Protein 4FRF (pdb70)

Secondary structure (DSSP, 8-state):
--HHHHHHHHHH-TTS-HHHHTTS--B------B--GGGG-SSEEEEEEEE-SSS--TTS-HHHHHHHHHHHTTSHHHHSSEEEEEEEEEETTTTEEE---HHHHHT--HHHHHHHHHHTT-S--------HHHHTSSTTSHHHHHHHHHHHHHH--SEE--SEEEEEEEE-------EEEEE--TT-EE--S---HHHHHHHHHHHHHHHHH-/-THHHHHHHHHH-TTS-HHHHTTS--EEE---EE--GGGG-SSEEEEEEEE-SSS--TTS-HHHHHHHHHHHTTSHHHHSSEEEEEEEEEETTTTEEE---HHHHTT--HHHHHHHHHHTT-S-------HHHHTSSSSSHHHHHHHHHHHHTT--SEEE-SEEEEEEEE-------EEEEE--TTEEE--SS--HHHHHHHHHHHHHHHHH-

InterPro domains:
  IPR005522 Inositol polyphosphate kinase [PF03770] (81-273)
  IPR005522 Inositol polyphosphate kinase [PTHR12400] (2-279)
  IPR038286 Inositol polyphosphate kinase superfamily [G3DSA:3.30.470.160] (41-286)

Structure (mmCIF, N/CA/C/O backbone):
data_4FRF
#
_entry.id   4FRF
#
_cell.length_a   130.790
_cell.length_b   130.790
_cell.length_c   129.930
_cell.angle_alpha   90.00
_cell.angle_beta   90.00
_cell.angle_gamma   120.00
#
_symmetry.space_group_name_H-M   'P 32 2 1'
#
loop_
_entity.id
_entity.type
_entity.pdbx_description
1 polymer 'Inositol polyphosphate multikinase alpha'
2 non-polymer 'SULFATE ION'
#
loop_
_atom_site.group_PDB
_atom_site.id
_atom_site.type_symbol
_atom_site.label_atom_id
_atom_site.label_alt_id
_atom_site.label_comp_id
_atom_site.label_asym_id
_atom_site.label_entity_id
_atom_site.label_seq_id
_atom_site.pdbx_PDB_ins_code
_atom_site.Cartn_x
_atom_site.Cartn_y
_atom_site.Cartn_z
_atom_site.occupancy
_atom_site.B_iso_or_equiv
_atom_site.auth_seq_id
_atom_site.auth_comp_id
_atom_site.auth_asym_id
_atom_site.auth_atom_id
_atom_site.pdbx_PDB_model_num
ATOM 1 N N . GLU A 1 30 ? -56.868 41.955 75.817 1.00 147.12 41 GLU A N 1
ATOM 2 C CA . GLU A 1 30 ? -58.220 41.364 75.565 1.00 150.02 41 GLU A CA 1
ATOM 3 C C . GLU A 1 30 ? -59.064 42.241 74.627 1.00 148.58 41 GLU A C 1
ATOM 4 O O . GLU A 1 30 ? -60.227 41.942 74.359 1.00 150.62 41 GLU A O 1
ATOM 10 N N . ILE A 1 31 ? -58.475 43.321 74.130 1.00 145.14 42 ILE A N 1
ATOM 11 C CA . ILE A 1 31 ? -59.220 44.252 73.282 1.00 143.81 42 ILE A CA 1
ATOM 12 C C . ILE A 1 31 ? -58.764 44.258 71.811 1.00 138.61 42 ILE A C 1
ATOM 13 O O . ILE A 1 31 ? -58.379 45.310 71.243 1.00 134.68 42 ILE A O 1
ATOM 18 N N . GLU A 1 32 ? -58.831 43.065 71.204 1.00 136.99 43 GLU A N 1
ATOM 19 C CA . GLU A 1 32 ? -58.830 42.949 69.751 1.00 132.64 43 GLU A CA 1
ATOM 20 C C . GLU A 1 32 ? -60.127 43.537 69.233 1.00 133.43 43 GLU A C 1
ATOM 21 O O . GLU A 1 32 ? -60.175 44.109 68.138 1.00 130.47 43 GLU A O 1
ATOM 27 N N . VAL A 1 33 ? -61.158 43.465 70.080 1.00 136.55 44 VAL A N 1
ATOM 28 C CA . VAL A 1 33 ? -62.474 43.998 69.765 1.00 138.25 44 VAL A CA 1
ATOM 29 C C . VAL A 1 33 ? -62.405 45.430 69.256 1.00 136.01 44 VAL A C 1
ATOM 30 O O . VAL A 1 33 ? -62.612 45.681 68.063 1.00 134.37 44 VAL A O 1
ATOM 34 N N . LYS A 1 34 ? -62.081 46.364 70.150 1.00 135.69 45 LYS A N 1
ATOM 35 C CA . LYS A 1 34 ? -61.995 47.781 69.781 1.00 133.49 45 LYS A CA 1
ATOM 36 C C . LYS A 1 34 ? -61.230 48.018 68.479 1.00 127.66 45 LYS A C 1
ATOM 37 O O . LYS A 1 34 ? -61.590 48.901 67.700 1.00 126.69 45 LYS A O 1
ATOM 43 N N . PHE A 1 35 ? -60.182 47.236 68.235 1.00 123.21 46 PHE A N 1
ATOM 44 C CA . PHE A 1 35 ? -59.442 47.388 66.991 1.00 118.26 46 PHE A CA 1
ATOM 45 C C . PHE A 1 35 ? -60.286 46.993 65.783 1.00 118.11 46 PHE A C 1
ATOM 46 O O . PHE A 1 35 ? -60.421 47.759 64.824 1.00 115.17 46 PHE A O 1
ATOM 54 N N . TYR A 1 36 ? -60.826 45.774 65.823 1.00 120.50 47 TYR A N 1
ATOM 55 C CA . TYR A 1 36 ? -61.660 45.278 64.727 1.00 121.04 47 TYR A CA 1
ATOM 56 C C . TYR A 1 36 ? -62.798 46.256 64.448 1.00 123.75 47 TYR A C 1
ATOM 57 O O . TYR A 1 36 ? -62.891 46.803 63.336 1.00 121.97 47 TYR A O 1
ATOM 66 N N . GLU A 1 37 ? -63.597 46.540 65.486 1.00 127.28 48 GLU A N 1
ATOM 67 C CA . GLU A 1 37 ? -64.595 47.617 65.450 1.00 130.49 48 GLU A CA 1
ATOM 68 C C . GLU A 1 37 ? -64.101 48.864 64.706 1.00 128.14 48 GLU A C 1
ATOM 69 O O . GLU A 1 37 ? -64.796 49.382 63.824 1.00 129.16 48 GLU A O 1
ATOM 75 N N . SER A 1 38 ? -62.914 49.355 65.086 1.00 125.03 49 SER A N 1
ATOM 76 C CA . SER A 1 38 ? -62.347 50.555 64.486 1.00 121.90 49 SER A CA 1
ATOM 77 C C . SER A 1 38 ? -61.806 50.301 63.083 1.00 118.62 49 SER A C 1
ATOM 78 O O . SER A 1 38 ? -62.060 51.079 62.166 1.00 118.04 49 SER A O 1
ATOM 81 N N . PHE A 1 39 ? -61.036 49.231 62.918 1.00 116.43 50 PHE A N 1
ATOM 82 C CA . PHE A 1 39 ? -60.312 49.027 61.660 1.00 113.28 50 PHE A CA 1
ATOM 83 C C . PHE A 1 39 ? -61.247 48.691 60.517 1.00 115.31 50 PHE A C 1
ATOM 84 O O . PHE A 1 39 ? -61.096 49.191 59.395 1.00 112.22 50 PHE A O 1
ATOM 92 N N . SER A 1 40 ? -62.202 47.813 60.812 1.00 120.30 51 SER A N 1
ATOM 93 C CA . SER A 1 40 ? -63.099 47.253 59.811 1.00 122.78 51 SER A CA 1
ATOM 94 C C . SER A 1 40 ? -64.013 48.314 59.209 1.00 125.10 51 SER A C 1
ATOM 95 O O . SER A 1 40 ? -64.351 48.253 58.030 1.00 125.07 51 SER A O 1
ATOM 98 N N . SER A 1 41 ? -64.397 49.294 60.021 1.00 127.94 52 SER A N 1
ATOM 99 C CA . SER A 1 41 ? -65.165 50.429 59.526 1.00 130.76 52 SER A CA 1
ATOM 100 C C . SER A 1 41 ? -64.261 51.502 58.901 1.00 128.18 52 SER A C 1
ATOM 101 O O . SER A 1 41 ? -64.496 51.930 57.767 1.00 128.36 52 SER A O 1
ATOM 104 N N . ASN A 1 42 ? -63.207 51.898 59.625 1.00 126.31 53 ASN A N 1
ATOM 105 C CA . ASN A 1 42 ? -62.332 53.007 59.197 1.00 123.34 53 ASN A CA 1
ATOM 106 C C . ASN A 1 42 ? -62.147 53.103 57.681 1.00 121.90 53 ASN A C 1
ATOM 107 O O . ASN A 1 42 ? -61.589 52.199 57.033 1.00 119.50 53 ASN A O 1
ATOM 112 N N . THR A 1 43 ? -62.560 54.242 57.138 1.00 123.56 54 THR A N 1
ATOM 113 C CA . THR A 1 43 ? -62.636 54.433 55.697 1.00 123.01 54 THR A CA 1
ATOM 114 C C . THR A 1 43 ? -61.375 55.047 55.093 1.00 118.33 54 THR A C 1
ATOM 115 O O . THR A 1 43 ? -61.322 55.317 53.896 1.00 117.48 54 THR A O 1
ATOM 119 N N . GLU A 1 44 ? -60.357 55.260 55.914 1.00 115.68 55 GLU A N 1
ATOM 120 C CA . GLU A 1 44 ? -59.125 55.868 55.423 1.00 111.89 55 GLU A CA 1
ATOM 121 C C . GLU A 1 44 ? -58.099 54.816 54.982 1.00 107.93 55 GLU A C 1
ATOM 122 O O . GLU A 1 44 ? -57.026 55.152 54.481 1.00 104.48 55 GLU A O 1
ATOM 128 N N . VAL A 1 45 ? -58.444 53.544 55.181 1.00 107.80 56 VAL A N 1
ATOM 129 C CA . VAL A 1 45 ? -57.601 52.422 54.772 1.00 103.74 56 VAL A CA 1
ATOM 130 C C . VAL A 1 45 ? -57.963 52.013 53.348 1.00 103.07 56 VAL A C 1
ATOM 131 O O . VAL A 1 45 ? -59.064 51.559 53.105 1.00 106.39 56 VAL A O 1
ATOM 135 N N . PRO A 1 46 ? -57.042 52.179 52.395 1.00 100.13 57 PRO A N 1
ATOM 136 C CA . PRO A 1 46 ? -57.466 51.754 51.056 1.00 100.27 57 PRO A CA 1
ATOM 137 C C . PRO A 1 46 ? -57.921 50.307 51.063 1.00 101.48 57 PRO A C 1
ATOM 138 O O . PRO A 1 46 ? -57.533 49.545 51.952 1.00 100.31 57 PRO A O 1
ATOM 142 N N . GLU A 1 47 ? -58.775 49.948 50.106 1.00 104.22 58 GLU A N 1
ATOM 143 C CA . GLU A 1 47 ? -59.513 48.683 50.167 1.00 107.40 58 GLU A CA 1
ATOM 144 C C . GLU A 1 47 ? -58.648 47.474 49.810 1.00 104.35 58 GLU A C 1
ATOM 145 O O . GLU A 1 47 ? -58.936 46.342 50.243 1.00 105.37 58 GLU A O 1
ATOM 151 N N . HIS A 1 48 ? -57.572 47.709 49.063 1.00 99.01 59 HIS A N 1
ATOM 152 C CA . HIS A 1 48 ? -56.704 46.615 48.691 1.00 96.66 59 HIS A CA 1
ATOM 153 C C . HIS A 1 48 ? -55.802 46.215 49.858 1.00 93.60 59 HIS A C 1
ATOM 154 O O . HIS A 1 48 ? -55.042 45.255 49.755 1.00 92.79 59 HIS A O 1
ATOM 161 N N . ILE A 1 49 ? -55.924 46.927 50.975 1.00 91.99 60 ILE A N 1
ATOM 162 C CA . ILE A 1 49 ? -55.151 46.616 52.174 1.00 90.10 60 ILE A CA 1
ATOM 163 C C . ILE A 1 49 ? -55.974 45.771 53.134 1.00 93.22 60 ILE A C 1
ATOM 164 O O . ILE A 1 49 ? -55.439 44.925 53.850 1.00 92.97 60 ILE A O 1
ATOM 169 N N . HIS A 1 50 ? -57.284 45.999 53.137 1.00 96.64 61 HIS A N 1
ATOM 170 C CA . HIS A 1 50 ? -58.203 45.275 54.016 1.00 98.96 61 HIS A CA 1
ATOM 171 C C . HIS A 1 50 ? -58.010 43.755 53.874 1.00 99.39 61 HIS A C 1
ATOM 172 O O . HIS A 1 50 ? -58.103 43.005 54.853 1.00 100.43 61 HIS A O 1
ATOM 179 N N . ARG A 1 51 ? -57.670 43.321 52.665 1.00 98.12 62 ARG A N 1
ATOM 180 C CA . ARG A 1 51 ? -57.500 41.905 52.380 1.00 99.37 62 ARG A CA 1
ATOM 181 C C . ARG A 1 51 ? -56.302 41.271 53.102 1.00 97.23 62 ARG A C 1
ATOM 182 O O . ARG A 1 51 ? -55.967 40.127 52.849 1.00 98.21 62 ARG A O 1
ATOM 190 N N . TYR A 1 52 ? -55.610 42.038 53.932 1.00 95.54 63 TYR A N 1
ATOM 191 C CA . TYR A 1 52 ? -54.487 41.493 54.695 1.00 92.84 63 TYR A CA 1
ATOM 192 C C . TYR A 1 52 ? -54.847 41.369 56.158 1.00 94.28 63 TYR A C 1
ATOM 193 O O . TYR A 1 52 ? -53.971 41.332 57.020 1.00 93.36 63 TYR A O 1
ATOM 202 N N . PHE A 1 53 ? -56.145 41.320 56.433 1.00 96.27 64 PHE A N 1
ATOM 203 C CA . PHE A 1 53 ? -56.630 41.337 57.795 1.00 98.03 64 PHE A CA 1
ATOM 204 C C . PHE A 1 53 ? -57.822 40.403 57.915 1.00 101.79 64 PHE A C 1
ATOM 205 O O . PHE A 1 53 ? -58.746 40.457 57.102 1.00 104.09 64 PHE A O 1
ATOM 213 N N . PRO A 1 54 ? -57.822 39.547 58.940 1.00 103.16 65 PRO A N 1
ATOM 214 C CA . PRO A 1 54 ? -59.003 38.735 59.159 1.00 106.87 65 PRO A CA 1
ATOM 215 C C . PRO A 1 54 ? -60.268 39.574 58.976 1.00 108.91 65 PRO A C 1
ATOM 216 O O . PRO A 1 54 ? -60.359 40.668 59.523 1.00 109.01 65 PRO A O 1
ATOM 220 N N . VAL A 1 55 ? -61.213 39.079 58.177 1.00 111.44 66 VAL A N 1
ATOM 221 C CA . VAL A 1 55 ? -62.535 39.719 58.045 1.00 113.77 66 VAL A CA 1
ATOM 222 C C . VAL A 1 55 ? -63.307 39.693 59.365 1.00 116.87 66 VAL A C 1
ATOM 223 O O . VAL A 1 55 ? -63.336 38.651 60.063 1.00 118.17 66 VAL A O 1
ATOM 227 N N . TYR A 1 56 ? -63.951 40.825 59.682 1.00 118.29 67 TYR A N 1
ATOM 228 C CA . TYR A 1 56 ? -64.724 40.978 60.920 1.00 122.24 67 TYR A CA 1
ATOM 229 C C . TYR A 1 56 ? -66.214 40.938 60.602 1.00 127.86 67 TYR A C 1
ATOM 230 O O . TYR A 1 56 ? -66.622 41.271 59.483 1.00 127.98 67 TYR A O 1
ATOM 239 N N . HIS A 1 57 ? -67.035 40.552 61.598 1.00 133.29 68 HIS A N 1
ATOM 240 C CA . HIS A 1 57 ? -68.469 40.397 61.367 1.00 139.22 68 HIS A CA 1
ATOM 241 C C . HIS A 1 57 ? -69.298 40.740 62.647 1.00 144.24 68 HIS A C 1
ATOM 242 O O . HIS A 1 57 ? -70.541 40.574 62.689 1.00 149.66 68 HIS A O 1
ATOM 249 N N . GLY A 1 58 ? -68.602 41.209 63.685 1.00 143.43 69 GLY A N 1
ATOM 250 C CA . GLY A 1 58 ? -69.281 41.740 64.880 1.00 147.99 69 GLY A CA 1
ATOM 251 C C . GLY A 1 58 ? -69.162 40.874 66.121 1.00 150.95 69 GLY A C 1
ATOM 252 O O . GLY A 1 58 ? -68.259 40.012 66.216 1.00 148.73 69 GLY A O 1
ATOM 253 N N . THR A 1 59 ? -70.109 41.084 67.062 1.00 156.81 70 THR A N 1
ATOM 254 C CA . THR A 1 59 ? -70.030 40.481 68.389 1.00 159.92 70 THR A CA 1
ATOM 255 C C . THR A 1 59 ? -71.324 40.707 69.183 1.00 166.12 70 THR A C 1
ATOM 256 O O . THR A 1 59 ? -71.972 39.711 69.627 1.00 170.94 70 THR A O 1
ATOM 260 N N . MET A 1 70 ? -66.624 36.094 72.876 1.00 168.20 81 MET A N 1
ATOM 261 C CA . MET A 1 70 ? -67.895 36.205 72.090 1.00 170.26 81 MET A CA 1
ATOM 262 C C . MET A 1 70 ? -67.660 36.856 70.727 1.00 165.81 81 MET A C 1
ATOM 263 O O . MET A 1 70 ? -68.578 37.437 70.141 1.00 167.37 81 MET A O 1
ATOM 268 N N . MET A 1 71 ? -66.446 36.719 70.202 1.00 160.35 82 MET A N 1
ATOM 269 C CA . MET A 1 71 ? -66.079 37.414 68.975 1.00 155.99 82 MET A CA 1
ATOM 270 C C . MET A 1 71 ? -66.211 36.505 67.757 1.00 154.77 82 MET A C 1
ATOM 271 O O . MET A 1 71 ? -65.962 35.297 67.852 1.00 155.50 82 MET A O 1
ATOM 276 N N . VAL A 1 72 ? -66.562 37.103 66.608 1.00 152.97 83 VAL A N 1
ATOM 277 C CA . VAL A 1 72 ? -66.871 36.341 65.386 1.00 153.36 83 VAL A CA 1
ATOM 278 C C . VAL A 1 72 ? -65.996 36.732 64.201 1.00 148.86 83 VAL A C 1
ATOM 279 O O . VAL A 1 72 ? -66.308 37.709 63.516 1.00 148.02 83 VAL A O 1
ATOM 283 N N . LEU A 1 73 ? -64.999 35.880 63.868 1.00 147.09 84 LEU A N 1
ATOM 284 C CA . LEU A 1 73 ? -64.021 36.204 62.799 1.00 143.05 84 LEU A CA 1
ATOM 285 C C . LEU A 1 73 ? -63.807 35.074 61.779 1.00 143.39 84 LEU A C 1
ATOM 286 O O . LEU A 1 73 ? -63.405 33.949 62.149 1.00 144.33 84 LEU A O 1
ATOM 291 N N . GLU A 1 74 ? -63.990 35.422 60.483 1.00 143.43 85 GLU A N 1
ATOM 292 C CA . GLU A 1 74 ? -63.562 34.528 59.395 1.00 143.30 85 GLU A CA 1
ATOM 293 C C . GLU A 1 74 ? -62.230 33.857 59.741 1.00 140.61 85 GLU A C 1
ATOM 294 O O . GLU A 1 74 ? -61.203 34.533 59.909 1.00 136.72 85 GLU A O 1
ATOM 300 N N . ASN A 1 75 ? -62.240 32.525 59.816 1.00 142.68 86 ASN A N 1
ATOM 301 C CA . ASN A 1 75 ? -60.994 31.775 59.910 1.00 140.60 86 ASN A CA 1
ATOM 302 C C . ASN A 1 75 ? -60.334 31.656 58.556 1.00 137.37 86 ASN A C 1
ATOM 303 O O . ASN A 1 75 ? -60.941 31.165 57.599 1.00 138.93 86 ASN A O 1
ATOM 308 N N . LEU A 1 76 ? -59.058 32.016 58.507 1.00 132.81 87 LEU A N 1
ATOM 309 C CA . LEU A 1 76 ? -58.324 32.069 57.253 1.00 129.79 87 LEU A CA 1
ATOM 310 C C . LEU A 1 76 ? -58.134 30.665 56.660 1.00 130.15 87 LEU A C 1
ATOM 311 O O . LEU A 1 76 ? -58.403 30.442 55.478 1.00 130.15 87 LEU A O 1
ATOM 316 N N . LEU A 1 77 ? -57.748 29.712 57.508 1.00 130.34 88 LEU A N 1
ATOM 317 C CA . LEU A 1 77 ? -57.323 28.381 57.051 1.00 130.34 88 LEU A CA 1
ATOM 318 C C . LEU A 1 77 ? -58.462 27.523 56.485 1.00 133.80 88 LEU A C 1
ATOM 319 O O . LEU A 1 77 ? -58.227 26.460 55.896 1.00 134.75 88 LEU A O 1
ATOM 324 N N . ALA A 1 78 ? -59.686 28.016 56.630 1.00 135.31 89 ALA A N 1
ATOM 325 C CA . ALA A 1 78 ? -60.862 27.337 56.114 1.00 138.33 89 ALA A CA 1
ATOM 326 C C . ALA A 1 78 ? -60.706 26.968 54.641 1.00 137.40 89 ALA A C 1
ATOM 327 O O . ALA A 1 78 ? -61.141 25.910 54.214 1.00 141.01 89 ALA A O 1
ATOM 329 N N . GLU A 1 79 ? -60.061 27.836 53.874 1.00 132.27 90 GLU A N 1
ATOM 330 C CA . GLU A 1 79 ? -59.972 27.659 52.425 1.00 131.60 90 GLU A CA 1
ATOM 331 C C . GLU A 1 79 ? -58.827 26.735 51.998 1.00 129.39 90 GLU A C 1
ATOM 332 O O . GLU A 1 79 ? -58.498 26.655 50.793 1.00 129.04 90 GLU A O 1
ATOM 338 N N . TYR A 1 80 ? -58.164 26.102 52.970 1.00 127.55 91 TYR A N 1
ATOM 339 C CA . TYR A 1 80 ? -56.974 25.323 52.641 1.00 124.26 91 TYR A CA 1
ATOM 340 C C . TYR A 1 80 ? -57.129 23.871 53.009 1.00 126.89 91 TYR A C 1
ATOM 341 O O . TYR A 1 80 ? -57.587 23.545 54.105 1.00 129.38 91 TYR A O 1
ATOM 350 N N . THR A 1 81 ? -56.769 22.996 52.073 1.00 126.08 92 THR A N 1
ATOM 351 C CA . THR A 1 81 ? -56.910 21.557 52.267 1.00 128.15 92 THR A CA 1
ATOM 352 C C . THR A 1 81 ? -55.727 21.024 53.052 1.00 125.73 92 THR A C 1
ATOM 353 O O . THR A 1 81 ? -55.901 20.436 54.154 1.00 127.36 92 THR A O 1
ATOM 357 N N . LYS A 1 82 ? -54.522 21.222 52.465 1.00 120.94 93 LYS A N 1
ATOM 358 C CA . LYS A 1 82 ? -53.295 20.847 53.134 1.00 118.15 93 LYS A CA 1
ATOM 359 C C . LYS A 1 82 ? -52.369 22.048 53.127 1.00 113.16 93 LYS A C 1
ATOM 360 O O . LYS A 1 82 ? -51.628 22.269 52.164 1.00 111.31 93 LYS A O 1
ATOM 366 N N . PRO A 1 83 ? -52.445 22.865 54.181 1.00 111.24 94 PRO A N 1
ATOM 367 C CA . PRO A 1 83 ? -51.662 24.082 54.219 1.00 106.35 94 PRO A CA 1
ATOM 368 C C . PRO A 1 83 ? -50.433 23.950 55.089 1.00 104.75 94 PRO A C 1
ATOM 369 O O . PRO A 1 83 ? -50.519 23.424 56.194 1.00 106.88 94 PRO A O 1
ATOM 373 N N . SER A 1 84 ? -49.291 24.403 54.577 1.00 101.90 95 SER A N 1
ATOM 374 C CA . SER A 1 84 ? -48.150 24.754 55.421 1.00 99.58 95 SER A CA 1
ATOM 375 C C . SER A 1 84 ? -48.351 26.185 55.873 1.00 97.13 95 SER A C 1
ATOM 376 O O . SER A 1 84 ? -48.775 27.027 55.086 1.00 95.52 95 SER A O 1
ATOM 379 N N . VAL A 1 85 ? -48.043 26.462 57.134 1.00 97.41 96 VAL A N 1
ATOM 380 C CA . VAL A 1 85 ? -48.264 27.795 57.709 1.00 96.44 96 VAL A CA 1
ATOM 381 C C . VAL A 1 85 ? -47.062 28.275 58.566 1.00 94.56 96 VAL A C 1
ATOM 382 O O . VAL A 1 85 ? -46.360 27.464 59.160 1.00 95.62 96 VAL A O 1
ATOM 386 N N . MET A 1 86 ? -46.808 29.585 58.582 1.00 92.41 97 MET A N 1
ATOM 387 C CA . MET A 1 86 ? -45.730 30.155 59.429 1.00 92.11 97 MET A CA 1
ATOM 388 C C . MET A 1 86 ? -46.084 31.505 60.035 1.00 90.69 97 MET A C 1
ATOM 389 O O . MET A 1 86 ? -46.594 32.383 59.351 1.00 88.58 97 MET A O 1
ATOM 394 N N . ASP A 1 87 ? -45.752 31.689 61.305 1.00 92.21 98 ASP A N 1
ATOM 395 C CA . ASP A 1 87 ? -46.073 32.933 61.971 1.00 93.62 98 ASP A CA 1
ATOM 396 C C . ASP A 1 87 ? -44.844 33.666 62.521 1.00 93.45 98 ASP A C 1
ATOM 397 O O . ASP A 1 87 ? -44.138 33.159 63.407 1.00 94.76 98 ASP A O 1
ATOM 402 N N . VAL A 1 88 ? -44.618 34.873 61.987 1.00 91.60 99 VAL A N 1
ATOM 403 C CA . VAL A 1 88 ? -43.455 35.680 62.298 1.00 90.12 99 VAL A CA 1
ATOM 404 C C . VAL A 1 88 ? -43.813 36.915 63.112 1.00 91.03 99 VAL A C 1
ATOM 405 O O . VAL A 1 88 ? -44.731 37.656 62.763 1.00 90.72 99 VAL A O 1
ATOM 409 N N . LYS A 1 89 ? -43.068 37.132 64.192 1.00 93.02 100 LYS A N 1
ATOM 410 C CA . LYS A 1 89 ? -43.236 38.296 65.050 1.00 94.53 100 LYS A CA 1
ATOM 411 C C . LYS A 1 89 ? -42.512 39.486 64.450 1.00 93.48 100 LYS A C 1
ATOM 412 O O . LYS A 1 89 ? -41.277 39.533 64.429 1.00 93.72 100 LYS A O 1
ATOM 418 N N . MET A 1 90 ? -43.278 40.431 63.922 1.00 93.52 101 MET A N 1
ATOM 419 C CA . MET A 1 90 ? -42.712 41.615 63.299 1.00 91.50 101 MET A CA 1
ATOM 420 C C . MET A 1 90 ? -42.356 42.657 64.324 1.00 92.94 101 MET A C 1
ATOM 421 O O . MET A 1 90 ? -43.164 42.993 65.194 1.00 94.20 101 MET A O 1
ATOM 426 N N . GLY A 1 91 ? -41.133 43.162 64.237 1.00 93.15 102 GLY A N 1
ATOM 427 C CA . GLY A 1 91 ? -40.727 44.281 65.065 1.00 95.27 102 GLY A CA 1
ATOM 428 C C . GLY A 1 91 ? -39.287 44.241 65.514 1.00 96.87 102 GLY A C 1
ATOM 429 O O . GLY A 1 91 ? -38.851 43.270 66.146 1.00 98.51 102 GLY A O 1
ATOM 430 N N . SER A 1 92 ? -38.555 45.313 65.176 1.00 96.80 103 SER A N 1
ATOM 431 C CA . SER A 1 92 ? -37.194 45.571 65.664 1.00 97.92 103 SER A CA 1
ATOM 432 C C . SER A 1 92 ? -37.104 45.480 67.203 1.00 100.45 103 SER A C 1
ATOM 433 O O . SER A 1 92 ? -36.066 45.128 67.754 1.00 101.18 103 SER A O 1
ATOM 436 N N . ARG A 1 93 ? -38.197 45.826 67.876 1.00 102.11 104 ARG A N 1
ATOM 437 C CA . ARG A 1 93 ? -38.395 45.489 69.284 1.00 106.20 104 ARG A CA 1
ATOM 438 C C . ARG A 1 93 ? -39.812 44.956 69.449 1.00 107.46 104 ARG A C 1
ATOM 439 O O . ARG A 1 93 ? -40.652 45.136 68.576 1.00 105.59 104 ARG A O 1
ATOM 447 N N . THR A 1 94 ? -40.095 44.372 70.598 1.00 111.36 105 THR A N 1
ATOM 448 C CA . THR A 1 94 ? -41.405 43.795 70.839 1.00 114.27 105 THR A CA 1
ATOM 449 C C . THR A 1 94 ? -42.287 44.719 71.676 1.00 117.81 105 THR A C 1
ATOM 450 O O . THR A 1 94 ? -43.494 44.820 71.441 1.00 119.04 105 THR A O 1
ATOM 454 N N . TRP A 1 95 ? -41.678 45.389 72.651 1.00 120.44 106 TRP A N 1
ATOM 455 C CA . TRP A 1 95 ? -42.409 46.247 73.576 1.00 123.38 106 TRP A CA 1
ATOM 456 C C . TRP A 1 95 ? -42.785 47.571 72.921 1.00 121.81 106 TRP A C 1
ATOM 457 O O . TRP A 1 95 ? -42.672 47.728 71.703 1.00 118.00 106 TRP A O 1
ATOM 468 N N . TYR A 1 96 ? -43.274 48.500 73.740 1.00 124.70 107 TYR A N 1
ATOM 469 C CA . TYR A 1 96 ? -43.634 49.844 73.288 1.00 124.53 107 TYR A CA 1
ATOM 470 C C . TYR A 1 96 ? -43.688 50.803 74.481 1.00 127.89 107 TYR A C 1
ATOM 471 O O . TYR A 1 96 ? -43.938 50.375 75.609 1.00 131.26 107 TYR A O 1
ATOM 480 N N . PRO A 1 97 ? -43.434 52.102 74.235 1.00 127.42 108 PRO A N 1
ATOM 481 C CA . PRO A 1 97 ? -43.268 53.089 75.312 1.00 130.93 108 PRO A CA 1
ATOM 482 C C . PRO A 1 97 ? -44.485 53.226 76.240 1.00 134.48 108 PRO A C 1
ATOM 483 O O . PRO A 1 97 ? -44.323 53.414 77.447 1.00 137.95 108 PRO A O 1
ATOM 487 N N . ASP A 1 98 ? -45.685 53.104 75.681 1.00 134.14 109 ASP A N 1
ATOM 488 C CA . ASP A 1 98 ? -46.921 53.298 76.446 1.00 137.79 109 ASP A CA 1
ATOM 489 C C . ASP A 1 98 ? -47.289 52.095 77.314 1.00 140.47 109 ASP A C 1
ATOM 490 O O . ASP A 1 98 ? -48.144 52.199 78.190 1.00 144.09 109 ASP A O 1
ATOM 495 N N . ALA A 1 99 ? -46.639 50.960 77.067 1.00 139.18 110 ALA A N 1
ATOM 496 C CA . ALA A 1 99 ? -46.835 49.759 77.879 1.00 142.06 110 ALA A CA 1
ATOM 497 C C . ALA A 1 99 ? -46.453 49.995 79.338 1.00 146.80 110 ALA A C 1
ATOM 498 O O . ALA A 1 99 ? -45.752 50.954 79.656 1.00 147.61 110 ALA A O 1
ATOM 500 N N . SER A 1 100 ? -46.903 49.108 80.218 1.00 150.58 111 SER A N 1
ATOM 501 C CA . SER A 1 100 ? -46.531 49.182 81.627 1.00 156.03 111 SER A CA 1
ATOM 502 C C . SER A 1 100 ? -45.059 48.822 81.814 1.00 155.90 111 SER A C 1
ATOM 503 O O . SER A 1 100 ? -44.400 48.375 80.876 1.00 152.13 111 SER A O 1
ATOM 506 N N . GLU A 1 101 ? -44.547 49.028 83.028 1.00 160.63 112 GLU A N 1
ATOM 507 C CA . GLU A 1 101 ? -43.146 48.725 83.340 1.00 161.53 112 GLU A CA 1
ATOM 508 C C . GLU A 1 101 ? -42.903 47.215 83.386 1.00 161.41 112 GLU A C 1
ATOM 509 O O . GLU A 1 101 ? -41.943 46.714 82.790 1.00 158.95 112 GLU A O 1
ATOM 515 N N . GLU A 1 102 ? -43.790 46.496 84.076 1.00 164.14 113 GLU A N 1
ATOM 516 C CA . GLU A 1 102 ? -43.730 45.037 84.128 1.00 164.29 113 GLU A CA 1
ATOM 517 C C . GLU A 1 102 ? -43.662 44.436 82.726 1.00 159.61 113 GLU A C 1
ATOM 518 O O . GLU A 1 102 ? -42.906 43.494 82.480 1.00 158.71 113 GLU A O 1
ATOM 524 N N . TYR A 1 103 ? -44.439 45.007 81.808 1.00 156.93 114 TYR A N 1
ATOM 525 C CA . TYR A 1 103 ? -44.580 44.464 80.462 1.00 152.84 114 TYR A CA 1
ATOM 526 C C . TYR A 1 103 ? -43.411 44.832 79.537 1.00 149.51 114 TYR A C 1
ATOM 527 O O . TYR A 1 103 ? -43.129 44.122 78.571 1.00 146.61 114 TYR A O 1
ATOM 536 N N . ILE A 1 104 ? -42.737 45.941 79.829 1.00 150.34 115 ILE A N 1
ATOM 537 C CA . ILE A 1 104 ? -41.572 46.353 79.036 1.00 147.59 115 ILE A CA 1
ATOM 538 C C . ILE A 1 104 ? -40.335 45.516 79.374 1.00 148.64 115 ILE A C 1
ATOM 539 O O . ILE A 1 104 ? -39.665 45.007 78.474 1.00 145.78 115 ILE A O 1
ATOM 544 N N . GLN A 1 105 ? -40.053 45.355 80.669 1.00 153.00 116 GLN A N 1
ATOM 545 C CA . GLN A 1 105 ? -38.921 44.534 81.107 1.00 154.92 116 GLN A CA 1
ATOM 546 C C . GLN A 1 105 ? -39.092 43.088 80.671 1.00 153.88 116 GLN A C 1
ATOM 547 O O . GLN A 1 105 ? -38.125 42.424 80.294 1.00 152.99 116 GLN A O 1
ATOM 553 N N . LYS A 1 106 ? -40.336 42.616 80.706 1.00 154.40 117 LYS A N 1
ATOM 554 C CA . LYS A 1 106 ? -40.688 41.282 80.225 1.00 153.48 117 LYS A CA 1
ATOM 555 C C . LYS A 1 106 ? -40.201 41.074 78.787 1.00 148.99 117 LYS A C 1
ATOM 556 O O . LYS A 1 106 ? -39.349 40.225 78.531 1.00 148.56 117 LYS A O 1
ATOM 562 N N . CYS A 1 107 ? -40.716 41.882 77.864 1.00 145.87 118 CYS A N 1
ATOM 563 C CA . CYS A 1 107 ? -40.369 41.758 76.446 1.00 142.08 118 CYS A CA 1
ATOM 564 C C . CYS A 1 107 ? -38.887 42.049 76.162 1.00 141.01 118 CYS A C 1
ATOM 565 O O . CYS A 1 107 ? -38.294 41.455 75.257 1.00 139.13 118 CYS A O 1
ATOM 568 N N . LEU A 1 108 ? -38.311 43.003 76.895 1.00 142.19 119 LEU A N 1
ATOM 569 C CA . LEU A 1 108 ? -36.922 43.400 76.677 1.00 140.85 119 LEU A CA 1
ATOM 570 C C . LEU A 1 108 ? -35.994 42.207 76.830 1.00 141.40 119 LEU A C 1
ATOM 571 O O . LEU A 1 108 ? -35.104 41.998 76.011 1.00 139.34 119 LEU A O 1
ATOM 576 N N . LYS A 1 109 ? -36.222 41.408 77.867 1.00 144.21 120 LYS A N 1
ATOM 577 C CA . LYS A 1 109 ? -35.464 40.178 78.051 1.00 145.37 120 LYS A CA 1
ATOM 578 C C . LYS A 1 109 ? -35.780 39.184 76.932 1.00 142.30 120 LYS A C 1
ATOM 579 O O . LYS A 1 109 ? -34.871 38.699 76.253 1.00 141.11 120 LYS A O 1
ATOM 585 N N . LYS A 1 110 ? -37.076 38.938 76.710 1.00 140.93 121 LYS A N 1
ATOM 586 C CA . LYS A 1 110 ? -37.550 38.048 75.634 1.00 137.86 121 LYS A CA 1
ATOM 587 C C . LYS A 1 110 ? -36.912 38.335 74.267 1.00 133.58 121 LYS A C 1
ATOM 588 O O . LYS A 1 110 ? -36.711 37.419 73.465 1.00 132.91 121 LYS A O 1
ATOM 594 N N . ASP A 1 111 ? -36.639 39.607 73.989 1.00 130.63 122 ASP A N 1
ATOM 595 C CA . ASP A 1 111 ? -36.084 40.001 72.703 1.00 126.03 122 ASP A CA 1
ATOM 596 C C . ASP A 1 111 ? -34.603 39.659 72.608 1.00 125.78 122 ASP A C 1
ATOM 597 O O . ASP A 1 111 ? -34.106 39.303 71.535 1.00 123.50 122 ASP A O 1
ATOM 602 N N . THR A 1 112 ? -33.902 39.775 73.736 1.00 127.79 123 THR A N 1
ATOM 603 C CA . THR A 1 112 ? -32.451 39.610 73.770 1.00 127.62 123 THR A CA 1
ATOM 604 C C . THR A 1 112 ? -32.045 38.193 73.377 1.00 126.83 123 THR A C 1
ATOM 605 O O . THR A 1 112 ? -32.492 37.221 73.973 1.00 128.30 123 THR A O 1
ATOM 609 N N . GLY A 1 113 ? -31.221 38.093 72.342 1.00 123.96 124 GLY A N 1
ATOM 610 C CA . GLY A 1 113 ? -30.664 36.818 71.921 1.00 123.09 124 GLY A CA 1
ATOM 611 C C . GLY A 1 113 ? -31.438 36.176 70.790 1.00 119.45 124 GLY A C 1
ATOM 612 O O . GLY A 1 113 ? -31.335 34.970 70.570 1.00 120.97 124 GLY A O 1
ATOM 613 N N . THR A 1 114 ? -32.242 36.971 70.092 1.00 114.52 125 THR A N 1
ATOM 614 C CA . THR A 1 114 ? -33.055 36.454 69.000 1.00 110.39 125 THR A CA 1
ATOM 615 C C . THR A 1 114 ? -32.981 37.407 67.828 1.00 105.71 125 THR A C 1
ATOM 616 O O . THR A 1 114 ? -32.638 38.569 67.994 1.00 105.10 125 THR A O 1
ATOM 620 N N . THR A 1 115 ? -33.342 36.922 66.647 1.00 102.14 126 THR A N 1
ATOM 621 C CA . THR A 1 115 ? -33.219 37.710 65.427 1.00 97.68 126 THR A CA 1
ATOM 622 C C . THR A 1 115 ? -34.096 38.949 65.468 1.00 95.56 126 THR A C 1
ATOM 623 O O . THR A 1 115 ? -34.095 39.748 64.526 1.00 92.38 126 THR A O 1
ATOM 627 N N . THR A 1 116 ? -34.912 39.056 66.515 1.00 93.77 127 THR A N 1
ATOM 628 C CA . THR A 1 116 ? -35.721 40.249 66.735 1.00 91.66 127 THR A CA 1
ATOM 629 C C . THR A 1 116 ? -34.853 41.496 66.734 1.00 89.66 127 THR A C 1
ATOM 630 O O . THR A 1 116 ? -35.137 42.451 66.019 1.00 87.93 127 THR A O 1
ATOM 634 N N . VAL A 1 117 ? -33.785 41.471 67.524 1.00 90.19 128 VAL A N 1
ATOM 635 C CA . VAL A 1 117 ? -32.860 42.592 67.596 1.00 89.00 128 VAL A CA 1
ATOM 636 C C . VAL A 1 117 ? -31.945 42.646 66.367 1.00 87.05 128 VAL A C 1
ATOM 637 O O . VAL A 1 117 ? -31.838 43.691 65.707 1.00 86.14 128 VAL A O 1
ATOM 641 N N . SER A 1 118 ? -31.315 41.515 66.048 1.00 86.60 129 SER A N 1
ATOM 642 C CA . SER A 1 118 ? -30.421 41.434 64.905 1.00 84.47 129 SER A CA 1
ATOM 643 C C . SER A 1 118 ? -31.128 41.804 63.613 1.00 81.32 129 SER A C 1
ATOM 644 O O . SER A 1 118 ? -30.694 42.689 62.891 1.00 79.66 129 SER A O 1
ATOM 647 N N . SER A 1 119 ? -32.230 41.137 63.325 1.00 81.55 130 SER A N 1
ATOM 648 C CA . SER A 1 119 ? -32.985 41.441 62.107 1.00 79.93 130 SER A CA 1
ATOM 649 C C . SER A 1 119 ? -34.306 42.092 62.456 1.00 78.75 130 SER A C 1
ATOM 650 O O . SER A 1 119 ? -34.595 42.349 63.637 1.00 80.09 130 SER A O 1
ATOM 653 N N . GLY A 1 120 ? -35.117 42.375 61.453 1.00 75.67 131 GLY A N 1
ATOM 654 C CA . GLY A 1 120 ? -36.404 43.022 61.744 1.00 77.25 131 GLY A CA 1
ATOM 655 C C . GLY A 1 120 ? -37.432 42.256 62.615 1.00 78.77 131 GLY A C 1
ATOM 656 O O . GLY A 1 120 ? -38.422 42.842 63.067 1.00 79.01 131 GLY A O 1
ATOM 657 N N . PHE A 1 121 ? -37.186 40.970 62.881 1.00 79.65 132 PHE A N 1
ATOM 658 C CA . PHE A 1 121 ? -38.290 40.037 63.089 1.00 80.13 132 PHE A CA 1
ATOM 659 C C . PHE A 1 121 ? -37.892 38.731 63.783 1.00 82.92 132 PHE A C 1
ATOM 660 O O . PHE A 1 121 ? -36.743 38.568 64.197 1.00 85.37 132 PHE A O 1
ATOM 668 N N . ARG A 1 122 ? -38.832 37.779 63.844 1.00 82.41 133 ARG A N 1
ATOM 669 C CA . ARG A 1 122 ? -38.649 36.554 64.634 1.00 84.14 133 ARG A CA 1
ATOM 670 C C . ARG A 1 122 ? -39.637 35.433 64.242 1.00 85.02 133 ARG A C 1
ATOM 671 O O . ARG A 1 122 ? -40.818 35.484 64.605 1.00 85.81 133 ARG A O 1
ATOM 679 N N . ILE A 1 123 ? -39.144 34.401 63.559 1.00 83.96 134 ILE A N 1
ATOM 680 C CA . ILE A 1 123 ? -39.972 33.238 63.254 1.00 83.88 134 ILE A CA 1
ATOM 681 C C . ILE A 1 123 ? -40.418 32.551 64.552 1.00 87.16 134 ILE A C 1
ATOM 682 O O . ILE A 1 123 ? -39.587 32.125 65.355 1.00 89.16 134 ILE A O 1
ATOM 687 N N . SER A 1 124 ? -41.732 32.519 64.779 1.00 87.71 135 SER A N 1
ATOM 688 C CA . SER A 1 124 ? -42.296 32.113 66.074 1.00 90.46 135 SER A CA 1
ATOM 689 C C . SER A 1 124 ? -42.747 30.675 66.010 1.00 92.91 135 SER A C 1
ATOM 690 O O . SER A 1 124 ? -42.945 30.013 67.040 1.00 96.06 135 SER A O 1
ATOM 693 N N . GLY A 1 125 ? -42.981 30.217 64.793 1.00 90.99 136 GLY A N 1
ATOM 694 C CA . GLY A 1 125 ? -43.435 28.893 64.572 1.00 92.13 136 GLY A CA 1
ATOM 695 C C . GLY A 1 125 ? -43.830 28.720 63.136 1.00 91.21 136 GLY A C 1
ATOM 696 O O . GLY A 1 125 ? -44.117 29.696 62.434 1.00 87.83 136 GLY A O 1
ATOM 697 N N . PHE A 1 126 ? -43.811 27.468 62.695 1.00 93.82 137 PHE A N 1
ATOM 698 C CA . PHE A 1 126 ? -44.320 27.089 61.408 1.00 93.98 137 PHE A CA 1
ATOM 699 C C . PHE A 1 126 ? -44.724 25.647 61.484 1.00 97.73 137 PHE A C 1
ATOM 700 O O . PHE A 1 126 ? -44.441 24.981 62.480 1.00 100.61 137 PHE A O 1
ATOM 708 N N . GLU A 1 127 ? -45.456 25.194 60.463 1.00 98.04 138 GLU A N 1
ATOM 709 C CA . GLU A 1 127 ? -45.816 23.789 60.281 1.00 100.89 138 GLU A CA 1
ATOM 710 C C . GLU A 1 127 ? -45.833 23.477 58.781 1.00 100.21 138 GLU A C 1
ATOM 711 O O . GLU A 1 127 ? -46.437 24.204 57.989 1.00 98.94 138 GLU A O 1
ATOM 717 N N . VAL A 1 128 ? -45.160 22.403 58.394 1.00 101.15 139 VAL A N 1
ATOM 718 C CA . VAL A 1 128 ? -44.840 22.175 56.989 1.00 99.67 139 VAL A CA 1
ATOM 719 C C . VAL A 1 128 ? -45.122 20.728 56.565 1.00 104.05 139 VAL A C 1
ATOM 720 O O . VAL A 1 128 ? -45.134 19.825 57.397 1.00 107.93 139 VAL A O 1
ATOM 724 N N . TYR A 1 129 ? -45.379 20.511 55.280 1.00 104.62 140 TYR A N 1
ATOM 725 C CA . TYR A 1 129 ? -45.865 19.203 54.818 1.00 109.08 140 TYR A CA 1
ATOM 726 C C . TYR A 1 129 ? -44.902 18.490 53.850 1.00 110.85 140 TYR A C 1
ATOM 727 O O . TYR A 1 129 ? -44.962 18.690 52.636 1.00 110.83 140 TYR A O 1
ATOM 736 N N . ASP A 1 130 ? -44.022 17.654 54.398 1.00 113.59 141 ASP A N 1
ATOM 737 C CA . ASP A 1 130 ? -43.057 16.896 53.588 1.00 116.39 141 ASP A CA 1
ATOM 738 C C . ASP A 1 130 ? -43.767 15.990 52.574 1.00 119.91 141 ASP A C 1
ATOM 739 O O . ASP A 1 130 ? -44.436 15.024 52.953 1.00 123.80 141 ASP A O 1
ATOM 744 N N . HIS A 1 131 ? -43.600 16.291 51.287 1.00 119.08 142 HIS A N 1
ATOM 745 C CA . HIS A 1 131 ? -44.316 15.567 50.228 1.00 122.17 142 HIS A CA 1
ATOM 746 C C . HIS A 1 131 ? -43.791 14.157 50.004 1.00 127.50 142 HIS A C 1
ATOM 747 O O . HIS A 1 131 ? -44.500 13.301 49.459 1.00 131.24 142 HIS A O 1
ATOM 754 N N . LYS A 1 132 ? -42.557 13.903 50.425 1.00 128.56 143 LYS A N 1
ATOM 755 C CA . LYS A 1 132 ? -41.989 12.564 50.273 1.00 133.80 143 LYS A CA 1
ATOM 756 C C . LYS A 1 132 ? -42.517 11.598 51.333 1.00 136.72 143 LYS A C 1
ATOM 757 O O . LYS A 1 132 ? -42.760 10.428 51.048 1.00 141.07 143 LYS A O 1
ATOM 763 N N . GLU A 1 133 ? -42.723 12.102 52.546 1.00 134.36 144 GLU A N 1
ATOM 764 C CA . GLU A 1 133 ? -43.201 11.269 53.648 1.00 137.45 144 GLU A CA 1
ATOM 765 C C . GLU A 1 133 ? -44.673 11.534 53.967 1.00 136.59 144 GLU A C 1
ATOM 766 O O . GLU A 1 133 ? -45.157 11.157 55.032 1.00 138.93 144 GLU A O 1
ATOM 772 N N . SER A 1 134 ? -45.366 12.211 53.054 1.00 133.42 145 SER A N 1
ATOM 773 C CA . SER A 1 134 ? -46.784 12.554 53.240 1.00 132.25 145 SER A CA 1
ATOM 774 C C . SER A 1 134 ? -47.141 12.824 54.697 1.00 131.20 145 SER A C 1
ATOM 775 O O . SER A 1 134 ? -47.978 12.125 55.276 1.00 134.90 145 SER A O 1
ATOM 778 N N . SER A 1 135 ? -46.559 13.878 55.267 1.00 125.88 146 SER A N 1
ATOM 779 C CA . SER A 1 135 ? -46.656 14.096 56.698 1.00 125.09 146 SER A CA 1
ATOM 780 C C . SER A 1 135 ? -46.344 15.537 57.098 1.00 119.84 146 SER A C 1
ATOM 781 O O . SER A 1 135 ? -45.330 16.088 56.687 1.00 117.24 146 SER A O 1
ATOM 784 N N . PHE A 1 136 ? -47.212 16.142 57.907 1.00 118.76 147 PHE A N 1
ATOM 785 C CA . PHE A 1 136 ? -46.906 17.449 58.507 1.00 113.85 147 PHE A CA 1
ATOM 786 C C . PHE A 1 136 ? -45.961 17.275 59.679 1.00 114.42 147 PHE A C 1
ATOM 787 O O . PHE A 1 136 ? -46.109 16.352 60.480 1.00 117.66 147 PHE A O 1
ATOM 795 N N . TRP A 1 137 ? -45.016 18.196 59.803 1.00 111.44 148 TRP A N 1
ATOM 796 C CA . TRP A 1 137 ? -44.264 18.344 61.039 1.00 111.76 148 TRP A CA 1
ATOM 797 C C . TRP A 1 137 ? -44.174 19.820 61.438 1.00 107.71 148 TRP A C 1
ATOM 798 O O . TRP A 1 137 ? -44.464 20.715 60.640 1.00 104.41 148 TRP A O 1
ATOM 809 N N . LYS A 1 138 ? -43.770 20.065 62.675 1.00 108.05 149 LYS A N 1
ATOM 810 C CA . LYS A 1 138 ? -43.901 21.368 63.268 1.00 105.06 149 LYS A CA 1
ATOM 811 C C . LYS A 1 138 ? -43.088 21.397 64.538 1.00 107.04 149 LYS A C 1
ATOM 812 O O . LYS A 1 138 ? -43.449 20.750 65.524 1.00 110.16 149 LYS A O 1
ATOM 818 N N . PRO A 1 139 ? -41.989 22.169 64.534 1.00 105.81 150 PRO A N 1
ATOM 819 C CA . PRO A 1 139 ? -41.062 22.131 65.639 1.00 107.82 150 PRO A CA 1
ATOM 820 C C . PRO A 1 139 ? -41.571 22.951 66.813 1.00 108.79 150 PRO A C 1
ATOM 821 O O . PRO A 1 139 ? -42.241 23.971 66.607 1.00 106.37 150 PRO A O 1
ATOM 825 N N . GLU A 1 140 ? -41.249 22.506 68.030 1.00 113.03 151 GLU A N 1
ATOM 826 C CA . GLU A 1 140 ? -41.582 23.235 69.248 1.00 115.61 151 GLU A CA 1
ATOM 827 C C . GLU A 1 140 ? -41.290 24.729 69.108 1.00 113.56 151 GLU A C 1
ATOM 828 O O . GLU A 1 140 ? -40.354 25.133 68.403 1.00 112.06 151 GLU A O 1
ATOM 834 N N . ARG A 1 141 ? -42.082 25.546 69.796 1.00 115.07 152 ARG A N 1
ATOM 835 C CA . ARG A 1 141 ? -41.988 27.003 69.680 1.00 112.41 152 ARG A CA 1
ATOM 836 C C . ARG A 1 141 ? -40.739 27.590 70.376 1.00 113.31 152 ARG A C 1
ATOM 837 O O . ARG A 1 141 ? -40.080 28.486 69.831 1.00 110.24 152 ARG A O 1
ATOM 845 N N . LYS A 1 142 ? -40.424 27.086 71.576 1.00 117.73 153 LYS A N 1
ATOM 846 C CA . LYS A 1 142 ? -39.206 27.497 72.302 1.00 119.02 153 LYS A CA 1
ATOM 847 C C . LYS A 1 142 ? -37.967 27.384 71.416 1.00 117.64 153 LYS A C 1
ATOM 848 O O . LYS A 1 142 ? -37.189 28.324 71.298 1.00 115.84 153 LYS A O 1
ATOM 854 N N . LEU A 1 143 ? -37.807 26.227 70.782 1.00 119.34 154 LEU A N 1
ATOM 855 C CA . LEU A 1 143 ? -36.634 25.935 69.968 1.00 118.80 154 LEU A CA 1
ATOM 856 C C . LEU A 1 143 ? -36.312 27.027 68.952 1.00 114.69 154 LEU A C 1
ATOM 857 O O . LEU A 1 143 ? -35.139 27.342 68.723 1.00 114.18 154 LEU A O 1
ATOM 862 N N . LEU A 1 144 ? -37.344 27.576 68.318 1.00 112.01 155 LEU A N 1
ATOM 863 C CA . LEU A 1 144 ? -37.145 28.630 67.315 1.00 108.59 155 LEU A CA 1
ATOM 864 C C . LEU A 1 144 ? -36.676 29.987 67.919 1.00 107.80 155 LEU A C 1
ATOM 865 O O . LEU A 1 144 ? -36.140 30.844 67.204 1.00 104.30 155 LEU A O 1
ATOM 870 N N . ARG A 1 145 ? -36.861 30.154 69.233 1.00 110.81 156 ARG A N 1
ATOM 871 C CA . ARG A 1 145 ? -36.365 31.338 69.943 1.00 111.54 156 ARG A CA 1
ATOM 872 C C . ARG A 1 145 ? -34.839 31.408 69.899 1.00 111.76 156 ARG A C 1
ATOM 873 O O . ARG A 1 145 ? -34.250 32.486 70.028 1.00 110.89 156 ARG A O 1
ATOM 881 N N . GLY A 1 146 ? -34.204 30.265 69.664 1.00 113.46 157 GLY A N 1
ATOM 882 C CA . GLY A 1 146 ? -32.744 30.202 69.619 1.00 113.50 157 GLY A CA 1
ATOM 883 C C . GLY A 1 146 ? -32.133 30.481 68.251 1.00 110.09 157 GLY A C 1
ATOM 884 O O . GLY A 1 146 ? -30.917 30.522 68.113 1.00 110.85 157 GLY A O 1
ATOM 885 N N . LEU A 1 147 ? -32.972 30.654 67.235 1.00 106.54 158 LEU A N 1
ATOM 886 C CA . LEU A 1 147 ? -32.481 30.842 65.875 1.00 103.69 158 LEU A CA 1
ATOM 887 C C . LEU A 1 147 ? -31.626 32.110 65.731 1.00 101.76 158 LEU A C 1
ATOM 888 O O . LEU A 1 147 ? -31.970 33.172 66.259 1.00 100.81 158 LEU A O 1
ATOM 893 N N . ASP A 1 148 ? -30.503 31.984 65.031 1.00 101.20 159 ASP A N 1
ATOM 894 C CA . ASP A 1 148 ? -29.693 33.133 64.664 1.00 98.55 159 ASP A CA 1
ATOM 895 C C . ASP A 1 148 ? -29.950 33.479 63.196 1.00 95.32 159 ASP A C 1
ATOM 896 O O . ASP A 1 148 ? -30.804 32.864 62.552 1.00 95.07 159 ASP A O 1
ATOM 901 N N . VAL A 1 149 ? -29.222 34.453 62.662 1.00 92.96 160 VAL A N 1
ATOM 902 C CA . VAL A 1 149 ? -29.550 34.966 61.336 1.00 89.51 160 VAL A CA 1
ATOM 903 C C . VAL A 1 149 ? -29.524 33.868 60.283 1.00 91.22 160 VAL A C 1
ATOM 904 O O . VAL A 1 149 ? -30.412 33.797 59.432 1.00 90.05 160 VAL A O 1
ATOM 908 N N . ASP A 1 150 ? -28.516 33.004 60.342 1.00 94.54 161 ASP A N 1
ATOM 909 C CA . ASP A 1 150 ? -28.416 31.914 59.371 1.00 96.13 161 ASP A CA 1
ATOM 910 C C . ASP A 1 150 ? -29.531 30.919 59.576 1.00 96.52 161 ASP A C 1
ATOM 911 O O . ASP A 1 150 ? -30.183 30.500 58.616 1.00 95.74 161 ASP A O 1
ATOM 916 N N . GLY A 1 151 ? -29.788 30.589 60.839 1.00 97.82 162 GLY A N 1
ATOM 917 C CA . GLY A 1 151 ? -30.944 29.785 61.199 1.00 98.31 162 GLY A CA 1
ATOM 918 C C . GLY A 1 151 ? -32.209 30.264 60.503 1.00 95.09 162 GLY A C 1
ATOM 919 O O . GLY A 1 151 ? -32.903 29.477 59.837 1.00 95.64 162 GLY A O 1
ATOM 920 N N . ALA A 1 152 ? -32.479 31.568 60.611 1.00 91.37 163 ALA A N 1
ATOM 921 C CA . ALA A 1 152 ? -33.719 32.149 60.085 1.00 88.03 163 ALA A CA 1
ATOM 922 C C . ALA A 1 152 ? -33.785 32.064 58.571 1.00 86.34 163 ALA A C 1
ATOM 923 O O . ALA A 1 152 ? -34.839 31.805 57.994 1.00 85.14 163 ALA A O 1
ATOM 925 N N . ARG A 1 153 ? -32.648 32.280 57.932 1.00 86.65 164 ARG A N 1
ATOM 926 C CA . ARG A 1 153 ? -32.586 32.265 56.494 1.00 86.25 164 ARG A CA 1
ATOM 927 C C . ARG A 1 153 ? -32.817 30.860 56.011 1.00 87.81 164 ARG A C 1
ATOM 928 O O . ARG A 1 153 ? -33.465 30.649 54.997 1.00 87.45 164 ARG A O 1
ATOM 936 N N . LEU A 1 154 ? -32.356 29.892 56.797 1.00 90.56 165 LEU A N 1
ATOM 937 C CA . LEU A 1 154 ? -32.550 28.481 56.478 1.00 92.78 165 LEU A CA 1
ATOM 938 C C . LEU A 1 154 ? -34.002 28.082 56.686 1.00 92.60 165 LEU A C 1
ATOM 939 O O . LEU A 1 154 ? -34.619 27.465 55.819 1.00 93.38 165 LEU A O 1
ATOM 944 N N . THR A 1 155 ? -34.538 28.423 57.849 1.00 91.41 166 THR A N 1
ATOM 945 C CA . THR A 1 155 ? -35.916 28.135 58.148 1.00 91.72 166 THR A CA 1
ATOM 946 C C . THR A 1 155 ? -36.838 28.679 57.073 1.00 89.88 166 THR A C 1
ATOM 947 O O . THR A 1 155 ? -37.732 27.975 56.595 1.00 91.16 166 THR A O 1
ATOM 951 N N . LEU A 1 156 ? -36.608 29.929 56.681 1.00 87.05 167 LEU A N 1
ATOM 952 C CA . LEU A 1 156 ? -37.440 30.581 55.678 1.00 84.98 167 LEU A CA 1
ATOM 953 C C . LEU A 1 156 ? -37.350 29.878 54.355 1.00 85.67 167 LEU A C 1
ATOM 954 O O . LEU A 1 156 ? -38.163 30.108 53.471 1.00 85.17 167 LEU A O 1
ATOM 959 N N . ARG A 1 157 ? -36.338 29.039 54.208 1.00 87.81 168 ARG A N 1
ATOM 960 C CA . ARG A 1 157 ? -36.159 28.291 52.981 1.00 90.02 168 ARG A CA 1
ATOM 961 C C . ARG A 1 157 ? -36.741 26.889 53.130 1.00 92.98 168 ARG A C 1
ATOM 962 O O . ARG A 1 157 ? -37.279 26.323 52.178 1.00 93.88 168 ARG A O 1
ATOM 970 N N . LYS A 1 158 ? -36.625 26.335 54.331 1.00 94.51 169 LYS A N 1
ATOM 971 C CA . LYS A 1 158 ? -37.313 25.112 54.656 1.00 97.84 169 LYS A CA 1
ATOM 972 C C . LYS A 1 158 ? -38.785 25.306 54.352 1.00 97.49 169 LYS A C 1
ATOM 973 O O . LYS A 1 158 ? -39.407 24.492 53.660 1.00 99.22 169 LYS A O 1
ATOM 979 N N . PHE A 1 159 ? -39.318 26.435 54.811 1.00 95.13 170 PHE A N 1
ATOM 980 C CA . PHE A 1 159 ? -40.743 26.717 54.711 1.0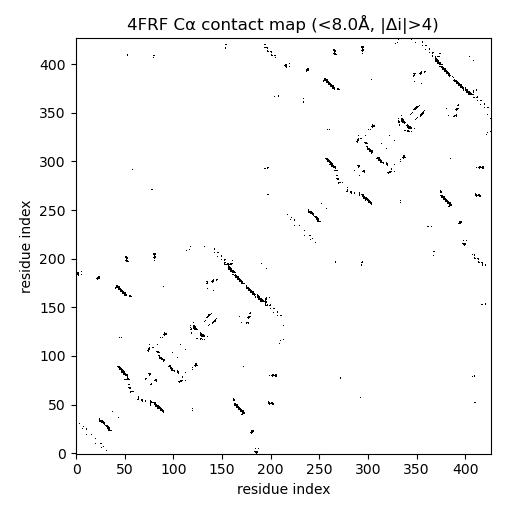0 94.81 170 PHE A CA 1
ATOM 981 C C . PHE A 1 159 ? -41.293 26.552 53.286 1.00 95.13 170 PHE A C 1
ATOM 982 O O . PHE A 1 159 ? -42.501 26.402 53.099 1.00 95.80 170 PHE A O 1
ATOM 990 N N . VAL A 1 160 ? -40.407 26.570 52.291 1.00 94.59 171 VAL A N 1
ATOM 991 C CA . VAL A 1 160 ? -40.824 26.424 50.898 1.00 95.42 171 VAL A CA 1
ATOM 992 C C . VAL A 1 160 ? -40.151 25.251 50.200 1.00 98.35 171 VAL A C 1
ATOM 993 O O . VAL A 1 160 ? -39.891 25.305 48.995 1.00 97.82 171 VAL A O 1
ATOM 997 N N . SER A 1 161 ? -39.894 24.184 50.949 1.00 101.58 172 SER A N 1
ATOM 998 C CA . SER A 1 161 ? -39.315 22.973 50.370 1.00 105.63 172 SER A CA 1
ATOM 999 C C . SER A 1 161 ? -40.280 21.780 50.464 1.00 109.54 172 SER A C 1
ATOM 1000 O O . SER A 1 161 ? -41.266 21.823 51.196 1.00 109.80 172 SER A O 1
ATOM 1003 N N . SER A 1 162 ? -39.993 20.721 49.715 1.00 113.32 173 SER A N 1
ATOM 1004 C CA . SER A 1 162 ? -40.738 19.468 49.855 1.00 118.10 173 SER A CA 1
ATOM 1005 C C . SER A 1 162 ? -40.029 18.518 50.821 1.00 121.74 173 SER A C 1
ATOM 1006 O O . SER A 1 162 ? -40.585 17.509 51.223 1.00 125.28 173 SER A O 1
ATOM 1009 N N . ASN A 1 163 ? -38.824 18.893 51.235 1.00 122.33 174 ASN A N 1
ATOM 1010 C CA . ASN A 1 163 ? -37.983 18.051 52.083 1.00 126.46 174 ASN A CA 1
ATOM 1011 C C . ASN A 1 163 ? -37.905 18.546 53.515 1.00 126.03 174 ASN A C 1
ATOM 1012 O O . ASN A 1 163 ? -37.637 19.733 53.769 1.00 123.53 174 ASN A O 1
ATOM 1017 N N . SER A 1 164 ? -38.078 17.631 54.456 1.00 129.46 175 SER A N 1
ATOM 1018 C CA . SER A 1 164 ? -37.698 17.907 55.830 1.00 129.88 175 SER A CA 1
ATOM 1019 C C . SER A 1 164 ? -37.393 16.621 56.566 1.00 135.20 175 SER A C 1
ATOM 1020 O O . SER A 1 164 ? -38.201 16.133 57.357 1.00 137.28 175 SER A O 1
ATOM 1023 N N . LEU A 1 165 ? -36.231 16.050 56.244 1.00 138.29 176 LEU A N 1
ATOM 1024 C CA . LEU A 1 165 ? -35.873 14.692 56.652 1.00 143.92 176 LEU A CA 1
ATOM 1025 C C . LEU A 1 165 ? -34.381 14.609 57.001 1.00 145.11 176 LEU A C 1
ATOM 1026 O O . LEU A 1 165 ? -33.586 15.468 56.601 1.00 142.41 176 LEU A O 1
ATOM 1031 N N . PRO A 1 172 ? -29.832 20.521 52.919 1.00 129.93 183 PRO A N 1
ATOM 1032 C CA . PRO A 1 172 ? -30.283 20.380 51.531 1.00 129.43 183 PRO A CA 1
ATOM 1033 C C . PRO A 1 172 ? -31.806 20.596 51.397 1.00 126.99 183 PRO A C 1
ATOM 1034 O O . PRO A 1 172 ? -32.591 19.734 51.793 1.00 129.23 183 PRO A O 1
ATOM 1038 N N . ASP A 1 173 ? -32.207 21.738 50.840 1.00 122.50 184 ASP A N 1
ATOM 1039 C CA . ASP A 1 173 ? -33.629 22.097 50.761 1.00 119.69 184 ASP A CA 1
ATOM 1040 C C . ASP A 1 173 ? -34.038 22.485 49.342 1.00 117.96 184 ASP A C 1
ATOM 1041 O O . ASP A 1 173 ? -33.313 23.211 48.662 1.00 117.61 184 ASP A O 1
ATOM 1046 N N . SER A 1 174 ? -35.235 22.076 48.929 1.00 117.40 185 SER A N 1
ATOM 1047 C CA . SER A 1 174 ? -35.716 22.376 47.572 1.00 115.80 185 SER A CA 1
ATOM 1048 C C . SER A 1 174 ? -36.438 23.742 47.464 1.00 111.82 185 SER A C 1
ATOM 1049 O O . SER A 1 174 ? -36.148 24.696 48.228 1.00 109.82 185 SER A O 1
ATOM 1052 N N . ALA A 1 175 ? -37.357 23.838 46.493 1.00 110.79 186 ALA A N 1
ATOM 1053 C CA . ALA A 1 175 ? -38.149 25.060 46.343 1.00 105.93 186 ALA A CA 1
ATOM 1054 C C . ALA A 1 175 ? -39.574 24.872 45.787 1.00 105.94 186 ALA A C 1
ATOM 1055 O O . ALA A 1 175 ? -39.798 24.163 44.792 1.00 106.57 186 ALA A O 1
ATOM 1057 N N . PHE A 1 176 ? -40.533 25.371 46.565 1.00 104.17 187 PHE A N 1
ATOM 1058 C CA . PHE A 1 176 ? -41.756 25.949 46.038 1.00 103.03 187 PHE A CA 1
ATOM 1059 C C . PHE A 1 176 ? -41.576 27.481 46.114 1.00 99.47 187 PHE A C 1
ATOM 1060 O O . PHE A 1 176 ? -42.550 28.247 46.082 1.00 97.57 187 PHE A O 1
ATOM 1068 N N . ALA A 1 177 ? -40.317 27.905 46.269 1.00 97.78 188 ALA A N 1
ATOM 1069 C CA . ALA A 1 177 ? -39.972 29.306 46.460 1.00 93.32 188 ALA A CA 1
ATOM 1070 C C . ALA A 1 177 ? -40.502 30.166 45.329 1.00 91.91 188 ALA A C 1
ATOM 1071 O O . ALA A 1 177 ? -41.090 31.224 45.556 1.00 90.17 188 ALA A O 1
ATOM 1073 N N . SER A 1 178 ? -40.334 29.691 44.110 1.00 92.93 189 SER A N 1
ATOM 1074 C CA . SER A 1 178 ? -40.805 30.428 42.957 1.00 92.94 189 SER A CA 1
ATOM 1075 C C . SER A 1 178 ? -42.348 30.605 42.887 1.00 93.20 189 SER A C 1
ATOM 1076 O O . SER A 1 178 ? -42.837 31.500 42.208 1.00 92.62 189 SER A O 1
ATOM 1079 N N . SER A 1 179 ? -43.109 29.769 43.584 1.00 94.83 190 SER A N 1
ATOM 1080 C CA . SER A 1 179 ? -44.581 29.872 43.493 1.00 95.68 190 SER A CA 1
ATOM 1081 C C . SER A 1 179 ? -45.265 30.309 44.789 1.00 94.31 190 SER A C 1
ATOM 1082 O O . SER A 1 179 ? -46.394 30.777 44.770 1.00 94.33 190 SER A O 1
ATOM 1085 N N . VAL A 1 180 ? -44.572 30.182 45.907 1.00 93.47 191 VAL A N 1
ATOM 1086 C CA . VAL A 1 180 ? -45.067 30.757 47.140 1.00 92.50 191 VAL A CA 1
ATOM 1087 C C . VAL A 1 180 ? -44.556 32.193 47.302 1.00 90.57 191 VAL A C 1
ATOM 1088 O O . VAL A 1 180 ? -45.344 33.128 47.470 1.00 90.72 191 VAL A O 1
ATOM 1092 N N . TYR A 1 181 ? -43.236 32.367 47.241 1.00 89.08 192 TYR A N 1
ATOM 1093 C CA . TYR A 1 181 ? -42.629 33.662 47.507 1.00 86.01 192 TYR A CA 1
ATOM 1094 C C . TYR A 1 181 ? -42.733 34.538 46.274 1.00 85.79 192 TYR A C 1
ATOM 1095 O O . TYR A 1 181 ? -43.252 35.657 46.326 1.00 84.84 192 TYR A O 1
ATOM 1104 N N . GLY A 1 182 ? -42.265 34.000 45.151 1.00 87.60 193 GLY A N 1
ATOM 1105 C CA . GLY A 1 182 ? -42.149 34.763 43.913 1.00 86.71 193 GLY A CA 1
ATOM 1106 C C . GLY A 1 182 ? -43.483 34.832 43.235 1.00 87.70 193 GLY A C 1
ATOM 1107 O O . GLY A 1 182 ? -44.499 34.502 43.839 1.00 88.44 193 GLY A O 1
ATOM 1108 N N . GLY A 1 183 ? -43.488 35.249 41.973 1.00 88.21 194 GLY A N 1
ATOM 1109 C CA . GLY A 1 183 ? -44.735 35.327 41.210 1.00 90.24 194 GLY A CA 1
ATOM 1110 C C . GLY A 1 183 ? -45.533 36.593 41.490 1.00 89.43 194 GLY A C 1
ATOM 1111 O O . GLY A 1 183 ? -45.408 37.220 42.572 1.00 86.56 194 GLY A O 1
ATOM 1112 N N . SER A 1 184 ? -46.397 36.948 40.543 1.00 90.83 195 SER A N 1
ATOM 1113 C CA . SER A 1 184 ? -47.000 38.276 40.545 1.00 90.88 195 SER A CA 1
ATOM 1114 C C . SER A 1 184 ? -48.085 38.458 41.614 1.00 91.33 195 SER A C 1
ATOM 1115 O O . SER A 1 184 ? -48.530 39.575 41.868 1.00 91.40 195 SER A O 1
ATOM 1118 N N . HIS A 1 185 ? -48.497 37.368 42.247 1.00 93.20 196 HIS A N 1
ATOM 1119 C CA . HIS A 1 185 ? -49.445 37.450 43.359 1.00 93.26 196 HIS A CA 1
ATOM 1120 C C . HIS A 1 185 ? -48.873 36.815 44.606 1.00 90.65 196 HIS A C 1
ATOM 1121 O O . HIS A 1 185 ? -49.562 36.675 45.605 1.00 90.79 196 HIS A O 1
ATOM 1128 N N . GLY A 1 186 ? -47.604 36.440 44.544 1.00 88.35 197 GLY A N 1
ATOM 1129 C CA . GLY A 1 186 ? -46.973 35.716 45.628 1.00 87.75 197 GLY A CA 1
ATOM 1130 C C . GLY A 1 186 ? -46.803 36.531 46.896 1.00 86.55 197 GLY A C 1
ATOM 1131 O O . GLY A 1 186 ? -47.283 37.668 47.008 1.00 86.42 197 GLY A O 1
ATOM 1132 N N . ILE A 1 187 ? -46.084 35.965 47.846 1.00 85.28 198 ILE A N 1
ATOM 1133 C CA . ILE A 1 187 ? -45.885 36.620 49.098 1.00 83.24 198 ILE A CA 1
ATOM 1134 C C . ILE A 1 187 ? -45.052 37.895 48.944 1.00 80.68 198 ILE A C 1
ATOM 1135 O O . ILE A 1 187 ? -45.286 38.890 49.645 1.00 79.18 198 ILE A O 1
ATOM 1140 N N . LEU A 1 188 ? -44.120 37.894 47.997 1.00 79.86 199 LEU A N 1
ATOM 1141 C CA . LEU A 1 188 ? -43.242 39.048 47.852 1.00 78.19 199 LEU A CA 1
ATOM 1142 C C . LEU A 1 188 ? -44.075 40.268 47.470 1.00 78.12 199 LEU A C 1
ATOM 1143 O O . LEU A 1 188 ? -44.085 41.277 48.183 1.00 76.18 199 LEU A O 1
ATOM 1148 N N . THR A 1 189 ? -44.840 40.130 46.390 1.00 79.44 200 THR A N 1
ATOM 1149 C CA . THR A 1 189 ? -45.752 41.172 45.962 1.00 80.04 200 THR A CA 1
ATOM 1150 C C . THR A 1 189 ? -46.618 41.622 47.127 1.00 80.24 200 THR A C 1
ATOM 1151 O O . THR A 1 189 ? -46.800 42.809 47.355 1.00 80.17 200 THR A O 1
ATOM 1155 N N . GLN A 1 190 ? -47.182 40.660 47.847 1.00 81.96 201 GLN A N 1
ATOM 1156 C CA . GLN A 1 190 ? -48.059 40.972 48.961 1.00 81.19 201 GLN A CA 1
ATOM 1157 C C . GLN A 1 190 ? -47.297 41.742 50.040 1.00 78.64 201 GLN A C 1
ATOM 1158 O O . GLN A 1 190 ? -47.731 42.811 50.464 1.00 78.57 201 GLN A O 1
ATOM 1164 N N . LEU A 1 191 ? -46.136 41.236 50.441 1.00 76.79 202 LEU A N 1
ATOM 1165 C CA . LEU A 1 191 ? -45.353 41.917 51.470 1.00 75.19 202 LEU A CA 1
ATOM 1166 C C . LEU A 1 191 ? -45.007 43.352 51.045 1.00 73.44 202 LEU A C 1
ATOM 1167 O O . LEU A 1 191 ? -45.016 44.284 51.869 1.00 72.62 202 LEU A O 1
ATOM 1172 N N . LEU A 1 192 ? -44.747 43.522 49.750 1.00 71.92 203 LEU A N 1
ATOM 1173 C CA . LEU A 1 192 ? -44.441 44.820 49.189 1.00 70.14 203 LEU A CA 1
ATOM 1174 C C . LEU A 1 192 ? -45.591 45.805 49.303 1.00 72.05 203 LEU A C 1
ATOM 1175 O O . LEU A 1 192 ? -45.394 46.955 49.752 1.00 73.04 203 LEU A O 1
ATOM 1180 N N . GLU A 1 193 ? -46.788 45.371 48.922 1.00 73.34 204 GLU A N 1
ATOM 1181 C CA . GLU A 1 193 ? -47.979 46.202 49.090 1.00 74.90 204 GLU A CA 1
ATOM 1182 C C . GLU A 1 193 ? -48.127 46.723 50.515 1.00 74.89 204 GLU A C 1
ATOM 1183 O O . GLU A 1 193 ? -48.435 47.901 50.726 1.00 75.62 204 GLU A O 1
ATOM 1189 N N . LEU A 1 194 ? -47.919 45.844 51.486 1.00 74.84 205 LEU A N 1
ATOM 1190 C CA . LEU A 1 194 ? -47.977 46.226 52.889 1.00 75.68 205 LEU A CA 1
ATOM 1191 C C . LEU A 1 194 ? -46.891 47.250 53.228 1.00 75.34 205 LEU A C 1
ATOM 1192 O O . LEU A 1 194 ? -47.109 48.164 54.037 1.00 75.57 205 LEU A O 1
ATOM 1197 N N . LYS A 1 195 ? -45.696 47.057 52.668 1.00 74.39 206 LYS A N 1
ATOM 1198 C CA . LYS A 1 195 ? -44.608 47.976 52.934 1.00 73.69 206 LYS A CA 1
ATOM 1199 C C . LYS A 1 195 ? -44.999 49.380 52.504 1.00 73.46 206 LYS A C 1
ATOM 1200 O O . LYS A 1 195 ? -44.996 50.310 53.320 1.00 73.07 206 LYS A O 1
ATOM 1206 N N . THR A 1 196 ? -45.353 49.529 51.225 1.00 72.34 207 THR A N 1
ATOM 1207 C CA . THR A 1 196 ? -45.827 50.801 50.742 1.00 71.61 207 THR A CA 1
ATOM 1208 C C . THR A 1 196 ? -46.755 51.375 51.777 1.00 73.63 207 THR A C 1
ATOM 1209 O O . THR A 1 196 ? -46.494 52.429 52.322 1.00 75.24 207 THR A O 1
ATOM 1213 N N . TRP A 1 197 ? -47.822 50.653 52.092 1.00 74.72 208 TRP A N 1
ATOM 1214 C CA . TRP A 1 197 ? -48.797 51.173 53.023 1.00 75.84 208 TRP A CA 1
ATOM 1215 C C . TRP A 1 197 ? -48.131 51.661 54.308 1.00 75.30 208 TRP A C 1
ATOM 1216 O O . TRP A 1 197 ? -48.403 52.769 54.769 1.00 76.27 208 TRP A O 1
ATOM 1227 N N . PHE A 1 198 ? -47.225 50.860 54.855 1.00 73.97 209 PHE A N 1
ATOM 1228 C CA . PHE A 1 198 ? -46.633 51.183 56.150 1.00 74.54 209 PHE A CA 1
ATOM 1229 C C . PHE A 1 198 ? -45.706 52.394 56.090 1.00 74.11 209 PHE A C 1
ATOM 1230 O O . PHE A 1 198 ? -45.377 52.993 57.117 1.00 74.66 209 PHE A O 1
ATOM 1238 N N . GLU A 1 199 ? -45.313 52.762 54.882 1.00 73.13 210 GLU A N 1
ATOM 1239 C CA . GLU A 1 199 ? -44.530 53.960 54.672 1.00 73.28 210 GLU A CA 1
ATOM 1240 C C . GLU A 1 199 ? -45.349 55.193 55.022 1.00 75.12 210 GLU A C 1
ATOM 1241 O O . GLU A 1 199 ? -44.880 56.065 55.757 1.00 77.14 210 GLU A O 1
ATOM 1247 N N . ASN A 1 200 ? -46.616 55.197 54.621 1.00 76.09 211 ASN A N 1
ATOM 1248 C CA . ASN A 1 200 ? -47.490 56.344 54.861 1.00 76.72 211 ASN A CA 1
ATOM 1249 C C . ASN A 1 200 ? -48.419 56.234 56.088 1.00 77.44 211 ASN A C 1
ATOM 1250 O O . ASN A 1 200 ? -48.464 57.148 56.902 1.00 78.95 211 ASN A O 1
ATOM 1255 N N . GLN A 1 201 ? -49.160 55.131 56.221 1.00 75.93 212 GLN A N 1
ATOM 1256 C CA . GLN A 1 201 ? -50.247 55.087 57.207 1.00 75.99 212 GLN A CA 1
ATOM 1257 C C . GLN A 1 201 ? -49.780 55.482 58.602 1.00 76.19 212 GLN A C 1
ATOM 1258 O O . GLN A 1 201 ? -48.778 54.970 59.096 1.00 73.70 212 GLN A O 1
ATOM 1264 N N . THR A 1 202 ? -50.502 56.414 59.223 1.00 78.55 213 THR A N 1
ATOM 1265 C CA . THR A 1 202 ? -50.239 56.779 60.617 1.00 80.48 213 THR A CA 1
ATOM 1266 C C . THR A 1 202 ? -51.448 56.536 61.514 1.00 83.89 213 THR A C 1
ATOM 1267 O O . THR A 1 202 ? -51.555 57.126 62.582 1.00 86.15 213 THR A O 1
ATOM 1271 N N . LEU A 1 203 ? -52.334 55.637 61.100 1.00 85.00 214 LEU A N 1
ATOM 1272 C CA . LEU A 1 203 ? -53.569 55.390 61.836 1.00 88.09 214 LEU A CA 1
ATOM 1273 C C . LEU A 1 203 ? -53.341 54.483 63.035 1.00 89.36 214 LEU A C 1
ATOM 1274 O O . LEU A 1 203 ? -53.801 54.767 64.152 1.00 92.11 214 LEU A O 1
ATOM 1279 N N . TYR A 1 204 ? -52.640 53.382 62.810 1.00 87.80 215 TYR A N 1
ATOM 1280 C CA . TYR A 1 204 ? -52.424 52.418 63.882 1.00 88.97 215 TYR A CA 1
ATOM 1281 C C . TYR A 1 204 ? -50.940 52.120 64.053 1.00 86.77 215 TYR A C 1
ATOM 1282 O O . TYR A 1 204 ? -50.162 52.191 63.084 1.00 82.45 215 TYR A O 1
ATOM 1291 N N . HIS A 1 205 ? -50.548 51.876 65.307 1.00 87.78 216 HIS A N 1
ATOM 1292 C CA . HIS A 1 205 ? -49.258 51.272 65.622 1.00 85.63 216 HIS A CA 1
ATOM 1293 C C . HIS A 1 205 ? -49.487 49.831 66.035 1.00 87.12 216 HIS A C 1
ATOM 1294 O O . HIS A 1 205 ? -50.123 49.554 67.075 1.00 89.28 216 HIS A O 1
ATOM 1301 N N . PHE A 1 206 ? -48.955 48.912 65.239 1.00 84.82 217 PHE A N 1
ATOM 1302 C CA . PHE A 1 206 ? -49.207 47.502 65.449 1.00 86.37 217 PHE A CA 1
ATOM 1303 C C . PHE A 1 206 ? -48.263 46.862 66.475 1.00 87.57 217 PHE A C 1
ATOM 1304 O O . PHE A 1 206 ? -47.505 45.960 66.146 1.00 86.97 217 PHE A O 1
ATOM 1312 N N . ASN A 1 207 ? -48.359 47.297 67.727 1.00 90.64 218 ASN A N 1
ATOM 1313 C CA . ASN A 1 207 ? -47.473 46.801 68.774 1.00 94.13 218 ASN A CA 1
ATOM 1314 C C . ASN A 1 207 ? -47.536 45.307 68.935 1.00 96.20 218 ASN A C 1
ATOM 1315 O O . ASN A 1 207 ? -48.589 44.767 69.235 1.00 100.05 218 ASN A O 1
ATOM 1320 N N . SER A 1 208 ? -46.381 44.653 68.880 1.00 96.12 219 SER A N 1
ATOM 1321 C CA . SER A 1 208 ? -46.260 43.269 69.372 1.00 97.36 219 SER A CA 1
ATOM 1322 C C . SER A 1 208 ? -47.189 42.312 68.632 1.00 96.63 219 SER A C 1
ATOM 1323 O O . SER A 1 208 ? -48.074 41.712 69.222 1.00 99.52 219 SER A O 1
ATOM 1326 N N . CYS A 1 209 ? -46.890 42.086 67.362 1.00 93.45 220 CYS A N 1
ATOM 1327 C CA . CYS A 1 209 ? -47.896 41.710 66.396 1.00 93.26 220 CYS A CA 1
ATOM 1328 C C . CYS A 1 209 ? -47.225 40.904 65.251 1.00 90.28 220 CYS A C 1
ATOM 1329 O O . CYS A 1 209 ? -46.076 41.147 64.918 1.00 87.60 220 CYS A O 1
ATOM 1332 N N . SER A 1 210 ? -47.896 39.862 64.756 1.00 90.81 221 SER A N 1
ATOM 1333 C CA . SER A 1 210 ? -47.233 38.874 63.882 1.00 88.61 221 SER A CA 1
ATOM 1334 C C . SER A 1 210 ? -47.739 38.899 62.451 1.00 86.92 221 SER A C 1
ATOM 1335 O O . SER A 1 210 ? -48.896 39.208 62.200 1.00 88.31 221 SER A O 1
ATOM 1338 N N . ILE A 1 211 ? -46.878 38.523 61.518 1.00 84.70 222 ILE A N 1
ATOM 1339 C CA . ILE A 1 211 ? -47.317 38.229 60.175 1.00 84.71 222 ILE A CA 1
ATOM 1340 C C . ILE A 1 211 ? -47.531 36.736 60.021 1.00 87.63 222 ILE A C 1
ATOM 1341 O O . ILE A 1 211 ? -46.751 35.940 60.535 1.00 88.86 222 ILE A O 1
ATOM 1346 N N . LEU A 1 212 ? -48.568 36.363 59.272 1.00 88.68 223 LEU A N 1
ATOM 1347 C CA . LEU A 1 212 ? -48.856 34.977 58.998 1.00 90.06 223 LEU A CA 1
ATOM 1348 C C . LEU A 1 212 ? -48.790 34.684 57.516 1.00 89.14 223 LEU A C 1
ATOM 1349 O O . LEU A 1 212 ? -49.509 35.292 56.729 1.00 89.61 223 LEU A O 1
ATOM 1354 N N . MET A 1 213 ? -47.948 33.721 57.143 1.00 88.48 224 MET A N 1
ATOM 1355 C CA . MET A 1 213 ? -47.919 33.199 55.774 1.00 86.97 224 MET A CA 1
ATOM 1356 C C . MET A 1 213 ? -48.587 31.828 55.726 1.00 89.17 224 MET A C 1
ATOM 1357 O O . MET A 1 213 ? -48.550 31.072 56.702 1.00 90.22 224 MET A O 1
ATOM 1362 N N . VAL A 1 214 ? -49.228 31.527 54.603 1.00 89.08 225 VAL A N 1
ATOM 1363 C CA . VAL A 1 214 ? -49.815 30.209 54.391 1.00 91.95 225 VAL A CA 1
ATOM 1364 C C . VAL A 1 214 ? -49.923 29.893 52.911 1.00 92.04 225 VAL A C 1
ATOM 1365 O O . VAL A 1 214 ? -49.918 30.801 52.075 1.00 90.08 225 VAL A O 1
ATOM 1369 N N . TYR A 1 215 ? -49.979 28.602 52.586 1.00 94.25 226 TYR A N 1
ATOM 1370 C CA . TYR A 1 215 ? -50.180 28.187 51.200 1.00 95.51 226 TYR A CA 1
ATOM 1371 C C . TYR A 1 215 ? -50.684 26.740 51.029 1.00 99.40 226 TYR A C 1
ATOM 1372 O O . TYR A 1 215 ? -50.791 25.986 51.998 1.00 101.96 226 TYR A O 1
ATOM 1381 N N . GLU A 1 216 ? -51.031 26.388 49.789 1.00 100.45 227 GLU A N 1
ATOM 1382 C CA . GLU A 1 216 ? -51.693 25.121 49.501 1.00 104.57 227 GLU A CA 1
ATOM 1383 C C . GLU A 1 216 ? -50.697 24.085 49.000 1.00 105.30 227 GLU A C 1
ATOM 1384 O O . GLU A 1 216 ? -50.096 24.254 47.949 1.00 103.67 227 GLU A O 1
ATOM 1390 N N . ASN A 1 217 ? -50.632 22.947 49.691 1.00 108.78 228 ASN A N 1
ATOM 1391 C CA . ASN A 1 217 ? -49.803 21.841 49.212 1.00 110.64 228 ASN A CA 1
ATOM 1392 C C . ASN A 1 217 ? -50.478 20.953 48.161 1.00 114.19 228 ASN A C 1
ATOM 1393 O O . ASN A 1 217 ? -49.805 20.423 47.278 1.00 114.34 228 ASN A O 1
ATOM 1398 N N . GLU A 1 218 ? -51.809 20.876 48.201 1.00 117.03 229 GLU A N 1
ATOM 1399 C CA . GLU A 1 218 ? -52.555 19.976 47.300 1.00 122.93 229 GLU A CA 1
ATOM 1400 C C . GLU A 1 218 ? -51.962 19.886 45.874 1.00 124.01 229 GLU A C 1
ATOM 1401 O O . GLU A 1 218 ? -52.022 20.850 45.085 1.00 121.52 229 GLU A O 1
ATOM 1407 N N . SER A 1 219 ? -51.433 18.701 45.547 1.00 128.07 230 SER A N 1
ATOM 1408 C CA . 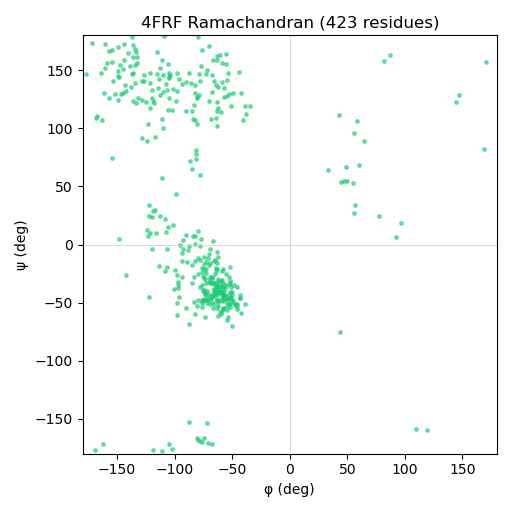SER A 1 219 ? -50.557 18.527 44.384 1.00 128.91 230 SER A CA 1
ATOM 1409 C C . SER A 1 219 ? -49.544 19.653 44.302 1.00 124.09 230 SER A C 1
ATOM 1410 O O . SER A 1 219 ? -49.518 20.387 43.321 1.00 123.15 230 SER A O 1
ATOM 1413 N N . ASP A 1 227 ? -52.875 26.093 41.765 1.00 124.35 238 ASP A N 1
ATOM 1414 C CA . ASP A 1 227 ? -51.540 26.569 42.244 1.00 121.17 238 ASP A CA 1
ATOM 1415 C C . ASP A 1 227 ? -51.466 26.621 43.786 1.00 119.01 238 ASP A C 1
ATOM 1416 O O . ASP A 1 227 ? -52.335 26.084 44.477 1.00 121.66 238 ASP A O 1
ATOM 1421 N N . ALA A 1 228 ? -50.433 27.280 44.313 1.00 114.56 239 ALA A N 1
ATOM 1422 C CA . ALA A 1 228 ? -50.153 27.263 45.753 1.00 111.95 239 ALA A CA 1
ATOM 1423 C C . ALA A 1 228 ? -50.985 28.268 46.541 1.00 110.21 239 ALA A C 1
ATOM 1424 O O . ALA A 1 228 ? -51.022 28.221 47.771 1.00 109.47 239 ALA A O 1
ATOM 1426 N N . ARG A 1 229 ? -51.612 29.202 45.830 1.00 109.07 240 ARG A N 1
ATOM 1427 C CA . ARG A 1 229 ? -52.529 30.166 46.444 1.00 107.80 240 ARG A CA 1
ATOM 1428 C C . ARG A 1 229 ? -51.977 30.765 47.761 1.00 103.34 240 ARG A C 1
ATOM 1429 O O . ARG A 1 229 ? -52.658 30.757 48.787 1.00 103.75 240 ARG A O 1
ATOM 1437 N N . PRO A 1 230 ? -50.752 31.326 47.709 1.00 98.79 241 PRO A N 1
ATOM 1438 C CA . PRO A 1 230 ? -50.065 31.868 48.890 1.00 95.43 241 PRO A CA 1
ATOM 1439 C C . PRO A 1 230 ? -50.754 33.104 49.435 1.00 93.81 241 PRO A C 1
ATOM 1440 O O . PRO A 1 230 ? -51.257 33.909 48.666 1.00 92.97 241 PRO A O 1
ATOM 1444 N N . GLN A 1 231 ? -50.736 33.282 50.751 1.00 93.36 242 GLN A N 1
ATOM 1445 C CA . GLN A 1 231 ? -51.377 34.447 51.335 1.00 93.05 242 GLN A CA 1
ATOM 1446 C C . GLN A 1 231 ? -50.748 34.998 52.599 1.00 90.80 242 GLN A C 1
ATOM 1447 O O . GLN A 1 231 ? -50.321 34.245 53.478 1.00 91.91 242 GLN A O 1
ATOM 1453 N N . VAL A 1 232 ? -50.780 36.328 52.706 1.00 87.75 243 VAL A N 1
ATOM 1454 C CA . VAL A 1 232 ? -50.229 37.053 53.841 1.00 85.31 243 VAL A CA 1
ATOM 1455 C C . VAL A 1 232 ? -51.343 37.670 54.679 1.00 86.61 243 VAL A C 1
ATOM 1456 O O . VAL A 1 232 ? -52.361 38.109 54.144 1.00 87.60 243 VAL A O 1
ATOM 1460 N N . LYS A 1 233 ? -51.135 37.723 55.990 1.00 86.89 244 LYS A N 1
ATOM 1461 C CA . LYS A 1 233 ? -52.085 38.357 56.895 1.00 88.87 244 LYS A CA 1
ATOM 1462 C C . LYS A 1 233 ? -51.415 38.743 58.210 1.00 88.83 244 LYS A C 1
ATOM 1463 O O . LYS A 1 233 ? -50.363 38.216 58.563 1.00 89.49 244 LYS A O 1
ATOM 1469 N N . LEU A 1 234 ? -51.988 39.726 58.886 1.00 88.60 245 LEU A N 1
ATOM 1470 C CA . LEU A 1 234 ? -51.493 40.161 60.163 1.00 87.20 245 LEU A CA 1
ATOM 1471 C C . LEU A 1 234 ? -52.423 39.642 61.218 1.00 89.38 245 LEU A C 1
ATOM 1472 O O . LEU A 1 234 ? -53.625 39.661 61.033 1.00 91.09 245 LEU A O 1
ATOM 1477 N N . VAL A 1 235 ? -51.874 39.272 62.366 1.00 89.27 246 VAL A N 1
ATOM 1478 C CA . VAL A 1 235 ? -52.679 38.744 63.451 1.00 92.32 246 VAL A CA 1
ATOM 1479 C C . VAL A 1 235 ? -52.270 39.328 64.797 1.00 93.41 246 VAL A C 1
ATOM 1480 O O . VAL A 1 235 ? -51.311 40.062 64.885 1.00 91.17 246 VAL A O 1
ATOM 1484 N N . ASP A 1 236 ? -52.973 38.934 65.851 1.00 97.90 247 ASP A N 1
ATOM 1485 C CA . ASP A 1 236 ? -52.739 39.458 67.206 1.00 100.32 247 ASP A CA 1
ATOM 1486 C C . ASP A 1 236 ? -52.835 40.951 67.271 1.00 99.00 247 ASP A C 1
ATOM 1487 O O . ASP A 1 236 ? -51.868 41.644 67.004 1.00 97.41 247 ASP A O 1
ATOM 1492 N N . PHE A 1 237 ? -54.002 41.451 67.654 1.00 101.61 248 PHE A N 1
ATOM 1493 C CA . PHE A 1 237 ? -54.187 42.886 67.769 1.00 100.99 248 PHE A CA 1
ATOM 1494 C C . PHE A 1 237 ? -54.502 43.314 69.197 1.00 104.92 248 PHE A C 1
ATOM 1495 O O . PHE A 1 237 ? -55.180 44.311 69.414 1.00 107.20 248 PHE A O 1
ATOM 1503 N N . ALA A 1 238 ? -53.994 42.566 70.172 1.00 106.62 249 ALA A N 1
ATOM 1504 C CA . ALA A 1 238 ? -54.222 42.896 71.578 1.00 109.76 249 ALA A CA 1
ATOM 1505 C C . ALA A 1 238 ? -53.644 44.255 71.961 1.00 109.22 249 ALA A C 1
ATOM 1506 O O . ALA A 1 238 ? -54.191 44.943 72.820 1.00 112.15 249 ALA A O 1
ATOM 1508 N N . HIS A 1 239 ? -52.545 44.646 71.309 1.00 106.30 250 HIS A N 1
ATOM 1509 C CA . HIS A 1 239 ? -51.778 45.811 71.748 1.00 105.08 250 HIS A CA 1
ATOM 1510 C C . HIS A 1 239 ? -51.755 46.933 70.740 1.00 102.54 250 HIS A C 1
ATOM 1511 O O . HIS A 1 239 ? -50.993 47.881 70.895 1.00 102.50 250 HIS A O 1
ATOM 1518 N N . VAL A 1 240 ? -52.562 46.841 69.696 1.00 101.52 251 VAL A N 1
ATOM 1519 C CA . VAL A 1 240 ? -52.626 47.940 68.746 1.00 99.91 251 VAL A CA 1
ATOM 1520 C C . VAL A 1 240 ? -52.922 49.265 69.458 1.00 102.12 251 VAL A C 1
ATOM 1521 O O . VAL A 1 240 ? -53.560 49.281 70.521 1.00 106.12 251 VAL A O 1
ATOM 1525 N N . LEU A 1 241 ? -52.375 50.356 68.921 1.00 100.06 252 LEU A N 1
ATOM 1526 C CA . LEU A 1 241 ? -52.705 51.700 69.391 1.00 101.66 252 LEU A CA 1
ATOM 1527 C C . LEU A 1 241 ? -52.817 52.701 68.248 1.00 101.00 252 LEU A C 1
ATOM 1528 O O . LEU A 1 241 ? -52.355 52.454 67.109 1.00 97.19 252 LEU A O 1
ATOM 1533 N N . ASP A 1 242 ? -53.420 53.842 68.554 1.00 104.68 253 ASP A N 1
ATOM 1534 C CA . ASP A 1 242 ? -53.533 54.916 67.581 1.00 105.24 253 ASP A CA 1
ATOM 1535 C C . ASP A 1 242 ? -52.172 55.500 67.303 1.00 102.21 253 ASP A C 1
ATOM 1536 O O . ASP A 1 242 ? -51.532 56.061 68.189 1.00 102.43 253 ASP A O 1
ATOM 1541 N N . GLY A 1 243 ? -51.663 55.210 66.116 1.00 100.18 254 GLY A N 1
ATOM 1542 C CA . GLY A 1 243 ? -50.467 55.870 65.633 1.00 98.25 254 GLY A CA 1
ATOM 1543 C C . GLY A 1 243 ? -50.815 57.324 65.502 1.00 99.69 254 GLY A C 1
ATOM 1544 O O . GLY A 1 243 ? -51.584 57.697 64.618 1.00 101.31 254 GLY A O 1
ATOM 1545 N N . ASN A 1 244 ? -50.382 58.129 66.460 1.00 99.86 255 ASN A N 1
ATOM 1546 C CA . ASN A 1 244 ? -50.863 59.486 66.524 1.00 100.75 255 ASN A CA 1
ATOM 1547 C C . ASN A 1 244 ? -50.196 60.377 65.512 1.00 97.34 255 ASN A C 1
ATOM 1548 O O . ASN A 1 244 ? -49.599 61.381 65.866 1.00 98.09 255 ASN A O 1
ATOM 1553 N N . GLY A 1 245 ? -50.348 60.026 64.239 1.00 93.40 256 GLY A N 1
ATOM 1554 C CA . GLY A 1 245 ? -49.727 60.773 63.167 1.00 91.01 256 GLY A CA 1
ATOM 1555 C C . GLY A 1 245 ? -48.243 60.458 63.043 1.00 87.51 256 GLY A C 1
ATOM 1556 O O . GLY A 1 245 ? -47.469 61.261 62.534 1.00 86.10 256 GLY A O 1
ATOM 1557 N N . VAL A 1 246 ? -47.859 59.276 63.516 1.00 85.62 257 VAL A N 1
ATOM 1558 C CA . VAL A 1 246 ? -46.491 58.790 63.417 1.00 81.32 257 VAL A CA 1
ATOM 1559 C C . VAL A 1 246 ? -46.540 57.397 62.801 1.00 79.30 257 VAL A C 1
ATOM 1560 O O . VAL A 1 246 ? -47.230 56.524 63.314 1.00 81.31 257 VAL A O 1
ATOM 1564 N N . ILE A 1 247 ? -45.828 57.182 61.697 1.00 75.94 258 ILE A N 1
ATOM 1565 C CA . ILE A 1 247 ? -45.855 55.874 61.047 1.00 73.17 258 ILE A CA 1
ATOM 1566 C C . ILE A 1 247 ? -45.456 54.769 62.026 1.00 75.14 258 ILE A C 1
ATOM 1567 O O . ILE A 1 247 ? -44.921 55.053 63.099 1.00 75.82 258 ILE A O 1
ATOM 1572 N N . ASP A 1 248 ? -45.754 53.511 61.677 1.00 75.93 259 ASP A N 1
ATOM 1573 C CA . ASP A 1 248 ? -45.302 52.380 62.496 1.00 76.94 259 ASP A CA 1
ATOM 1574 C C . ASP A 1 248 ? -43.896 51.963 62.082 1.00 75.06 259 ASP A C 1
ATOM 1575 O O . ASP A 1 248 ? -43.706 50.940 61.421 1.00 72.66 259 ASP A O 1
ATOM 1580 N N . HIS A 1 249 ? -42.914 52.809 62.426 1.00 75.84 260 HIS A N 1
ATOM 1581 C CA . HIS A 1 249 ? -41.525 52.643 61.950 1.00 72.48 260 HIS A CA 1
ATOM 1582 C C . HIS A 1 249 ? -40.927 51.319 62.448 1.00 73.53 260 HIS A C 1
ATOM 1583 O O . HIS A 1 249 ? -40.341 50.546 61.665 1.00 72.41 260 HIS A O 1
ATOM 1590 N N . ASN A 1 250 ? -41.217 50.995 63.702 1.00 74.94 261 ASN A N 1
ATOM 1591 C CA . ASN A 1 250 ? -40.818 49.723 64.253 1.00 76.11 261 ASN A CA 1
ATOM 1592 C C . ASN A 1 250 ? -41.250 48.529 63.387 1.00 74.87 261 ASN A C 1
ATOM 1593 O O . ASN A 1 250 ? -40.423 47.721 62.971 1.00 74.87 261 ASN A O 1
ATOM 1598 N N . PHE A 1 251 ? -42.533 48.454 63.079 1.00 74.58 262 PHE A N 1
ATOM 1599 C CA . PHE A 1 251 ? -43.024 47.468 62.127 1.00 73.30 262 PHE A CA 1
ATOM 1600 C C . PHE A 1 251 ? -42.347 47.611 60.758 1.00 71.65 262 PHE A C 1
ATOM 1601 O O . PHE A 1 251 ? -41.926 46.625 60.168 1.00 71.38 262 PHE A O 1
ATOM 1609 N N . LEU A 1 252 ? -42.258 48.838 60.248 1.00 71.24 263 LEU A N 1
ATOM 1610 C CA . LEU A 1 252 ? -41.808 49.043 58.863 1.00 69.06 263 LEU A CA 1
ATOM 1611 C C . LEU A 1 252 ? -40.386 48.541 58.705 1.00 68.50 263 LEU A C 1
ATOM 1612 O O . LEU A 1 252 ? -40.017 47.971 57.661 1.00 66.19 263 LEU A O 1
ATOM 1617 N N . GLY A 1 253 ? -39.588 48.758 59.754 1.00 69.35 264 GLY A N 1
ATOM 1618 C CA . GLY A 1 253 ? -38.218 48.287 59.779 1.00 68.99 264 GLY A CA 1
ATOM 1619 C C . GLY A 1 253 ? -38.191 46.785 59.630 1.00 69.42 264 GLY A C 1
ATOM 1620 O O . GLY A 1 253 ? -37.657 46.250 58.648 1.00 67.74 264 GLY A O 1
ATOM 1621 N N . GLY A 1 254 ? -38.838 46.109 60.576 1.00 70.83 265 GLY A N 1
ATOM 1622 C CA . GLY A 1 254 ? -38.992 44.652 60.526 1.00 71.94 265 GLY A CA 1
ATOM 1623 C C . GLY A 1 254 ? -39.415 44.153 59.163 1.00 71.03 265 GLY A C 1
ATOM 1624 O O . GLY A 1 254 ? -38.748 43.312 58.568 1.00 71.90 265 GLY A O 1
ATOM 1625 N N . LEU A 1 255 ? -40.496 44.716 58.641 1.00 70.09 266 LEU A N 1
ATOM 1626 C CA . LEU A 1 255 ? -41.055 44.256 57.394 1.00 69.12 266 LEU A CA 1
ATOM 1627 C C . LEU A 1 255 ? -40.008 44.358 56.303 1.00 68.51 266 LEU A C 1
ATOM 1628 O O . LEU A 1 255 ? -39.902 43.490 55.444 1.00 68.65 266 LEU A O 1
ATOM 1633 N N . CYS A 1 256 ? -39.185 45.391 56.374 1.00 69.01 267 CYS A N 1
ATOM 1634 C CA . CYS A 1 256 ? -38.220 45.634 55.308 1.00 69.03 267 CYS A CA 1
ATOM 1635 C C . CYS A 1 256 ? -37.080 44.614 55.336 1.00 68.57 267 CYS A C 1
ATOM 1636 O O . CYS A 1 256 ? -36.707 44.070 54.297 1.00 68.49 267 CYS A O 1
ATOM 1639 N N . SER A 1 257 ? -36.573 44.323 56.533 1.00 67.91 268 SER A N 1
ATOM 1640 C CA . SER A 1 257 ? -35.631 43.239 56.712 1.00 68.64 268 SER A CA 1
ATOM 1641 C C . SER A 1 257 ? -36.279 41.927 56.212 1.00 70.71 268 SER A C 1
ATOM 1642 O O . SER A 1 257 ? -35.767 41.247 55.301 1.00 70.92 268 SER A O 1
ATOM 1645 N N . PHE A 1 258 ? -37.449 41.609 56.742 1.00 71.01 269 PHE A N 1
ATOM 1646 C CA . PHE A 1 258 ? -38.122 40.439 56.275 1.00 71.98 269 PHE A CA 1
ATOM 1647 C C . PHE A 1 258 ? -38.176 40.424 54.748 1.00 71.09 269 PHE A C 1
ATOM 1648 O O . PHE A 1 258 ? -37.802 39.436 54.136 1.00 73.27 269 PHE A O 1
ATOM 1656 N N . ILE A 1 259 ? -38.590 41.526 54.125 1.00 69.08 270 ILE A N 1
ATOM 1657 C CA . ILE A 1 259 ? -38.746 41.517 52.663 1.00 68.42 270 ILE A CA 1
ATOM 1658 C C . ILE A 1 259 ? -37.432 41.170 51.985 1.00 68.32 270 ILE A C 1
ATOM 1659 O O . ILE A 1 259 ? -37.410 40.531 50.921 1.00 68.74 270 ILE A O 1
ATOM 1664 N N . ASN A 1 260 ? -36.330 41.542 52.625 1.00 67.50 271 ASN A N 1
ATOM 1665 C CA . ASN A 1 260 ? -35.021 41.331 52.019 1.00 67.35 271 ASN A CA 1
ATOM 1666 C C . ASN A 1 260 ? -34.585 39.877 52.061 1.00 68.02 271 ASN A C 1
ATOM 1667 O O . ASN A 1 260 ? -34.025 39.373 51.076 1.00 67.32 271 ASN A O 1
ATOM 1672 N N . PHE A 1 261 ? -34.846 39.206 53.197 1.00 67.90 272 PHE A N 1
ATOM 1673 C CA . PHE A 1 261 ? -34.528 37.774 53.350 1.00 69.52 272 PHE A CA 1
ATOM 1674 C C . PHE A 1 261 ? -35.198 36.964 52.258 1.00 70.73 272 PHE A C 1
ATOM 1675 O O . PHE A 1 261 ? -34.580 36.118 51.610 1.00 71.96 272 PHE A O 1
ATOM 1683 N N . ILE A 1 262 ? -36.469 37.254 52.045 1.00 70.96 273 ILE A N 1
ATOM 1684 C CA . ILE A 1 262 ? -37.247 36.569 51.057 1.00 72.95 273 ILE A CA 1
ATOM 1685 C C . ILE A 1 262 ? -36.799 36.924 49.650 1.00 74.15 273 ILE A C 1
ATOM 1686 O O . ILE A 1 262 ? -36.890 36.117 48.742 1.00 75.78 273 ILE A O 1
ATOM 1691 N N . ARG A 1 263 ? -36.260 38.113 49.476 1.00 75.65 274 ARG A N 1
ATOM 1692 C CA . ARG A 1 263 ? -35.794 38.502 48.154 1.00 78.19 274 ARG A CA 1
ATOM 1693 C C . ARG A 1 263 ? -34.466 37.809 47.808 1.00 79.40 274 ARG A C 1
ATOM 1694 O O . ARG A 1 263 ? -34.280 37.332 46.682 1.00 79.87 274 ARG A O 1
ATOM 1702 N N . GLU A 1 264 ? -33.584 37.700 48.804 1.00 79.95 275 GLU A N 1
ATOM 1703 C CA . GLU A 1 264 ? -32.385 36.877 48.707 1.00 82.84 275 GLU A CA 1
ATOM 1704 C C . GLU A 1 264 ? -32.742 35.534 48.132 1.00 84.04 275 GLU A C 1
ATOM 1705 O O . GLU A 1 264 ? -32.200 35.099 47.103 1.00 85.48 275 GLU A O 1
ATOM 1711 N N . ILE A 1 265 ? -33.691 34.885 48.796 1.00 83.24 276 ILE A N 1
ATOM 1712 C CA . ILE A 1 265 ? -34.056 33.524 48.488 1.00 83.39 276 ILE A CA 1
ATOM 1713 C C . ILE A 1 265 ? -34.514 33.310 47.034 1.00 83.55 276 ILE A C 1
ATOM 1714 O O . ILE A 1 265 ? -34.384 32.218 46.521 1.00 86.60 276 ILE A O 1
ATOM 1719 N N . LEU A 1 266 ? -34.951 34.358 46.340 1.00 81.47 277 LEU A N 1
ATOM 1720 C CA . LEU A 1 266 ? -35.353 34.185 44.927 1.00 82.67 277 LEU A CA 1
ATOM 1721 C C . LEU A 1 266 ? -34.223 34.434 43.920 1.00 83.87 277 LEU A C 1
ATOM 1722 O O . LEU A 1 266 ? -33.079 34.755 44.303 1.00 85.51 277 LEU A O 1
ATOM 1727 N N . GLU B 1 30 ? -13.020 56.154 68.199 1.00 125.64 41 GLU B N 1
ATOM 1728 C CA . GLU B 1 30 ? -11.967 56.887 67.432 1.00 125.75 41 GLU B CA 1
ATOM 1729 C C . GLU B 1 30 ? -11.666 56.200 66.103 1.00 123.15 41 GLU B C 1
ATOM 1730 O O . GLU B 1 30 ? -10.808 56.646 65.334 1.00 122.61 41 GLU B O 1
ATOM 1736 N N . ILE B 1 31 ? -12.367 55.104 65.843 1.00 121.41 42 ILE B N 1
ATOM 1737 C CA . ILE B 1 31 ? -12.151 54.340 64.619 1.00 118.93 42 ILE B CA 1
ATOM 1738 C C . ILE B 1 31 ? -13.184 54.654 63.526 1.00 113.72 42 ILE B C 1
ATOM 1739 O O . ILE B 1 31 ? -13.727 53.753 62.862 1.00 111.43 42 ILE B O 1
ATOM 1744 N N . GLU B 1 32 ? -13.464 55.948 63.366 1.00 110.55 43 GLU B N 1
ATOM 1745 C CA . GLU B 1 32 ? -14.050 56.447 62.147 1.00 105.07 43 GLU B CA 1
ATOM 1746 C C . GLU B 1 32 ? -13.128 56.103 60.999 1.00 103.57 43 GLU B C 1
ATOM 1747 O O . GLU B 1 32 ? -13.563 55.992 59.855 1.00 101.52 43 GLU B O 1
ATOM 1753 N N . VAL B 1 33 ? -11.856 55.892 61.315 1.00 104.90 44 VAL B N 1
ATOM 1754 C CA . VAL B 1 33 ? -10.851 55.685 60.293 1.00 104.14 44 VAL B CA 1
ATOM 1755 C C . VAL B 1 33 ? -11.127 54.431 59.491 1.00 102.40 44 VAL B C 1
ATOM 1756 O O . VAL B 1 33 ? -11.121 54.461 58.254 1.00 100.45 44 VAL B O 1
ATOM 1760 N N . LYS B 1 34 ? -11.403 53.332 60.190 1.00 102.86 45 LYS B N 1
ATOM 1761 C CA . LYS B 1 34 ? -11.611 52.058 59.524 1.00 101.14 45 LYS B CA 1
ATOM 1762 C C . LYS B 1 34 ? -12.812 52.133 58.630 1.00 96.44 45 LYS B C 1
ATOM 1763 O O . LYS B 1 34 ? -12.792 51.612 57.512 1.00 95.46 45 LYS B O 1
ATOM 1769 N N . PHE B 1 35 ? -13.821 52.883 59.068 1.00 93.51 46 PHE B N 1
ATOM 1770 C CA . PHE B 1 35 ? -14.982 53.137 58.233 1.00 88.90 46 PHE B CA 1
ATOM 1771 C C . PHE B 1 35 ? -14.627 53.852 56.938 1.00 86.42 46 PHE B C 1
ATOM 1772 O O . PHE B 1 35 ? -14.954 53.371 55.850 1.00 83.90 46 PHE B O 1
ATOM 1780 N N . TYR B 1 36 ? -14.009 55.027 57.055 1.00 86.51 47 TYR B N 1
ATOM 1781 C CA . TYR B 1 36 ? -13.643 55.803 55.869 1.00 85.41 47 TYR B CA 1
ATOM 1782 C C . TYR B 1 36 ? -12.690 55.023 54.969 1.00 86.26 47 TYR B C 1
ATOM 1783 O O . TYR B 1 36 ? -12.863 55.000 53.749 1.00 83.87 47 TYR B O 1
ATOM 1792 N N . GLU B 1 37 ? -11.718 54.342 55.584 1.00 89.41 48 GLU B N 1
ATOM 1793 C CA . GLU B 1 37 ? -10.813 53.452 54.853 1.00 91.70 48 GLU B CA 1
ATOM 1794 C C . GLU B 1 37 ? -11.604 52.455 54.018 1.00 90.38 48 GLU B C 1
ATOM 1795 O O . GLU B 1 37 ? -11.380 52.322 52.805 1.00 90.46 48 GLU B O 1
ATOM 1801 N N . SER B 1 38 ? -12.550 51.775 54.668 1.00 89.47 49 SER B N 1
ATOM 1802 C CA . SER B 1 38 ? -13.361 50.773 54.018 1.00 87.37 49 SER B CA 1
ATOM 1803 C C . SER B 1 38 ? -14.343 51.381 53.046 1.00 84.95 49 SER B C 1
ATOM 1804 O O . SER B 1 38 ? -14.451 50.925 51.911 1.00 84.25 49 SER B O 1
ATOM 1807 N N . PHE B 1 39 ? -15.054 52.421 53.493 1.00 84.23 50 PHE B N 1
ATOM 1808 C CA . PHE B 1 39 ? -16.220 52.944 52.762 1.00 81.72 50 PHE B CA 1
ATOM 1809 C C . PHE B 1 39 ? -15.872 53.736 51.512 1.00 80.71 50 PHE B C 1
ATOM 1810 O O . PHE B 1 39 ? -16.470 53.543 50.462 1.00 78.79 50 PHE B O 1
ATOM 1818 N N . SER B 1 40 ? -14.933 54.656 51.645 1.00 82.65 51 SER B N 1
ATOM 1819 C CA . SER B 1 40 ? -14.616 55.591 50.576 1.00 83.06 51 SER B CA 1
ATOM 1820 C C . SER B 1 40 ? -14.087 54.895 49.333 1.00 83.08 51 SER B C 1
ATOM 1821 O O . SER B 1 40 ? -14.300 55.356 48.226 1.00 82.09 51 SER B O 1
ATOM 1824 N N . SER B 1 41 ? -13.366 53.799 49.526 1.00 85.77 52 SER B N 1
ATOM 1825 C CA . SER B 1 41 ? -12.807 53.040 48.405 1.00 86.45 52 SER B CA 1
ATOM 1826 C C . SER B 1 41 ? -13.772 51.959 47.898 1.00 85.13 52 SER B C 1
ATOM 1827 O O . SER B 1 41 ? -13.569 51.406 46.815 1.00 85.23 52 SER B O 1
ATOM 1830 N N . ASN B 1 42 ? -14.800 51.652 48.705 1.00 83.79 53 ASN B N 1
ATOM 1831 C CA . ASN B 1 42 ? -15.754 50.582 48.405 1.00 82.03 53 ASN B CA 1
ATOM 1832 C C . ASN B 1 42 ? -16.562 50.850 47.151 1.00 80.46 53 ASN B C 1
ATOM 1833 O O . ASN B 1 42 ? -17.447 51.697 47.124 1.00 78.71 53 ASN B O 1
ATOM 1838 N N . THR B 1 43 ? -16.261 50.088 46.118 1.00 81.76 54 THR B N 1
ATOM 1839 C CA . THR B 1 43 ? -16.762 50.350 44.784 1.00 81.14 54 THR B CA 1
ATOM 1840 C C . THR B 1 43 ? -18.092 49.621 44.554 1.00 80.08 54 THR B C 1
ATOM 1841 O O . THR B 1 43 ? -18.613 49.570 43.450 1.00 79.12 54 THR B O 1
ATOM 1845 N N . GLU B 1 44 ? -18.619 49.039 45.615 1.00 81.07 55 GLU B N 1
ATOM 1846 C CA . GLU B 1 44 ? -19.836 48.286 45.538 1.00 81.04 55 GLU B CA 1
ATOM 1847 C C . GLU B 1 44 ? -20.983 49.200 45.886 1.00 78.51 55 GLU B C 1
ATOM 1848 O O . GLU B 1 44 ? -22.111 48.978 45.457 1.00 78.91 55 GLU B O 1
ATOM 1854 N N . VAL B 1 45 ? -20.690 50.213 46.701 1.00 76.35 56 VAL B N 1
ATOM 1855 C CA . VAL B 1 45 ? -21.599 51.323 46.929 1.00 72.87 56 VAL B CA 1
ATOM 1856 C C . VAL B 1 45 ? -21.678 52.172 45.671 1.00 71.79 56 VAL B C 1
ATOM 1857 O O . VAL B 1 45 ? -20.659 52.637 45.198 1.00 73.99 56 VAL B O 1
ATOM 1861 N N . PRO B 1 46 ? -22.894 52.374 45.119 1.00 70.56 57 PRO B N 1
ATOM 1862 C CA . PRO B 1 46 ? -23.035 53.144 43.874 1.00 69.92 57 PRO B CA 1
ATOM 1863 C C . PRO B 1 46 ? -22.654 54.620 44.067 1.00 70.13 57 PRO B C 1
ATOM 1864 O O . PRO B 1 46 ? -22.692 55.140 45.193 1.00 68.99 57 PRO B O 1
ATOM 1868 N N . GLU B 1 47 ? -22.331 55.302 42.981 1.00 71.63 58 GLU B N 1
ATOM 1869 C CA . GLU B 1 47 ? -21.735 56.634 43.119 1.00 74.36 58 GLU B CA 1
ATOM 1870 C C . GLU B 1 47 ? -22.690 57.702 43.625 1.00 72.89 58 GLU B C 1
ATOM 1871 O O . GLU B 1 47 ? -22.299 58.568 44.407 1.00 72.48 58 GLU B O 1
ATOM 1877 N N . HIS B 1 48 ? -23.964 57.578 43.268 1.00 72.01 59 HIS B N 1
ATOM 1878 C CA . HIS B 1 48 ? -24.934 58.587 43.638 1.00 70.56 59 HIS B CA 1
ATOM 1879 C C . HIS B 1 48 ? -25.233 58.561 45.130 1.00 69.02 59 HIS B C 1
ATOM 1880 O O . HIS B 1 48 ? -25.820 59.496 45.656 1.00 69.03 59 HIS B O 1
ATOM 1887 N N . ILE B 1 49 ? -24.778 57.510 45.812 1.00 68.00 60 ILE B N 1
ATOM 1888 C CA . ILE B 1 49 ? -24.957 57.373 47.259 1.00 66.57 60 ILE B CA 1
ATOM 1889 C C . ILE B 1 49 ? -23.699 57.824 47.965 1.00 68.22 60 ILE B C 1
ATOM 1890 O O . ILE B 1 49 ? -23.745 58.296 49.108 1.00 68.05 60 ILE B O 1
ATOM 1895 N N . HIS B 1 50 ? -22.572 57.727 47.261 1.00 69.44 61 HIS B N 1
ATOM 1896 C CA . HIS B 1 50 ? -21.293 58.185 47.800 1.00 69.68 61 HIS B CA 1
ATOM 1897 C C . HIS B 1 50 ? -21.364 59.655 48.115 1.00 70.17 61 HIS B C 1
ATOM 1898 O O . HIS B 1 50 ? -20.792 60.111 49.113 1.00 71.27 61 HIS B O 1
ATOM 1905 N N . ARG B 1 51 ? -22.169 60.372 47.333 1.00 69.13 62 ARG B N 1
ATOM 1906 C CA . ARG B 1 51 ? -22.260 61.815 47.432 1.00 70.97 62 ARG B CA 1
ATOM 1907 C C . ARG B 1 51 ? -22.939 62.298 48.726 1.00 70.44 62 ARG B C 1
ATOM 1908 O O . ARG B 1 51 ? -23.091 63.493 48.939 1.00 71.65 62 ARG B O 1
ATOM 1916 N N . TYR B 1 52 ? -23.421 61.379 49.547 1.00 70.03 63 TYR B N 1
ATOM 1917 C CA . TYR B 1 52 ? -24.065 61.775 50.795 1.00 69.32 63 TYR B CA 1
ATOM 1918 C C . TYR B 1 52 ? -23.064 61.729 51.918 1.00 70.02 63 TYR B C 1
ATOM 1919 O O . TYR B 1 52 ? -23.381 62.049 53.058 1.00 71.67 63 TYR B O 1
ATOM 1928 N N . PHE B 1 53 ? -21.838 61.350 51.587 1.00 69.94 64 PHE B N 1
ATOM 1929 C CA . PHE B 1 53 ? -20.821 61.120 52.598 1.00 71.26 64 PHE B CA 1
ATOM 1930 C C . PHE B 1 53 ? -19.655 62.111 52.481 1.00 72.98 64 PHE B C 1
ATOM 1931 O O . PHE B 1 53 ? -19.309 62.567 51.376 1.00 72.91 64 PHE B O 1
ATOM 1939 N N . PRO B 1 54 ? -19.068 62.481 53.622 1.00 74.61 65 PRO B N 1
ATOM 1940 C CA . PRO B 1 54 ? -17.929 63.392 53.551 1.00 76.56 65 PRO B CA 1
ATOM 1941 C C . PRO B 1 54 ? -16.838 62.784 52.673 1.00 77.47 65 PRO B C 1
ATOM 1942 O O . PRO B 1 54 ? -16.579 61.590 52.766 1.00 78.15 65 PRO B O 1
ATOM 1946 N N . VAL B 1 55 ? -16.261 63.579 51.770 1.00 78.99 66 VAL B N 1
ATOM 1947 C CA . VAL B 1 55 ? -15.138 63.101 50.958 1.00 79.93 66 VAL B CA 1
ATOM 1948 C C . VAL B 1 55 ? -13.904 62.866 51.830 1.00 83.55 66 VAL B C 1
ATOM 1949 O O . VAL B 1 55 ? -13.513 63.732 52.633 1.00 84.77 66 VAL B O 1
ATOM 1953 N N . TYR B 1 56 ? -13.293 61.693 51.665 1.00 84.85 67 TYR B N 1
ATOM 1954 C CA . TYR B 1 56 ? -12.151 61.285 52.497 1.00 88.06 67 TYR B CA 1
ATOM 1955 C C . TYR B 1 56 ? -10.816 61.380 51.738 1.00 90.39 67 TYR B C 1
ATOM 1956 O O . TYR B 1 56 ? -10.663 60.830 50.647 1.00 90.17 67 TYR B O 1
ATOM 1965 N N . HIS B 1 57 ? -9.856 62.085 52.305 1.00 93.28 68 HIS B N 1
ATOM 1966 C CA . HIS B 1 57 ? -8.605 62.271 51.605 1.00 96.30 68 HIS B CA 1
ATOM 1967 C C . HIS B 1 57 ? -7.469 61.454 52.195 1.00 99.31 68 HIS B C 1
ATOM 1968 O O . HIS B 1 57 ? -6.383 61.403 51.631 1.00 102.80 68 HIS B O 1
ATOM 1975 N N . GLY B 1 58 ? -7.742 60.755 53.288 1.00 99.00 69 GLY B N 1
ATOM 1976 C CA . GLY B 1 58 ? -6.784 59.815 53.833 1.00 101.05 69 GLY B CA 1
ATOM 1977 C C . GLY B 1 58 ? -6.362 60.165 55.234 1.00 104.11 69 GLY B C 1
ATOM 1978 O O . GLY B 1 58 ? -7.045 60.917 55.932 1.00 103.60 69 GLY B O 1
ATOM 1979 N N . THR B 1 59 ? -5.212 59.642 55.641 1.00 107.64 70 THR B N 1
ATOM 1980 C CA . THR B 1 59 ? -4.723 59.858 56.986 1.00 110.89 70 THR B CA 1
ATOM 1981 C C . THR B 1 59 ? -3.211 59.667 57.059 1.00 115.14 70 THR B C 1
ATOM 1982 O O . THR B 1 59 ? -2.463 60.627 57.264 1.00 118.48 70 THR B O 1
ATOM 1986 N N . MET B 1 70 ? -5.058 62.841 63.158 1.00 130.18 81 MET B N 1
ATOM 1987 C CA . MET B 1 70 ? -4.465 63.104 61.809 1.00 129.40 81 MET B CA 1
ATOM 1988 C C . MET B 1 70 ? -5.363 62.618 60.652 1.00 123.90 81 MET B C 1
ATOM 1989 O O . MET B 1 70 ? -4.898 61.914 59.756 1.00 123.15 81 MET B O 1
ATOM 1994 N N . MET B 1 71 ? -6.624 63.042 60.642 1.00 120.80 82 MET B N 1
ATOM 1995 C CA . MET B 1 71 ? -7.584 62.570 59.613 1.00 116.57 82 MET B CA 1
ATOM 1996 C C . MET B 1 71 ? -8.063 63.689 58.675 1.00 113.74 82 MET B C 1
ATOM 1997 O O . MET B 1 71 ? -8.440 64.765 59.130 1.00 114.05 82 MET B O 1
ATOM 2002 N N . VAL B 1 72 ? -8.077 63.414 57.373 1.00 111.11 83 VAL B N 1
ATOM 2003 C CA . VAL B 1 72 ? -8.268 64.468 56.375 1.00 110.81 83 VAL B CA 1
ATOM 2004 C C . VAL B 1 72 ? -9.601 64.408 55.651 1.00 107.74 83 VAL B C 1
ATOM 2005 O O . VAL B 1 72 ? -9.721 63.737 54.627 1.00 105.48 83 VAL B O 1
ATOM 2009 N N . LEU B 1 73 ? -10.540 65.252 56.078 1.00 108.61 84 LEU B N 1
ATOM 2010 C CA . LEU B 1 73 ? -11.906 65.252 55.531 1.00 107.24 84 LEU B CA 1
ATOM 2011 C C . LEU B 1 73 ? -12.360 66.576 54.910 1.00 108.14 84 LEU B C 1
ATOM 2012 O O . LEU B 1 73 ? -12.178 67.637 55.492 1.00 110.84 84 LEU B O 1
ATOM 2017 N N . GLU B 1 74 ? -13.055 66.487 53.779 1.00 107.51 85 GLU B N 1
ATOM 2018 C CA . GLU B 1 74 ? -13.811 67.622 53.230 1.00 107.56 85 GLU B CA 1
ATOM 2019 C C . GLU B 1 74 ? -14.699 68.272 54.289 1.00 107.56 85 GLU B C 1
ATOM 2020 O O . GLU B 1 74 ? -15.495 67.583 54.947 1.00 105.48 85 GLU B O 1
ATOM 2026 N N . ASN B 1 75 ? -14.611 69.599 54.410 1.00 108.68 86 ASN B N 1
ATOM 2027 C CA . ASN B 1 75 ? -15.643 70.344 55.113 1.00 108.53 86 ASN B CA 1
ATOM 2028 C C . ASN B 1 75 ? -16.840 70.568 54.219 1.00 106.28 86 ASN B C 1
ATOM 2029 O O . ASN B 1 75 ? -16.722 71.123 53.122 1.00 106.02 86 ASN B O 1
ATOM 2034 N N . LEU B 1 76 ? -18.004 70.169 54.712 1.00 104.64 87 LEU B N 1
ATOM 2035 C CA . LEU B 1 76 ? -19.218 70.206 53.927 1.00 101.92 87 LEU B CA 1
ATOM 2036 C C . LEU B 1 76 ? -19.733 71.636 53.779 1.00 102.49 87 LEU B C 1
ATOM 2037 O O . LEU B 1 76 ? -20.141 72.046 52.694 1.00 102.26 87 LEU B O 1
ATOM 2042 N N . LEU B 1 77 ? -19.642 72.409 54.856 1.00 103.21 88 LEU B N 1
ATOM 2043 C CA . LEU B 1 77 ? -20.225 73.737 54.894 1.00 103.52 88 LEU B CA 1
ATOM 2044 C C . LEU B 1 77 ? -19.386 74.756 54.135 1.00 105.98 88 LEU B C 1
ATOM 2045 O O . LEU B 1 77 ? -19.703 75.951 54.121 1.00 108.56 88 LEU B O 1
ATOM 2050 N N . ALA B 1 78 ? -18.324 74.286 53.486 1.00 106.07 89 ALA B N 1
ATOM 2051 C CA . ALA B 1 78 ? -17.335 75.191 52.884 1.00 107.70 89 ALA B CA 1
ATOM 2052 C C . ALA B 1 78 ? -17.917 75.994 51.723 1.00 106.97 89 ALA B C 1
ATOM 2053 O O . ALA B 1 78 ? -17.551 77.136 51.516 1.00 109.30 89 ALA B O 1
ATOM 2055 N N . GLU B 1 79 ? -18.856 75.403 50.994 1.00 103.36 90 GLU B N 1
ATOM 2056 C CA . GLU B 1 79 ? -19.487 76.103 49.873 1.00 102.90 90 GLU B CA 1
ATOM 2057 C C . GLU B 1 79 ? -20.630 77.036 50.303 1.00 101.86 90 GLU B C 1
ATOM 2058 O O . GLU B 1 79 ? -21.268 77.640 49.460 1.00 102.91 90 GLU B O 1
ATOM 2064 N N . TYR B 1 80 ? -20.922 77.119 51.594 1.00 99.90 91 TYR B N 1
ATOM 2065 C CA . TYR B 1 80 ? -22.076 77.899 52.030 1.00 97.93 91 TYR B CA 1
ATOM 2066 C C . TYR B 1 80 ? -21.669 79.211 52.630 1.00 99.96 91 TYR B C 1
ATOM 2067 O O . TYR B 1 80 ? -20.674 79.281 53.337 1.00 102.19 91 TYR B O 1
ATOM 2076 N N . THR B 1 81 ? -22.497 80.232 52.418 1.00 99.17 92 THR B N 1
ATOM 2077 C CA . THR B 1 81 ? -22.184 81.605 52.838 1.00 100.70 92 THR B CA 1
ATOM 2078 C C . THR B 1 81 ? -22.860 81.934 54.163 1.00 100.68 92 THR B C 1
ATOM 2079 O O . THR B 1 81 ? -22.203 82.258 55.146 1.00 102.07 92 THR B O 1
ATOM 2083 N N . LYS B 1 82 ? -24.184 81.872 54.161 1.00 98.73 93 LYS B N 1
ATOM 2084 C CA . LYS B 1 82 ? -24.972 81.937 55.381 1.00 98.83 93 LYS B CA 1
ATOM 2085 C C . LYS B 1 82 ? -25.866 80.699 55.454 1.00 95.52 93 LYS B C 1
ATOM 2086 O O . LYS B 1 82 ? -26.986 80.702 54.934 1.00 94.73 93 LYS B O 1
ATOM 2092 N N . PRO B 1 83 ? -25.349 79.609 56.048 1.00 94.26 94 PRO B N 1
ATOM 2093 C CA . PRO B 1 83 ? -26.107 78.352 56.033 1.00 90.19 94 PRO B CA 1
ATOM 2094 C C . PRO B 1 83 ? -26.882 78.126 57.319 1.00 90.06 94 PRO B C 1
ATOM 2095 O O . PRO B 1 83 ? -26.349 78.352 58.410 1.00 92.16 94 PRO B O 1
ATOM 2099 N N . SER B 1 84 ? -28.157 77.773 57.187 1.00 88.19 95 SER B N 1
ATOM 2100 C CA . SER B 1 84 ? -28.884 77.121 58.271 1.00 87.61 95 SER B CA 1
ATOM 2101 C C . SER B 1 84 ? -28.538 75.629 58.231 1.00 84.94 95 SER B C 1
ATOM 2102 O O . SER B 1 84 ? -28.470 75.027 57.152 1.00 82.41 95 SER B O 1
ATOM 2105 N N . VAL B 1 85 ? -28.298 75.047 59.401 1.00 85.47 96 VAL B N 1
ATOM 2106 C CA . VAL B 1 85 ? -27.859 73.646 59.506 1.00 83.74 96 VAL B CA 1
ATOM 2107 C C . VAL B 1 85 ? -28.574 72.907 60.656 1.00 83.12 96 VAL B C 1
ATOM 2108 O O . VAL B 1 85 ? -28.691 73.432 61.764 1.00 85.37 96 VAL B O 1
ATOM 2112 N N . MET B 1 86 ? -29.026 71.686 60.402 1.00 80.87 97 MET B N 1
ATOM 2113 C CA . MET B 1 86 ? -29.620 70.866 61.485 1.00 81.74 97 MET B CA 1
ATOM 2114 C C . MET B 1 86 ? -29.110 69.434 61.488 1.00 79.84 97 MET B C 1
ATOM 2115 O O . MET B 1 86 ? -28.979 68.814 60.417 1.00 77.21 97 MET B O 1
ATOM 2120 N N . ASP B 1 87 ? -28.843 68.903 62.687 1.00 80.28 98 ASP B N 1
ATOM 2121 C CA . ASP B 1 87 ? -28.384 67.513 62.807 1.00 79.99 98 ASP B CA 1
ATOM 2122 C C . ASP B 1 87 ? -29.303 66.566 63.610 1.00 80.15 98 ASP B C 1
ATOM 2123 O O . ASP B 1 87 ? -29.625 66.802 64.791 1.00 81.15 98 ASP B O 1
ATOM 2128 N N . VAL B 1 88 ? -29.728 65.502 62.936 1.00 79.06 99 VAL B N 1
ATOM 2129 C CA . VAL B 1 88 ? -30.737 64.577 63.461 1.00 79.55 99 VAL B CA 1
ATOM 2130 C C . VAL B 1 88 ? -30.129 63.223 63.746 1.00 79.88 99 VAL B C 1
ATOM 2131 O O . VAL B 1 88 ? -29.496 62.646 62.874 1.00 79.01 99 VAL B O 1
ATOM 2135 N N . LYS B 1 89 ? -30.348 62.696 64.947 1.00 82.17 100 LYS B N 1
ATOM 2136 C CA . LYS B 1 89 ? -29.871 61.357 65.269 1.00 84.24 100 LYS B CA 1
ATOM 2137 C C . LYS B 1 89 ? -30.846 60.286 64.794 1.00 84.66 100 LYS B C 1
ATOM 2138 O O . LYS B 1 89 ? -31.951 60.106 65.356 1.00 85.67 100 LYS B O 1
ATOM 2144 N N . MET B 1 90 ? -30.432 59.582 63.751 1.00 84.13 101 MET B N 1
ATOM 2145 C CA . MET B 1 90 ? -31.219 58.527 63.150 1.00 84.62 101 MET B CA 1
ATOM 2146 C C . MET B 1 90 ? -31.131 57.207 63.906 1.00 87.12 101 MET B C 1
ATOM 2147 O O . MET B 1 90 ? -30.044 56.681 64.140 1.00 87.95 101 MET B O 1
ATOM 2152 N N . GLY B 1 91 ? -32.278 56.643 64.248 1.00 88.66 102 GLY B N 1
ATOM 2153 C CA . GLY B 1 91 ? -32.287 55.313 64.809 1.00 91.86 102 GLY B CA 1
ATOM 2154 C C . GLY B 1 91 ? -33.375 55.107 65.818 1.00 95.36 102 GLY B C 1
ATOM 2155 O O . GLY B 1 91 ? -33.517 55.891 66.756 1.00 97.17 102 GLY B O 1
ATOM 2156 N N . SER B 1 92 ? -34.141 54.032 65.620 1.00 97.41 103 SER B N 1
ATOM 2157 C CA . SER B 1 92 ? -35.264 53.665 66.480 1.00 99.82 103 SER B CA 1
ATOM 2158 C C . SER B 1 92 ? -34.761 53.314 67.880 1.00 102.45 103 SER B C 1
ATOM 2159 O O . SER B 1 92 ? -35.494 53.395 68.854 1.00 103.93 103 SER B O 1
ATOM 2162 N N . ARG B 1 93 ? -33.502 52.898 67.949 1.00 103.86 104 ARG B N 1
ATOM 2163 C CA . ARG B 1 93 ? -32.728 52.875 69.191 1.00 107.69 104 ARG B CA 1
ATOM 2164 C C . ARG B 1 93 ? -31.311 53.367 68.879 1.00 107.54 104 ARG B C 1
ATOM 2165 O O . ARG B 1 93 ? -30.832 53.233 67.745 1.00 104.28 104 ARG B O 1
ATOM 2173 N N . THR B 1 94 ? -30.642 53.920 69.890 1.00 111.47 105 THR B N 1
ATOM 2174 C CA . THR B 1 94 ? -29.280 54.459 69.728 1.00 113.03 105 THR B CA 1
ATOM 2175 C C . THR B 1 94 ? -28.223 53.370 69.880 1.00 115.35 105 THR B C 1
ATOM 2176 O O . THR B 1 94 ? -27.170 53.421 69.234 1.00 114.28 105 THR B O 1
ATOM 2180 N N . TRP B 1 95 ? -28.515 52.389 70.740 1.00 118.79 106 TRP B N 1
ATOM 2181 C CA . TRP B 1 95 ? -27.583 51.304 71.026 1.00 121.46 106 TRP B CA 1
ATOM 2182 C C . TRP B 1 95 ? -27.590 50.242 69.945 1.00 120.52 106 TRP B C 1
ATOM 2183 O O . TRP B 1 95 ? -28.282 50.369 68.933 1.00 117.63 106 TRP B O 1
ATOM 2194 N N . TYR B 1 96 ? -26.742 49.240 70.123 1.00 123.59 107 TYR B N 1
ATOM 2195 C CA . TYR B 1 96 ? -26.732 48.073 69.251 1.00 124.54 107 TYR B CA 1
ATOM 2196 C C . TYR B 1 96 ? -26.286 46.863 70.055 1.00 128.83 107 TYR B C 1
ATOM 2197 O O . TYR B 1 96 ? -25.526 47.004 71.013 1.00 131.99 107 TYR B O 1
ATOM 2206 N N . PRO B 1 97 ? -26.789 45.671 69.695 1.00 129.83 108 PRO B N 1
ATOM 2207 C CA . PRO B 1 97 ? -26.550 44.488 70.527 1.00 134.40 108 PRO B CA 1
ATOM 2208 C C . PRO B 1 97 ? -25.058 44.269 70.828 1.00 136.82 108 PRO B C 1
ATOM 2209 O O . PRO B 1 97 ? -24.702 43.885 71.945 1.00 140.55 108 PRO B O 1
ATOM 2213 N N . ASP B 1 98 ? -24.199 44.606 69.869 1.00 134.80 109 ASP B N 1
ATOM 2214 C CA . ASP B 1 98 ? -22.777 44.269 69.949 1.00 137.34 109 ASP B CA 1
ATOM 2215 C C . ASP B 1 98 ? -21.949 45.200 70.850 1.00 139.41 109 ASP B C 1
ATOM 2216 O O . ASP B 1 98 ? -20.800 44.896 71.172 1.00 142.13 109 ASP B O 1
ATOM 2221 N N . ALA B 1 99 ? -22.540 46.317 71.264 1.00 138.64 110 ALA B N 1
ATOM 2222 C CA . ALA B 1 99 ? -21.884 47.234 72.197 1.00 140.81 110 ALA B CA 1
ATOM 2223 C C . ALA B 1 99 ? -21.626 46.554 73.537 1.00 146.16 110 ALA B C 1
ATOM 2224 O O . ALA B 1 99 ? -22.275 45.563 73.867 1.00 148.08 110 ALA B O 1
ATOM 2226 N N . SER B 1 100 ? -20.673 47.087 74.302 1.00 149.11 111 SER B N 1
ATOM 2227 C CA . SER B 1 100 ? -20.430 46.613 75.668 1.00 154.99 111 SER B CA 1
ATOM 2228 C C . SER B 1 100 ? -21.660 46.862 76.546 1.00 156.22 111 SER B C 1
ATOM 2229 O O . SER B 1 100 ? -22.532 47.651 76.189 1.00 153.37 111 SER B O 1
ATOM 2232 N N . GLU B 1 101 ? -21.736 46.178 77.683 1.00 161.06 112 GLU B N 1
ATOM 2233 C CA . GLU B 1 101 ? -22.899 46.300 78.562 1.00 162.79 112 GLU B CA 1
ATOM 2234 C C . GLU B 1 101 ? -23.093 47.738 79.064 1.00 161.99 112 GLU B C 1
ATOM 2235 O O . GLU B 1 101 ? -24.218 48.247 79.103 1.00 160.21 112 GLU B O 1
ATOM 2241 N N . GLU B 1 102 ? -21.987 48.394 79.409 1.00 163.31 113 GLU B N 1
ATOM 2242 C CA . GLU B 1 102 ? -22.019 49.764 79.930 1.00 163.01 113 GLU B CA 1
ATOM 2243 C C . GLU B 1 102 ? -22.586 50.765 78.927 1.00 157.44 113 GLU B C 1
ATOM 2244 O O . GLU B 1 102 ? -23.270 51.715 79.308 1.00 156.85 113 GLU B O 1
ATOM 2250 N N . TYR B 1 103 ? -22.277 50.561 77.650 1.00 153.45 114 TYR B N 1
ATOM 2251 C CA . TYR B 1 103 ? -22.701 51.481 76.596 1.00 148.37 114 TYR B CA 1
ATOM 2252 C C . TYR B 1 103 ? -24.124 51.195 76.085 1.00 145.87 114 TYR B C 1
ATOM 2253 O O . TYR B 1 103 ? -24.742 52.044 75.439 1.00 142.37 114 TYR B O 1
ATOM 2262 N N . ILE B 1 104 ? -24.631 49.996 76.366 1.00 147.87 115 ILE B N 1
ATOM 2263 C CA . ILE B 1 104 ? -26.018 49.653 76.041 1.00 146.15 115 ILE B CA 1
ATOM 2264 C C . ILE B 1 104 ? -26.977 50.309 77.028 1.00 147.77 115 ILE B C 1
ATOM 2265 O O . ILE B 1 104 ? -27.937 50.963 76.626 1.00 145.40 115 ILE B O 1
ATOM 2270 N N . GLN B 1 105 ? -26.688 50.166 78.319 1.00 152.07 116 GLN B N 1
ATOM 2271 C CA . GLN B 1 105 ? -27.528 50.757 79.351 1.00 154.18 116 GLN B CA 1
ATOM 2272 C C . GLN B 1 105 ? -27.446 52.287 79.319 1.00 152.64 116 GLN B C 1
ATOM 2273 O O . GLN B 1 105 ? -28.405 52.976 79.675 1.00 152.62 116 GLN B O 1
ATOM 2279 N N . LYS B 1 106 ? -26.304 52.807 78.868 1.00 151.65 117 LYS B N 1
ATOM 2280 C CA . LYS B 1 106 ? -26.117 54.248 78.696 1.00 150.01 117 LYS B CA 1
ATOM 2281 C C . LYS B 1 106 ? -27.105 54.796 77.661 1.00 145.22 117 LYS B C 1
ATOM 2282 O O . LYS B 1 106 ? -27.972 55.605 77.993 1.00 145.24 117 LYS B O 1
ATOM 2288 N N . CYS B 1 107 ? -27.006 54.301 76.426 1.00 141.41 118 CYS B N 1
ATOM 2289 C CA . CYS B 1 107 ? -27.907 54.709 75.338 1.00 136.99 118 CYS B CA 1
ATOM 2290 C C . CYS B 1 107 ? -29.378 54.501 75.682 1.00 136.95 118 CYS B C 1
ATOM 2291 O O . CYS B 1 107 ? -30.240 55.263 75.243 1.00 135.13 118 CYS B O 1
ATOM 2294 N N . LEU B 1 108 ? -29.666 53.439 76.426 1.00 139.07 119 LEU B N 1
ATOM 2295 C CA . LEU B 1 108 ? -31.040 53.097 76.755 1.00 139.03 119 LEU B CA 1
ATOM 2296 C C . LEU B 1 108 ? -31.735 54.229 77.515 1.00 139.46 119 LEU B C 1
ATOM 2297 O O . LEU B 1 108 ? -32.828 54.646 77.141 1.00 137.74 119 LEU B O 1
ATOM 2302 N N . LYS B 1 109 ? -31.080 54.758 78.547 1.00 141.59 120 LYS B N 1
ATOM 2303 C CA . LYS B 1 109 ? -31.685 55.824 79.346 1.00 142.56 120 LYS B CA 1
ATOM 2304 C C . LYS B 1 109 ? -31.679 57.171 78.629 1.00 138.96 120 LYS B C 1
ATOM 2305 O O . LYS B 1 109 ? -32.569 57.994 78.841 1.00 138.92 120 LYS B O 1
ATOM 2311 N N . LYS B 1 110 ? -30.695 57.374 77.754 1.00 135.96 121 LYS B N 1
ATOM 2312 C CA . LYS B 1 110 ? -30.675 58.550 76.881 1.00 132.22 121 LYS B CA 1
ATOM 2313 C C . LYS B 1 110 ? -31.902 58.585 75.975 1.00 128.45 121 LYS B C 1
ATOM 2314 O O . LYS B 1 110 ? -32.569 59.609 75.860 1.00 127.85 121 LYS B O 1
ATOM 2320 N N . ASP B 1 111 ? -32.201 57.455 75.345 1.00 126.29 122 ASP B N 1
ATOM 2321 C CA . ASP B 1 111 ? -33.327 57.366 74.426 1.00 122.90 122 ASP B CA 1
ATOM 2322 C C . ASP B 1 111 ? -34.661 57.620 75.130 1.00 124.33 122 ASP B C 1
ATOM 2323 O O . ASP B 1 111 ? -35.507 58.345 74.619 1.00 122.37 122 ASP B O 1
ATOM 2328 N N . THR B 1 112 ? -34.826 57.033 76.314 1.00 127.95 123 THR B N 1
ATOM 2329 C CA . THR B 1 112 ? -36.056 57.184 77.098 1.00 129.92 123 THR B CA 1
ATOM 2330 C C . THR B 1 112 ? -36.457 58.651 77.266 1.00 129.64 123 THR B C 1
ATOM 2331 O O . THR B 1 112 ? -35.718 59.449 77.861 1.00 130.90 123 THR B O 1
ATOM 2335 N N . GLY B 1 113 ? -37.640 58.996 76.761 1.00 127.79 124 GLY B N 1
ATOM 2336 C CA . GLY B 1 113 ? -38.187 60.341 76.935 1.00 126.81 124 GLY B CA 1
ATOM 2337 C C . GLY B 1 113 ? -37.845 61.297 75.805 1.00 122.31 124 GLY B C 1
ATOM 2338 O O . GLY B 1 113 ? -38.117 62.493 75.893 1.00 123.09 124 GLY B O 1
ATOM 2339 N N . THR B 1 114 ? -37.217 60.780 74.757 1.00 117.62 125 THR B N 1
ATOM 2340 C CA . THR B 1 114 ? -36.978 61.573 73.565 1.00 113.30 125 THR B CA 1
ATOM 2341 C C . THR B 1 114 ? -37.875 61.064 72.460 1.00 109.49 125 THR B C 1
ATOM 2342 O O . THR B 1 114 ? -38.655 60.147 72.668 1.00 110.91 125 THR B O 1
ATOM 2346 N N . THR B 1 115 ? -37.796 61.675 71.293 1.00 104.84 126 THR B N 1
ATOM 2347 C CA . THR B 1 115 ? -38.604 61.213 70.189 1.00 101.15 126 THR B CA 1
ATOM 2348 C C . THR B 1 115 ? -37.913 60.037 69.526 1.00 98.85 126 THR B C 1
ATOM 2349 O O . THR B 1 115 ? -38.369 59.546 68.500 1.00 96.84 126 THR B O 1
ATOM 2353 N N . THR B 1 116 ? -36.826 59.566 70.137 1.00 98.13 127 THR B N 1
ATOM 2354 C CA . THR B 1 116 ? -36.041 58.467 69.566 1.00 95.94 127 THR B CA 1
ATOM 2355 C C . THR B 1 116 ? -36.857 57.212 69.572 1.00 95.04 127 THR B C 1
ATOM 2356 O O . THR B 1 116 ? -36.864 56.466 68.597 1.00 93.20 127 THR B O 1
ATOM 2360 N N . VAL B 1 117 ? -37.531 56.972 70.690 1.00 96.61 128 VAL B N 1
ATOM 2361 C CA . VAL B 1 117 ? -38.461 55.862 70.801 1.00 96.13 128 VAL B CA 1
ATOM 2362 C C . VAL B 1 117 ? -39.734 56.149 70.024 1.00 94.27 128 VAL B C 1
ATOM 2363 O O . VAL B 1 117 ? -40.047 55.449 69.065 1.00 93.43 128 VAL B O 1
ATOM 2367 N N . SER B 1 118 ? -40.448 57.197 70.425 1.00 93.75 129 SER B N 1
ATOM 2368 C CA . SER B 1 118 ? -41.731 57.538 69.811 1.00 92.71 129 SER B CA 1
ATOM 2369 C C . SER B 1 118 ? -41.682 57.675 68.268 1.00 88.63 129 SER B C 1
ATOM 2370 O O . SER B 1 118 ? -42.550 57.173 67.553 1.00 88.00 129 SER B O 1
ATOM 2373 N N . SER B 1 119 ? -40.668 58.332 67.756 1.00 86.04 130 SER B N 1
ATOM 2374 C CA . SER B 1 119 ? -40.510 58.381 66.312 1.00 83.94 130 SER B CA 1
ATOM 2375 C C . SER B 1 119 ? -39.197 57.731 65.963 1.00 81.65 130 SER B C 1
ATOM 2376 O O . SER B 1 119 ? -38.501 57.234 66.833 1.00 83.16 130 SER B O 1
ATOM 2379 N N . GLY B 1 120 ? -38.834 57.730 64.706 1.00 78.52 131 GLY B N 1
ATOM 2380 C CA . GLY B 1 120 ? -37.613 57.032 64.340 1.00 79.05 131 GLY B CA 1
ATOM 2381 C C . GLY B 1 120 ? -36.290 57.759 64.599 1.00 79.24 131 GLY B C 1
ATOM 2382 O O . GLY B 1 120 ? -35.238 57.333 64.097 1.00 78.41 131 GLY B O 1
ATOM 2383 N N . PHE B 1 121 ? -36.319 58.854 65.352 1.00 79.63 132 PHE B N 1
ATOM 2384 C CA . PHE B 1 121 ? -35.215 59.790 65.275 1.00 79.54 132 PHE B CA 1
ATOM 2385 C C . PHE B 1 121 ? -35.260 60.840 66.370 1.00 82.14 132 PHE B C 1
ATOM 2386 O O . PHE B 1 121 ? -36.172 60.840 67.206 1.00 84.38 132 PHE B O 1
ATOM 2394 N N . ARG B 1 122 ? -34.312 61.780 66.314 1.00 80.91 133 ARG B N 1
ATOM 2395 C CA . ARG B 1 122 ? -34.127 62.758 67.383 1.00 83.30 133 ARG B CA 1
ATOM 2396 C C . ARG B 1 122 ? -33.422 64.015 66.860 1.00 83.27 133 ARG B C 1
ATOM 2397 O O . ARG B 1 122 ? -32.342 63.928 66.250 1.00 82.70 133 ARG B O 1
ATOM 2405 N N . ILE B 1 123 ? -34.026 65.178 67.084 1.00 83.26 134 ILE B N 1
ATOM 2406 C CA . ILE B 1 123 ? -33.395 66.428 66.686 1.00 82.41 134 ILE B CA 1
ATOM 2407 C C . ILE B 1 123 ? -32.443 66.846 67.794 1.00 84.59 134 ILE B C 1
ATOM 2408 O O . ILE B 1 123 ? -32.853 67.002 68.947 1.00 87.82 134 ILE B O 1
ATOM 2413 N N . SER B 1 124 ? -31.150 66.868 67.490 1.00 83.10 135 SER B N 1
ATOM 2414 C CA . SER B 1 124 ? -30.160 66.990 68.555 1.00 84.87 135 SER B CA 1
ATOM 2415 C C . SER B 1 124 ? -29.533 68.370 68.577 1.00 85.19 135 SER B C 1
ATOM 2416 O O . SER B 1 124 ? -29.032 68.817 69.605 1.00 87.16 135 SER B O 1
ATOM 2419 N N . GLY B 1 125 ? -29.659 69.065 67.452 1.00 82.92 136 GLY B N 1
ATOM 2420 C CA . GLY B 1 125 ? -29.284 70.452 67.337 1.00 82.85 136 GLY B CA 1
ATOM 2421 C C . GLY B 1 125 ? -29.602 71.021 65.965 1.00 81.36 136 GLY B C 1
ATOM 2422 O O . GLY B 1 125 ? -29.566 70.308 64.940 1.00 78.09 136 GLY B O 1
ATOM 2423 N N . PHE B 1 126 ? -29.954 72.303 65.939 1.00 83.60 137 PHE B N 1
ATOM 2424 C CA . PHE B 1 126 ? -29.902 73.084 64.702 1.00 83.25 137 PHE B CA 1
ATOM 2425 C C . PHE B 1 126 ? -29.300 74.455 64.950 1.00 86.05 137 PHE B C 1
ATOM 2426 O O . PHE B 1 126 ? -29.0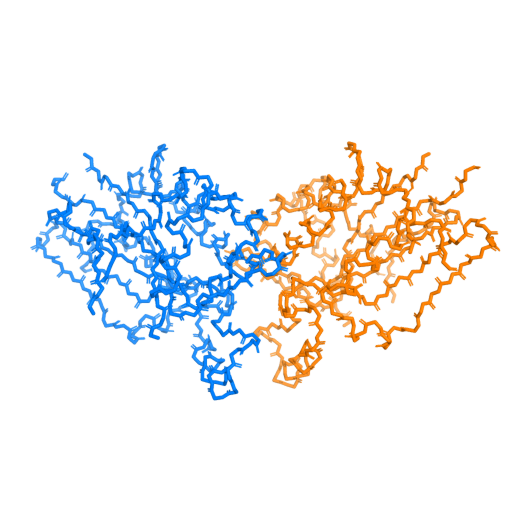59 74.847 66.109 1.00 88.68 137 PHE B O 1
ATOM 2434 N N . GLU B 1 127 ? -29.057 75.175 63.852 1.00 85.96 138 GLU B N 1
ATOM 2435 C CA . GLU B 1 127 ? -28.703 76.602 63.884 1.00 89.01 138 GLU B CA 1
ATOM 2436 C C . GLU B 1 127 ? -29.281 77.303 62.648 1.00 88.10 138 GLU B C 1
ATOM 2437 O O . GLU B 1 127 ? -29.090 76.851 61.511 1.00 84.95 138 GLU B O 1
ATOM 2443 N N . VAL B 1 128 ? -29.980 78.412 62.871 1.00 90.51 139 VAL B N 1
ATOM 2444 C CA . VAL B 1 128 ? -30.844 78.976 61.837 1.00 90.31 139 VAL B CA 1
ATOM 2445 C C . VAL B 1 128 ? -30.747 80.498 61.702 1.00 93.55 139 VAL B C 1
ATOM 2446 O O . VAL B 1 128 ? -30.576 81.215 62.695 1.00 97.46 139 VAL B O 1
ATOM 2450 N N . TYR B 1 129 ? -30.899 80.987 60.473 1.00 93.12 140 TYR B N 1
ATOM 2451 C CA . TYR B 1 129 ? -30.761 82.418 60.191 1.00 96.89 140 TYR B CA 1
ATOM 2452 C C . TYR B 1 129 ? -32.100 83.139 60.020 1.00 98.99 140 TYR B C 1
ATOM 2453 O O . TYR B 1 129 ? -32.838 82.869 59.076 1.00 97.83 140 TYR B O 1
ATOM 2462 N N . ASP B 1 130 ? -32.390 84.075 60.925 1.00 103.15 141 ASP B N 1
ATOM 2463 C CA . ASP B 1 130 ? -33.605 84.892 60.846 1.00 106.12 141 ASP B CA 1
ATOM 2464 C C . ASP B 1 130 ? -33.379 86.058 59.899 1.00 108.92 141 ASP B C 1
ATOM 2465 O O . ASP B 1 130 ? -32.495 86.888 60.128 1.00 112.27 141 ASP B O 1
ATOM 2470 N N . HIS B 1 131 ? -34.171 86.132 58.836 1.00 108.40 142 HIS B N 1
ATOM 2471 C CA . HIS B 1 131 ? -33.954 87.167 57.823 1.00 111.15 142 HIS B CA 1
ATOM 2472 C C . HIS B 1 131 ? -34.435 88.542 58.286 1.00 116.52 142 HIS B C 1
ATOM 2473 O O . HIS B 1 131 ? -33.898 89.570 57.870 1.00 118.95 142 HIS B O 1
ATOM 2480 N N . LYS B 1 132 ? -35.421 88.550 59.180 1.00 118.46 143 LYS B N 1
ATOM 2481 C CA . LYS B 1 132 ? -35.996 89.797 59.677 1.00 123.64 143 LYS B CA 1
ATOM 2482 C C . LYS B 1 132 ? -35.070 90.509 60.672 1.00 126.44 143 LYS B C 1
ATOM 2483 O O . LYS B 1 132 ? -35.190 91.715 60.885 1.00 131.01 143 LYS B O 1
ATOM 2489 N N . GLU B 1 133 ? -34.142 89.760 61.266 1.00 123.90 144 GLU B N 1
ATOM 2490 C CA . GLU B 1 133 ? -33.263 90.305 62.307 1.00 126.13 144 GLU B CA 1
ATOM 2491 C C . GLU B 1 133 ? -31.791 90.228 61.917 1.00 124.66 144 GLU B C 1
ATOM 2492 O O . GLU B 1 133 ? -30.922 90.683 62.661 1.00 127.36 144 GLU B O 1
ATOM 2498 N N . SER B 1 134 ? -31.518 89.630 60.758 1.00 120.36 145 SER B N 1
ATOM 2499 C CA . SER B 1 134 ? -30.149 89.445 60.277 1.00 118.37 145 SER B CA 1
ATOM 2500 C C . SER B 1 134 ? -29.256 88.843 61.358 1.00 117.61 145 SER B C 1
ATOM 2501 O O . SER B 1 134 ? -28.327 89.499 61.848 1.00 120.88 145 SER B O 1
ATOM 2504 N N . SER B 1 135 ? -29.538 87.593 61.727 1.00 112.82 146 SER B N 1
ATOM 2505 C CA . SER B 1 135 ? -28.825 86.950 62.821 1.00 111.96 146 SER B CA 1
ATOM 2506 C C . SER B 1 135 ? -28.996 85.431 62.853 1.00 107.34 146 SER B C 1
ATOM 2507 O O . SER B 1 135 ? -30.057 84.900 62.505 1.00 105.52 146 SER B O 1
ATOM 2510 N N . PHE B 1 136 ? -27.960 84.739 63.311 1.00 105.76 147 PHE B N 1
ATOM 2511 C CA . PHE B 1 136 ? -28.050 83.307 63.551 1.00 100.85 147 PHE B CA 1
ATOM 2512 C C . PHE B 1 136 ? -28.420 83.061 65.002 1.00 102.26 147 PHE B C 1
ATOM 2513 O O . PHE B 1 136 ? -27.892 83.715 65.906 1.00 105.40 147 PHE B O 1
ATOM 2521 N N . TRP B 1 137 ? -29.319 82.112 65.234 1.00 99.56 148 TRP B N 1
ATOM 2522 C CA . TRP B 1 137 ? -29.553 81.639 66.589 1.00 100.41 148 TRP B CA 1
ATOM 2523 C C . TRP B 1 137 ? -29.567 80.122 66.640 1.00 96.81 148 TRP B C 1
ATOM 2524 O O . TRP B 1 137 ? -29.723 79.443 65.615 1.00 92.87 148 TRP B O 1
ATOM 2535 N N . LYS B 1 138 ? -29.394 79.597 67.843 1.00 98.01 149 LYS B N 1
ATOM 2536 C CA . LYS B 1 138 ? -28.987 78.225 68.025 1.00 95.63 149 LYS B CA 1
ATOM 2537 C C . LYS B 1 138 ? -29.163 77.860 69.478 1.00 98.16 149 LYS B C 1
ATOM 2538 O O . LYS B 1 138 ? -28.396 78.328 70.333 1.00 101.08 149 LYS B O 1
ATOM 2544 N N . PRO B 1 139 ? -30.169 77.010 69.769 1.00 96.86 150 PRO B N 1
ATOM 2545 C CA . PRO B 1 139 ? -30.541 76.719 71.139 1.00 99.79 150 PRO B CA 1
ATOM 2546 C C . PRO B 1 139 ? -29.555 75.755 71.768 1.00 101.09 150 PRO B C 1
ATOM 2547 O O . PRO B 1 139 ? -28.904 75.006 71.054 1.00 99.17 150 PRO B O 1
ATOM 2551 N N . GLU B 1 140 ? -29.415 75.806 73.090 1.00 105.92 151 GLU B N 1
ATOM 2552 C CA . GLU B 1 140 ? -28.627 74.813 73.807 1.00 108.74 151 GLU B CA 1
ATOM 2553 C C . GLU B 1 140 ? -29.130 73.431 73.453 1.00 106.72 151 GLU B C 1
ATOM 2554 O O . GLU B 1 140 ? -30.336 73.211 73.332 1.00 106.36 151 GLU B O 1
ATOM 2560 N N . ARG B 1 141 ? -28.209 72.492 73.305 1.00 106.54 152 ARG B N 1
ATOM 2561 C CA . ARG B 1 141 ? -28.555 71.176 72.825 1.00 103.29 152 ARG B CA 1
ATOM 2562 C C . ARG B 1 141 ? -29.276 70.347 73.895 1.00 105.84 152 ARG B C 1
ATOM 2563 O O . ARG B 1 141 ? -30.242 69.639 73.590 1.00 104.16 152 ARG B O 1
ATOM 2571 N N . LYS B 1 142 ? -28.837 70.461 75.146 1.00 110.18 153 LYS B N 1
ATOM 2572 C CA . LYS B 1 142 ? -29.551 69.826 76.255 1.00 113.20 153 LYS B CA 1
ATOM 2573 C C . LYS B 1 142 ? -31.064 70.024 76.113 1.00 112.87 153 LYS B C 1
ATOM 2574 O O . LYS B 1 142 ? -31.838 69.077 76.221 1.00 112.54 153 LYS B O 1
ATOM 2580 N N . LEU B 1 143 ? -31.463 71.256 75.813 1.00 114.11 154 LEU B N 1
ATOM 2581 C CA . LEU B 1 143 ? -32.872 71.644 75.769 1.00 114.34 154 LEU B CA 1
ATOM 2582 C C . LEU B 1 143 ? -33.670 70.849 74.747 1.00 109.97 154 LEU B C 1
ATOM 2583 O O . LEU B 1 143 ? -34.849 70.572 74.958 1.00 110.38 154 LEU B O 1
ATOM 2588 N N . LEU B 1 144 ? -33.026 70.498 73.638 1.00 106.21 155 LEU B N 1
ATOM 2589 C CA . LEU B 1 144 ? -33.690 69.779 72.549 1.00 102.82 155 LEU B CA 1
ATOM 2590 C C . LEU B 1 144 ? -33.990 68.300 72.877 1.00 102.86 155 LEU B C 1
ATOM 2591 O O . LEU B 1 144 ? -34.789 67.652 72.194 1.00 100.43 155 LEU B O 1
ATOM 2596 N N . ARG B 1 145 ? -33.354 67.790 73.928 1.00 105.96 156 ARG B N 1
ATOM 2597 C CA . ARG B 1 145 ? -33.597 66.435 74.404 1.00 107.30 156 ARG B CA 1
ATOM 2598 C C . ARG B 1 145 ? -35.054 66.279 74.852 1.00 108.48 156 ARG B C 1
ATOM 2599 O O . ARG B 1 145 ? -35.627 65.194 74.754 1.00 108.13 156 ARG B O 1
ATOM 2607 N N . GLY B 1 146 ? -35.656 67.371 75.318 1.00 110.32 157 GLY B N 1
ATOM 2608 C CA . GLY B 1 146 ? -36.998 67.319 75.908 1.00 111.26 157 GLY B CA 1
ATOM 2609 C C . GLY B 1 146 ? -38.156 67.455 74.925 1.00 108.69 157 GLY B C 1
ATOM 2610 O O . GLY B 1 146 ? -39.318 67.425 75.326 1.00 110.36 157 GLY B O 1
ATOM 2611 N N . LEU B 1 147 ? -37.846 67.637 73.644 1.00 104.57 158 LEU B N 1
ATOM 2612 C CA . LEU B 1 147 ? -38.884 67.773 72.622 1.00 102.37 158 LEU B CA 1
ATOM 2613 C C . LEU B 1 147 ? -39.801 66.548 72.570 1.00 102.18 158 LEU B C 1
ATOM 2614 O O . LEU B 1 147 ? -39.330 65.415 72.645 1.00 101.97 158 LEU B O 1
ATOM 2619 N N . ASP B 1 148 ? -41.103 66.777 72.401 1.00 102.80 159 ASP B N 1
ATOM 2620 C CA . ASP B 1 148 ? -42.037 65.680 72.077 1.00 101.24 159 ASP B CA 1
ATOM 2621 C C . ASP B 1 148 ? -42.454 65.711 70.598 1.00 97.61 159 ASP B C 1
ATOM 2622 O O . ASP B 1 148 ? -41.880 66.459 69.805 1.00 95.99 159 ASP B O 1
ATOM 2627 N N . VAL B 1 149 ? -43.428 64.885 70.224 1.00 96.47 160 VAL B N 1
ATOM 2628 C CA . VAL B 1 149 ? -43.742 64.686 68.803 1.00 93.14 160 VAL B CA 1
ATOM 2629 C C . VAL B 1 149 ? -44.196 65.981 68.133 1.00 93.49 160 VAL B C 1
ATOM 2630 O O . VAL B 1 149 ? -43.836 66.256 66.991 1.00 90.91 160 VAL B O 1
ATOM 2634 N N . ASP B 1 150 ? -44.955 66.790 68.857 1.00 97.10 161 ASP B N 1
ATOM 2635 C CA . ASP B 1 150 ? -45.364 68.083 68.332 1.00 98.50 161 ASP B CA 1
ATOM 2636 C C . ASP B 1 150 ? -44.169 69.024 68.322 1.00 98.04 161 ASP B C 1
ATOM 2637 O O . ASP B 1 150 ? -43.835 69.616 67.286 1.00 96.23 161 ASP B O 1
ATOM 2642 N N . GLY B 1 151 ? -43.456 69.060 69.444 1.00 99.54 162 GLY B N 1
ATOM 2643 C CA . GLY B 1 151 ? -42.189 69.770 69.520 1.00 99.01 162 GLY B CA 1
ATOM 2644 C C . GLY B 1 151 ? -41.325 69.524 68.293 1.00 95.89 162 GLY B C 1
ATOM 2645 O O . GLY B 1 151 ? -40.774 70.470 67.705 1.00 95.76 162 GLY B O 1
ATOM 2646 N N . ALA B 1 152 ? -41.220 68.263 67.880 1.00 92.62 163 ALA B N 1
ATOM 2647 C CA . ALA B 1 152 ? -40.328 67.922 66.789 1.00 89.13 163 ALA B CA 1
ATOM 2648 C C . ALA B 1 152 ? -40.870 68.394 65.449 1.00 88.16 163 ALA B C 1
ATOM 2649 O O . ALA B 1 152 ? -40.104 68.790 64.559 1.00 86.55 163 ALA B O 1
ATOM 2651 N N . ARG B 1 153 ? -42.189 68.382 65.309 1.00 89.55 164 ARG B N 1
ATOM 2652 C CA . ARG B 1 153 ? -42.802 68.801 64.058 1.00 89.43 164 ARG B CA 1
ATOM 2653 C C . ARG B 1 153 ? -42.674 70.305 63.903 1.00 90.19 164 ARG B C 1
ATOM 2654 O O . ARG B 1 153 ? -42.365 70.807 62.822 1.00 88.76 164 ARG B O 1
ATOM 2662 N N . LEU B 1 154 ? -42.855 71.016 65.011 1.00 92.76 165 LEU B N 1
ATOM 2663 C CA . LEU B 1 154 ? -42.744 72.462 65.019 1.00 94.11 165 LEU B CA 1
ATOM 2664 C C . LEU B 1 154 ? -41.335 72.862 64.636 1.00 92.44 165 LEU B C 1
ATOM 2665 O O . LEU B 1 154 ? -41.127 73.626 63.697 1.00 92.43 165 LEU B O 1
ATOM 2670 N N . THR B 1 155 ? -40.363 72.291 65.334 1.00 91.40 166 THR B N 1
ATOM 2671 C CA . THR B 1 155 ? -38.968 72.599 65.092 1.00 89.71 166 THR B CA 1
ATOM 2672 C C . THR B 1 155 ? -38.563 72.308 63.658 1.00 86.27 166 THR B C 1
ATOM 2673 O O . THR B 1 155 ? -37.790 73.044 63.074 1.00 86.67 166 THR B O 1
ATOM 2677 N N . LEU B 1 156 ? -39.076 71.229 63.092 1.00 83.34 167 LEU B N 1
ATOM 2678 C CA . LEU B 1 156 ? -38.734 70.892 61.725 1.00 80.41 167 LEU B CA 1
ATOM 2679 C C . LEU B 1 156 ? -39.274 71.933 60.766 1.00 80.64 167 LEU B C 1
ATOM 2680 O O . LEU B 1 156 ? -38.877 71.987 59.603 1.00 79.05 167 LEU B O 1
ATOM 2685 N N . ARG B 1 157 ? -40.180 72.764 61.262 1.00 82.58 168 ARG B N 1
ATOM 2686 C CA . ARG B 1 157 ? -40.792 73.786 60.444 1.00 84.02 168 ARG B CA 1
ATOM 2687 C C . ARG B 1 157 ? -40.071 75.121 60.635 1.00 86.15 168 ARG B C 1
ATOM 2688 O O . ARG B 1 157 ? -39.776 75.832 59.660 1.00 86.34 168 ARG B O 1
ATOM 2696 N N . LYS B 1 158 ? -39.802 75.462 61.898 1.00 87.56 169 LYS B N 1
ATOM 2697 C CA . LYS B 1 158 ? -38.873 76.535 62.234 1.00 88.56 169 LYS B CA 1
ATOM 2698 C C . LYS B 1 158 ? -37.612 76.475 61.362 1.00 86.80 169 LYS B C 1
ATOM 2699 O O . LYS B 1 158 ? -37.136 77.490 60.876 1.00 87.84 169 LYS B O 1
ATOM 2705 N N . PHE B 1 159 ? -37.081 75.272 61.170 1.00 84.42 170 PHE B N 1
ATOM 2706 C CA . PHE B 1 159 ? -35.875 75.077 60.367 1.00 82.94 170 PHE B CA 1
ATOM 2707 C C . PHE B 1 159 ? -35.990 75.707 58.975 1.00 83.30 170 PHE B C 1
ATOM 2708 O O . PHE B 1 159 ? -34.986 76.075 58.363 1.00 82.12 170 PHE B O 1
ATOM 2716 N N . VAL B 1 160 ? -37.215 75.798 58.465 1.00 84.63 171 VAL B N 1
ATOM 2717 C CA . VAL B 1 160 ? -37.441 76.350 57.131 1.00 85.56 171 VAL B CA 1
ATOM 2718 C C . VAL B 1 160 ? -38.316 77.589 57.157 1.00 89.45 171 VAL B C 1
ATOM 2719 O O . VAL B 1 160 ? -39.026 77.872 56.194 1.00 89.97 171 VAL B O 1
ATOM 2723 N N . SER B 1 161 ? -38.260 78.326 58.261 1.00 93.19 172 SER B N 1
ATOM 2724 C CA . SER B 1 161 ? -38.981 79.586 58.384 1.00 98.19 172 SER B CA 1
ATOM 2725 C C . SER B 1 161 ? -37.999 80.765 58.425 1.00 101.73 172 SER B C 1
ATOM 2726 O O . SER B 1 161 ? -36.808 80.587 58.703 1.00 101.53 172 SER B O 1
ATOM 2729 N N . SER B 1 162 ? -38.482 81.961 58.106 1.00 105.81 173 SER B N 1
ATOM 2730 C CA . SER B 1 162 ? -37.650 83.156 58.223 1.00 108.91 173 SER B CA 1
ATOM 2731 C C . SER B 1 162 ? -37.857 83.822 59.582 1.00 112.84 173 SER B C 1
ATOM 2732 O O . SER B 1 162 ? -37.062 84.653 59.992 1.00 115.73 173 SER B O 1
ATOM 2735 N N . ASN B 1 163 ? -38.911 83.417 60.285 1.00 114.63 174 ASN B N 1
ATOM 2736 C CA . ASN B 1 163 ? -39.214 83.944 61.618 1.00 119.53 174 ASN B CA 1
ATOM 2737 C C . ASN B 1 163 ? -38.308 83.359 62.690 1.00 119.61 174 ASN B C 1
ATOM 2738 O O . ASN B 1 163 ? -37.643 82.333 62.462 1.00 117.50 174 ASN B O 1
ATOM 2743 N N . SER B 1 164 ? -38.332 83.972 63.877 1.00 123.07 175 SER B N 1
ATOM 2744 C CA . SER B 1 164 ? -37.828 83.331 65.104 1.00 123.27 175 SER B CA 1
ATOM 2745 C C . SER B 1 164 ? -37.696 84.310 66.276 1.00 127.60 175 SER B C 1
ATOM 2746 O O . SER B 1 164 ? -36.775 85.130 66.319 1.00 129.66 175 SER B O 1
ATOM 2749 N N . PRO B 1 172 ? -46.483 80.856 64.968 1.00 129.52 183 PRO B N 1
ATOM 2750 C CA . PRO B 1 172 ? -46.411 81.365 63.598 1.00 128.47 183 PRO B CA 1
ATOM 2751 C C . PRO B 1 172 ? -45.051 81.085 62.933 1.00 124.69 183 PRO B C 1
ATOM 2752 O O . PRO B 1 172 ? -44.043 81.699 63.299 1.00 126.12 183 PRO B O 1
ATOM 2756 N N . ASP B 1 173 ? -45.040 80.204 61.932 1.00 120.07 184 ASP B N 1
ATOM 2757 C CA . ASP B 1 173 ? -43.804 79.871 61.217 1.00 115.34 184 ASP B CA 1
ATOM 2758 C C . ASP B 1 173 ? -44.009 79.871 59.711 1.00 112.80 184 ASP B C 1
ATOM 2759 O O . ASP B 1 173 ? -44.799 79.086 59.185 1.00 112.69 184 ASP B O 1
ATOM 2764 N N . SER B 1 174 ? -43.250 80.700 59.011 1.00 111.02 185 SER B N 1
ATOM 2765 C CA . SER B 1 174 ? -43.359 80.787 57.556 1.00 108.45 185 SER B CA 1
ATOM 2766 C C . SER B 1 174 ? -42.796 79.549 56.809 1.00 103.49 185 SER B C 1
ATOM 2767 O O . SER B 1 174 ? -42.778 78.413 57.350 1.00 101.18 185 SER B O 1
ATOM 2770 N N . ALA B 1 175 ? -42.355 79.769 55.563 1.00 101.02 186 ALA B N 1
ATOM 2771 C CA . ALA B 1 175 ? -41.780 78.673 54.773 1.00 95.87 186 ALA B CA 1
ATOM 2772 C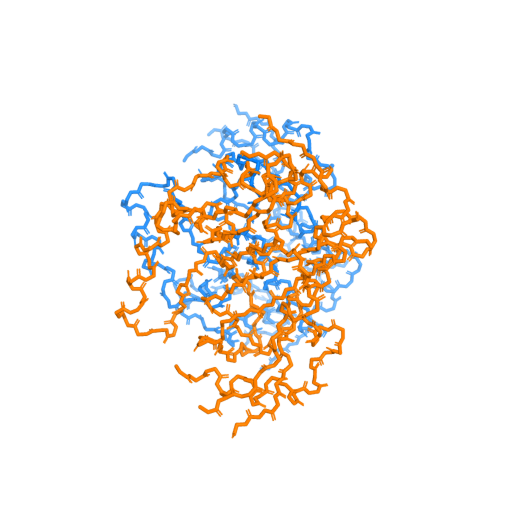 C . ALA B 1 175 ? -40.727 79.070 53.714 1.00 93.87 186 ALA B C 1
ATOM 2773 O O . ALA B 1 175 ? -40.866 80.069 52.994 1.00 94.17 186 ALA B O 1
ATOM 2775 N N . PHE B 1 176 ? -39.602 78.367 53.780 1.00 90.60 187 PHE B N 1
ATOM 2776 C CA . PHE B 1 176 ? -38.763 78.102 52.633 1.00 88.16 187 PHE B CA 1
ATOM 2777 C C . PHE B 1 176 ? -38.970 76.617 52.315 1.00 84.62 187 PHE B C 1
ATOM 2778 O O . PHE B 1 176 ? -38.210 76.012 51.543 1.00 81.58 187 PHE B O 1
ATOM 2786 N N . ALA B 1 177 ? -39.978 76.031 52.971 1.00 83.63 188 ALA B N 1
ATOM 2787 C CA . ALA B 1 177 ? -40.262 74.605 52.897 1.00 79.70 188 ALA B CA 1
ATOM 2788 C C . ALA B 1 177 ? -40.332 74.117 51.469 1.00 77.97 188 ALA B C 1
ATOM 2789 O O . ALA B 1 177 ? -39.768 73.087 51.121 1.00 75.80 188 ALA B O 1
ATOM 2791 N N . SER B 1 178 ? -40.982 74.883 50.625 1.00 79.43 189 SER B N 1
ATOM 2792 C CA . SER B 1 178 ? -41.090 74.515 49.238 1.00 79.42 189 SER B CA 1
ATOM 2793 C C . SER B 1 178 ? -39.737 74.470 48.492 1.00 77.94 189 SER B C 1
ATOM 2794 O O . SER B 1 178 ? -39.616 73.805 47.473 1.00 76.94 189 SER B O 1
ATOM 2797 N N . SER B 1 179 ? -38.729 75.184 48.986 1.00 78.91 190 SER B N 1
ATOM 2798 C CA . SER B 1 179 ? -37.433 75.243 48.271 1.00 78.28 190 SER B CA 1
ATOM 2799 C C . SER B 1 179 ? -36.322 74.464 48.959 1.00 75.84 190 SER B C 1
ATOM 2800 O O . SER B 1 179 ? -35.358 74.067 48.324 1.00 74.73 190 SER B O 1
ATOM 2803 N N . VAL B 1 180 ? -36.465 74.249 50.255 1.00 75.39 191 VAL B N 1
ATOM 2804 C CA . VAL B 1 180 ? -35.555 73.390 50.981 1.00 74.28 191 VAL B CA 1
ATOM 2805 C C . VAL B 1 180 ? -36.022 71.923 50.933 1.00 72.77 191 VAL B C 1
ATOM 2806 O O . VAL B 1 180 ? -35.399 71.099 50.280 1.00 72.45 191 VAL B O 1
ATOM 2810 N N . TYR B 1 181 ? -37.140 71.621 51.597 1.00 72.56 192 TYR B N 1
ATOM 2811 C CA . TYR B 1 181 ? -37.710 70.268 51.619 1.00 70.47 192 TYR B CA 1
ATOM 2812 C C . TYR B 1 181 ? -38.255 69.796 50.258 1.00 69.71 192 TYR B C 1
ATOM 2813 O O . TYR B 1 181 ? -37.963 68.684 49.807 1.00 68.88 192 TYR B O 1
ATOM 2822 N N . GLY B 1 182 ? -39.065 70.636 49.623 1.00 70.37 193 GLY B N 1
ATOM 2823 C CA . GLY B 1 182 ? -39.716 70.267 48.375 1.00 69.05 193 GLY B CA 1
ATOM 2824 C C . GLY B 1 182 ? -38.820 70.393 47.176 1.00 67.59 193 GLY B C 1
ATOM 2825 O O . GLY B 1 182 ? -37.638 70.629 47.312 1.00 68.99 193 GLY B O 1
ATOM 2826 N N . GLY B 1 183 ? -39.402 70.305 45.996 1.00 67.40 194 GLY B N 1
ATOM 2827 C CA . GLY B 1 183 ? -38.669 70.513 44.770 1.00 68.37 194 GLY B CA 1
ATOM 2828 C C . GLY B 1 183 ? -38.022 69.246 44.289 1.00 67.93 194 GLY B C 1
ATOM 2829 O O . GLY B 1 183 ? -37.870 68.290 45.055 1.00 66.73 194 GLY B O 1
ATOM 2830 N N . SER B 1 184 ? -37.620 69.238 43.021 1.00 69.41 195 SER B N 1
ATOM 2831 C CA . SER B 1 184 ? -37.087 68.035 42.400 1.00 69.51 195 SER B CA 1
ATOM 2832 C C . SER B 1 184 ? -35.679 67.711 42.851 1.00 69.88 195 SER B C 1
ATOM 2833 O O . SER B 1 184 ? -35.199 66.612 42.610 1.00 70.29 195 SER B O 1
ATOM 2836 N N . HIS B 1 185 ? -34.990 68.682 43.452 1.00 71.63 196 HIS B N 1
ATOM 2837 C CA . HIS B 1 185 ? -33.641 68.432 43.953 1.00 70.97 196 HIS B CA 1
ATOM 2838 C C . HIS B 1 185 ? -33.506 68.686 45.451 1.00 70.57 196 HIS B C 1
ATOM 2839 O O . HIS B 1 185 ? -32.414 68.573 46.002 1.00 70.25 196 HIS B O 1
ATOM 2846 N N . GLY B 1 186 ? -34.633 68.888 46.126 1.00 70.50 197 GLY B N 1
ATOM 2847 C CA . GLY B 1 186 ? -34.627 69.198 47.561 1.00 70.73 197 GLY B CA 1
ATOM 2848 C C . GLY B 1 186 ? -34.411 68.022 48.508 1.00 69.57 197 GLY B C 1
ATOM 2849 O O . GLY B 1 186 ? -34.103 66.908 48.085 1.00 69.79 197 GLY B O 1
ATOM 2850 N N . ILE B 1 187 ? -34.633 68.268 49.793 1.00 69.45 198 ILE B N 1
ATOM 2851 C CA . ILE B 1 187 ? -34.312 67.317 50.834 1.00 69.15 198 ILE B CA 1
ATOM 2852 C C . ILE B 1 187 ? -35.151 66.035 50.737 1.00 69.60 198 ILE B C 1
ATOM 2853 O O . ILE B 1 187 ? -34.640 64.929 50.907 1.00 68.91 198 ILE B O 1
ATOM 2858 N N . LEU B 1 188 ? -36.438 66.182 50.450 1.00 70.97 199 LEU B N 1
ATOM 2859 C CA . LEU B 1 188 ? -37.307 65.031 50.425 1.00 70.09 199 LEU B CA 1
ATOM 2860 C C . LEU B 1 188 ? -36.849 64.063 49.360 1.00 69.96 199 LEU B C 1
ATOM 2861 O O . LEU B 1 188 ? -36.811 62.858 49.594 1.00 70.32 199 LEU B O 1
ATOM 2866 N N . THR B 1 189 ? -36.470 64.581 48.203 1.00 69.66 200 THR B N 1
ATOM 2867 C CA . THR B 1 189 ? -35.990 63.715 47.144 1.00 70.14 200 THR B CA 1
ATOM 2868 C C . THR B 1 189 ? -34.707 63.031 47.555 1.00 68.10 200 THR B C 1
ATOM 2869 O O . THR B 1 189 ? -34.479 61.872 47.221 1.00 67.85 200 THR B O 1
ATOM 2873 N N . GLN B 1 190 ? -33.845 63.768 48.240 1.00 67.26 201 GLN B N 1
ATOM 2874 C CA . GLN B 1 190 ? -32.543 63.242 48.612 1.00 65.16 201 GLN B CA 1
ATOM 2875 C C . GLN B 1 190 ? -32.712 62.143 49.642 1.00 63.69 201 GLN B C 1
ATOM 2876 O O . GLN B 1 190 ? -32.113 61.084 49.533 1.00 62.98 201 GLN B O 1
ATOM 2882 N N . LEU B 1 191 ? -33.546 62.412 50.637 1.00 63.27 202 LEU B N 1
ATOM 2883 C CA . LEU B 1 191 ? -33.862 61.458 51.662 1.00 63.07 202 LEU B CA 1
ATOM 2884 C C . LEU B 1 191 ? -34.463 60.181 51.032 1.00 64.30 202 LEU B C 1
ATOM 2885 O O . LEU B 1 191 ? -34.299 59.065 51.550 1.00 64.71 202 LEU B O 1
ATOM 2890 N N . LEU B 1 192 ? -35.188 60.353 49.938 1.00 63.77 203 LEU B N 1
ATOM 2891 C CA . LEU B 1 192 ? -35.826 59.230 49.322 1.00 64.35 203 LEU B CA 1
ATOM 2892 C C . LEU B 1 192 ? -34.784 58.377 48.647 1.00 65.70 203 LEU B C 1
ATOM 2893 O O . LEU B 1 192 ? -34.807 57.138 48.750 1.00 67.49 203 LEU B O 1
ATOM 2898 N N . GLU B 1 193 ? -33.845 59.037 47.984 1.00 66.56 204 GLU B N 1
ATOM 2899 C CA . GLU B 1 193 ? -32.748 58.356 47.321 1.00 66.70 204 GLU B CA 1
ATOM 2900 C C . GLU B 1 193 ? -31.962 57.549 48.321 1.00 66.34 204 GLU B C 1
ATOM 2901 O O . GLU B 1 193 ? -31.646 56.390 48.069 1.00 68.00 204 GLU B O 1
ATOM 2907 N N . LEU B 1 194 ? -31.714 58.138 49.484 1.00 65.30 205 LEU B N 1
ATOM 2908 C CA . LEU B 1 194 ? -31.117 57.417 50.575 1.00 66.60 205 LEU B CA 1
ATOM 2909 C C . LEU B 1 194 ? -31.963 56.213 50.948 1.00 68.17 205 LEU B C 1
ATOM 2910 O O . LEU B 1 194 ? -31.478 55.088 50.943 1.00 69.10 205 LEU B O 1
ATOM 2915 N N . LYS B 1 195 ? -33.237 56.448 51.254 1.00 69.43 206 LYS B N 1
ATOM 2916 C CA . LYS B 1 195 ? -34.122 55.368 51.644 1.00 70.41 206 LYS B CA 1
ATOM 2917 C C . LYS B 1 195 ? -34.007 54.184 50.680 1.00 70.60 206 LYS B C 1
ATOM 2918 O O . LYS B 1 195 ? -33.770 53.045 51.107 1.00 71.06 206 LYS B O 1
ATOM 2924 N N . THR B 1 196 ? -34.139 54.445 49.381 1.00 69.62 207 THR B N 1
ATOM 2925 C CA . THR B 1 196 ? -34.051 53.356 48.418 1.00 69.56 207 THR B CA 1
ATOM 2926 C C . THR B 1 196 ? -32.843 52.520 48.728 1.00 69.61 207 THR B C 1
ATOM 2927 O O . THR B 1 196 ? -32.941 51.314 48.837 1.00 70.20 207 THR B O 1
ATOM 2931 N N . TRP B 1 197 ? -31.686 53.170 48.861 1.00 68.86 208 TRP B N 1
ATOM 2932 C CA . TRP B 1 197 ? -30.455 52.447 49.142 1.00 68.39 208 TRP B CA 1
ATOM 2933 C C . TRP B 1 197 ? -30.579 51.591 50.412 1.00 69.07 208 TRP B C 1
ATOM 2934 O O . TRP B 1 197 ? -30.312 50.394 50.381 1.00 70.55 208 TRP B O 1
ATOM 2945 N N . PHE B 1 198 ? -31.069 52.178 51.496 1.00 68.15 209 PHE B N 1
ATOM 2946 C CA . PHE B 1 198 ? -31.094 51.471 52.760 1.00 69.59 209 PHE B CA 1
ATOM 2947 C C . PHE B 1 198 ? -32.017 50.260 52.730 1.00 72.06 209 PHE B C 1
ATOM 2948 O O . PHE B 1 198 ? -32.009 49.452 53.649 1.00 74.69 209 PHE B O 1
ATOM 2956 N N . GLU B 1 199 ? -32.847 50.173 51.696 1.00 72.06 210 GLU B N 1
ATOM 2957 C CA . GLU B 1 199 ? -33.779 49.066 51.540 1.00 73.46 210 GLU B CA 1
ATOM 2958 C C . GLU B 1 199 ? -33.037 47.841 51.059 1.00 75.20 210 GLU B C 1
ATOM 2959 O O . GLU B 1 199 ? -33.522 46.726 51.172 1.00 78.25 210 GLU B O 1
ATOM 2965 N N . ASN B 1 200 ? -31.864 48.052 50.487 1.00 74.99 211 ASN B N 1
ATOM 2966 C CA . ASN B 1 200 ? -31.152 46.971 49.812 1.00 75.71 211 ASN B CA 1
ATOM 2967 C C . ASN B 1 200 ? -29.746 46.720 50.384 1.00 74.93 211 ASN B C 1
ATOM 2968 O O . ASN B 1 200 ? -29.381 45.575 50.649 1.00 77.03 211 ASN B O 1
ATOM 2973 N N . GLN B 1 201 ? -28.987 47.793 50.615 1.00 71.12 212 GLN B N 1
ATOM 2974 C CA . GLN B 1 201 ? -27.614 47.673 51.097 1.00 68.27 212 GLN B CA 1
ATOM 2975 C C . GLN B 1 201 ? -27.541 46.845 52.370 1.00 68.63 212 GLN B C 1
ATOM 2976 O O . GLN B 1 201 ? -28.270 47.117 53.327 1.00 67.47 212 GLN B O 1
ATOM 2982 N N . THR B 1 202 ? -26.667 45.831 52.369 1.00 70.04 213 THR B N 1
ATOM 2983 C CA . THR B 1 202 ? -26.309 45.094 53.608 1.00 72.81 213 THR B CA 1
ATOM 2984 C C . THR B 1 202 ? -24.817 45.129 53.921 1.00 73.58 213 THR B C 1
ATOM 2985 O O . THR B 1 202 ? -24.306 44.243 54.595 1.00 75.56 213 THR B O 1
ATOM 2989 N N . LEU B 1 203 ? -24.121 46.140 53.420 1.00 72.35 214 LEU B N 1
ATOM 2990 C CA . LEU B 1 203 ? -22.710 46.297 53.717 1.00 72.13 214 LEU B CA 1
ATOM 2991 C C . LEU B 1 203 ? -22.501 46.841 55.135 1.00 73.24 214 LEU B C 1
ATOM 2992 O O . LEU B 1 203 ? -21.881 46.170 55.975 1.00 75.72 214 LEU B O 1
ATOM 2997 N N . TYR B 1 204 ? -23.146 47.965 55.454 1.00 71.55 215 TYR B N 1
ATOM 2998 C CA . TYR B 1 204 ? -22.891 48.642 56.741 1.00 72.72 215 TYR B CA 1
ATOM 2999 C C . TYR B 1 204 ? -24.121 48.803 57.634 1.00 72.40 215 TYR B C 1
ATOM 3000 O O . TYR B 1 204 ? -25.234 48.981 57.135 1.00 71.58 215 TYR B O 1
ATOM 3009 N N . HIS B 1 205 ? -23.909 48.755 58.952 1.00 73.32 216 HIS B N 1
ATOM 3010 C CA . HIS B 1 205 ? -24.927 49.165 59.918 1.00 73.95 216 HIS B CA 1
ATOM 3011 C C . HIS B 1 205 ? -24.520 50.449 60.633 1.00 74.81 216 HIS B C 1
ATOM 3012 O O . HIS B 1 205 ? -23.718 50.426 61.576 1.00 77.27 216 HIS B O 1
ATOM 3019 N N . PHE B 1 206 ? -25.196 51.533 60.293 1.00 72.98 217 PHE B N 1
ATOM 3020 C CA . PHE B 1 206 ? -24.897 52.828 60.852 1.00 73.44 217 PHE B CA 1
ATOM 3021 C C . PHE B 1 206 ? -25.497 53.073 62.230 1.00 76.38 217 PHE B C 1
ATOM 3022 O O . PHE B 1 206 ? -26.459 53.832 62.365 1.00 76.08 217 PHE B O 1
ATOM 3030 N N . ASN B 1 207 ? -24.883 52.512 63.262 1.00 80.16 218 ASN B N 1
ATOM 3031 C CA . ASN B 1 207 ? -25.337 52.766 64.623 1.00 85.73 218 ASN B CA 1
ATOM 3032 C C . ASN B 1 207 ? -25.018 54.177 65.114 1.00 87.11 218 ASN B C 1
ATOM 3033 O O . ASN B 1 207 ? -24.009 54.765 64.714 1.00 88.72 218 ASN B O 1
ATOM 3038 N N . SER B 1 208 ? -25.859 54.703 66.011 1.00 88.54 219 SER B N 1
ATOM 3039 C CA . SER B 1 208 ? -25.543 55.934 66.755 1.00 89.96 219 SER B CA 1
ATOM 3040 C C . SER B 1 208 ? -25.084 57.042 65.844 1.00 88.40 219 SER B C 1
ATOM 3041 O O . SER B 1 208 ? -24.009 57.611 66.040 1.00 91.21 219 SER B O 1
ATOM 3044 N N . CYS B 1 209 ? -25.883 57.371 64.852 1.00 84.88 220 CYS B N 1
ATOM 3045 C CA . CYS B 1 209 ? -25.351 58.071 63.700 1.00 82.72 220 CYS B CA 1
ATOM 3046 C C . CYS B 1 209 ? -26.401 59.061 63.171 1.00 80.24 220 CYS B C 1
ATOM 3047 O O . CYS B 1 209 ? -27.587 58.920 63.480 1.00 80.85 220 CYS B O 1
ATOM 3050 N N . SER B 1 210 ? -25.952 60.154 62.552 1.00 78.14 221 SER B N 1
ATOM 3051 C CA . SER B 1 210 ? -26.806 61.347 62.405 1.00 76.02 221 SER B CA 1
ATOM 3052 C C . SER B 1 210 ? -26.917 61.832 60.978 1.00 74.66 221 SER B C 1
ATOM 3053 O O . SER B 1 210 ? -25.935 61.833 60.235 1.00 75.57 221 SER B O 1
ATOM 3056 N N . ILE B 1 211 ? -28.111 62.268 60.594 1.00 73.21 222 ILE B N 1
ATOM 3057 C CA . ILE B 1 211 ? -28.276 62.963 59.327 1.00 71.37 222 ILE B CA 1
ATOM 3058 C C . ILE B 1 211 ? -28.037 64.448 59.521 1.00 72.34 222 ILE B C 1
ATOM 3059 O O . ILE B 1 211 ? -28.302 64.994 60.600 1.00 74.11 222 ILE B O 1
ATOM 3064 N N . LEU B 1 212 ? -27.507 65.091 58.486 1.00 70.76 223 LEU B N 1
ATOM 3065 C CA . LEU B 1 212 ? -27.247 66.519 58.529 1.00 71.60 223 LEU B CA 1
ATOM 3066 C C . LEU B 1 212 ? -27.932 67.226 57.380 1.00 70.04 223 LEU B C 1
ATOM 3067 O O . LEU B 1 212 ? -27.716 66.886 56.211 1.00 69.08 223 LEU B O 1
ATOM 3072 N N . MET B 1 213 ? -28.778 68.197 57.707 1.00 70.15 224 MET B N 1
ATOM 3073 C CA . MET B 1 213 ? -29.440 69.004 56.680 1.00 69.46 224 MET B CA 1
ATOM 3074 C C . MET B 1 213 ? -28.855 70.414 56.652 1.00 70.85 224 MET B C 1
ATOM 3075 O O . MET B 1 213 ? -28.627 71.027 57.707 1.00 72.89 224 MET B O 1
ATOM 3080 N N . VAL B 1 214 ? -28.642 70.946 55.458 1.00 69.67 225 VAL B N 1
ATOM 3081 C CA . VAL B 1 214 ? -28.109 72.304 55.329 1.00 72.57 225 VAL B CA 1
ATOM 3082 C C . VAL B 1 214 ? -28.612 72.986 54.065 1.00 73.07 225 VAL B C 1
ATOM 3083 O O . VAL B 1 214 ? -28.816 72.331 53.030 1.00 71.97 225 VAL B O 1
ATOM 3087 N N . TYR B 1 215 ? -28.828 74.297 54.142 1.00 74.98 226 TYR B N 1
ATOM 3088 C CA . TYR B 1 215 ? -29.141 75.058 52.938 1.00 76.07 226 TYR B CA 1
ATOM 3089 C C . TYR B 1 215 ? -28.635 76.475 53.012 1.00 79.11 226 TYR B C 1
ATOM 3090 O O . TYR B 1 215 ? -28.202 76.926 54.066 1.00 81.86 226 TYR B O 1
ATOM 3099 N N . GLU B 1 216 ? -28.697 77.177 51.885 1.00 80.32 227 GLU B N 1
ATOM 3100 C CA . GLU B 1 216 ? -28.196 78.554 51.792 1.00 83.93 227 GLU B CA 1
ATOM 3101 C C . GLU B 1 216 ? -29.288 79.575 52.121 1.00 86.16 227 GLU B C 1
ATOM 3102 O O . GLU B 1 216 ? -30.429 79.417 51.709 1.00 85.48 227 GLU B O 1
ATOM 3108 N N . ASN B 1 217 ? -28.933 80.631 52.841 1.00 89.76 228 ASN B N 1
ATOM 3109 C CA . ASN B 1 217 ? -29.847 81.763 53.014 1.00 93.93 228 ASN B CA 1
ATOM 3110 C C . ASN B 1 217 ? -29.579 82.927 52.048 1.00 97.55 228 ASN B C 1
ATOM 3111 O O . ASN B 1 217 ? -30.517 83.575 51.577 1.00 99.15 228 ASN B O 1
ATOM 3116 N N . GLU B 1 218 ? -28.300 83.186 51.771 1.00 99.75 229 GLU B N 1
ATOM 3117 C CA . GLU B 1 218 ? -27.870 84.272 50.869 1.00 104.18 229 GLU B CA 1
ATOM 3118 C C . GLU B 1 218 ? -28.756 84.424 49.619 1.00 105.47 229 GLU B C 1
ATOM 3119 O O . GLU B 1 218 ? -28.712 83.593 48.706 1.00 104.08 229 GLU B O 1
ATOM 3125 N N . SER B 1 219 ? -29.570 85.475 49.587 1.00 109.44 230 SER B N 1
ATOM 3126 C CA . SER B 1 219 ? -30.335 85.796 48.375 1.00 110.24 230 SER B CA 1
ATOM 3127 C C . SER B 1 219 ? -29.973 87.198 47.822 1.00 115.65 230 SER B C 1
ATOM 3128 O O . SER B 1 219 ? -30.518 88.234 48.250 1.00 118.67 230 SER B O 1
ATOM 3131 N N . ASP B 1 227 ? -30.027 79.592 44.242 1.00 101.70 238 ASP B N 1
ATOM 3132 C CA . ASP B 1 227 ? -31.153 78.908 44.951 1.00 100.26 238 ASP B CA 1
ATOM 3133 C C . ASP B 1 227 ? -30.800 78.591 46.410 1.00 97.91 238 ASP B C 1
ATOM 3134 O O . ASP B 1 227 ? -29.769 79.035 46.917 1.00 99.43 238 ASP B O 1
ATOM 3139 N N . ALA B 1 228 ? -31.660 77.820 47.078 1.00 94.49 239 ALA B N 1
ATOM 3140 C CA . ALA B 1 228 ? -31.426 77.421 48.472 1.00 91.78 239 ALA B CA 1
ATOM 3141 C C . ALA B 1 228 ? -30.325 76.379 48.557 1.00 89.31 239 ALA B C 1
ATOM 3142 O O . ALA B 1 228 ? -29.674 76.222 49.595 1.00 88.69 239 ALA B O 1
ATOM 3144 N N . ARG B 1 229 ? -30.131 75.661 47.455 1.00 87.48 240 ARG B N 1
ATOM 3145 C CA . ARG B 1 229 ?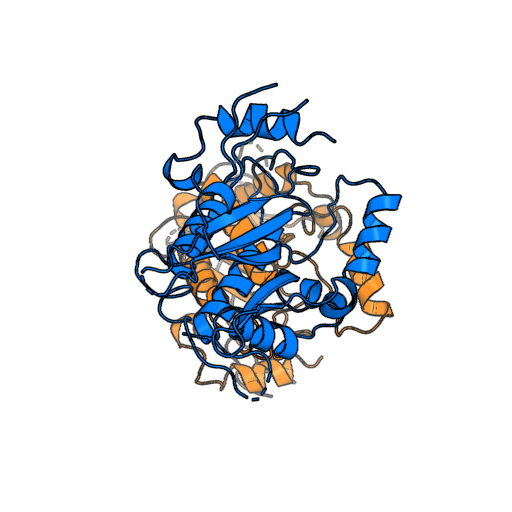 -29.080 74.670 47.352 1.00 85.62 240 ARG B CA 1
ATOM 3146 C C . ARG B 1 229 ? -29.051 73.757 48.587 1.00 82.25 240 ARG B C 1
ATOM 3147 O O . ARG B 1 229 ? -28.019 73.621 49.237 1.00 83.10 240 ARG B O 1
ATOM 3155 N N . PRO B 1 230 ? -30.190 73.131 48.910 1.00 78.98 241 PRO B N 1
ATOM 3156 C CA . PRO B 1 230 ? -30.303 72.288 50.097 1.00 76.83 241 PRO B CA 1
ATOM 3157 C C . PRO B 1 230 ? -29.559 70.959 49.944 1.00 74.07 241 PRO B C 1
ATOM 3158 O O . PRO B 1 230 ? -29.530 70.389 48.848 1.00 71.42 241 PRO B O 1
ATOM 3162 N N . GLN B 1 231 ? -29.007 70.447 51.044 1.00 73.67 242 GLN B N 1
ATOM 3163 C CA . GLN B 1 231 ? -28.342 69.146 51.015 1.00 73.24 242 GLN B CA 1
ATOM 3164 C C . GLN B 1 231 ? -28.422 68.317 52.268 1.00 72.82 242 GLN B C 1
ATOM 3165 O O . GLN B 1 231 ? -28.511 68.841 53.388 1.00 74.41 242 GLN B O 1
ATOM 3171 N N . VAL B 1 232 ? -28.312 67.006 52.054 1.00 71.14 243 VAL B N 1
ATOM 3172 C CA . VAL B 1 232 ? -28.317 66.000 53.099 1.00 69.57 243 VAL B CA 1
ATOM 3173 C C . VAL B 1 232 ? -26.940 65.327 53.164 1.00 69.51 243 VAL B C 1
ATOM 3174 O O . VAL B 1 232 ? -26.306 65.062 52.122 1.00 69.04 243 VAL B O 1
ATOM 3178 N N . LYS B 1 233 ? -26.488 65.026 54.374 1.00 69.33 244 LYS B N 1
ATOM 3179 C CA . LYS B 1 233 ? -25.297 64.208 54.550 1.00 69.50 244 LYS B CA 1
ATOM 3180 C C . LYS B 1 233 ? -25.442 63.299 55.769 1.00 70.55 244 LYS B C 1
ATOM 3181 O O . LYS B 1 233 ? -26.269 63.557 56.668 1.00 72.14 244 LYS B O 1
ATOM 3187 N N . LEU B 1 234 ? -24.657 62.223 55.790 1.00 70.20 245 LEU B N 1
ATOM 3188 C CA . LEU B 1 234 ? -24.544 61.365 56.969 1.00 70.56 245 LEU B CA 1
ATOM 3189 C C . LEU B 1 234 ? -23.211 61.621 57.682 1.00 71.50 245 LEU B C 1
ATOM 3190 O O . LEU B 1 234 ? -22.201 61.814 57.043 1.00 72.43 245 LEU B O 1
ATOM 3195 N N . VAL B 1 235 ? -23.204 61.569 59.001 1.00 71.68 246 VAL B N 1
ATOM 3196 C CA . VAL B 1 235 ? -22.002 61.884 59.747 1.00 73.48 246 VAL B CA 1
ATOM 3197 C C . VAL B 1 235 ? -21.892 60.986 60.971 1.00 75.43 246 VAL B C 1
ATOM 3198 O O . VAL B 1 235 ? -22.811 60.263 61.270 1.00 75.33 246 VAL B O 1
ATOM 3202 N N . ASP B 1 236 ? -20.768 61.050 61.677 1.00 78.57 247 ASP B N 1
ATOM 3203 C CA . ASP B 1 236 ? -20.546 60.245 62.895 1.00 81.57 247 ASP B CA 1
ATOM 3204 C C . ASP B 1 236 ? -20.505 58.758 62.617 1.00 81.02 247 ASP B C 1
ATOM 3205 O O . ASP B 1 236 ? -21.512 58.061 62.758 1.00 80.98 247 ASP B O 1
ATOM 3210 N N . PHE B 1 237 ? -19.326 58.248 62.316 1.00 81.49 248 PHE B N 1
ATOM 3211 C CA . PHE B 1 237 ? -19.192 56.841 62.043 1.00 80.11 248 PHE B CA 1
ATOM 3212 C C . PHE B 1 237 ? -18.384 56.108 63.105 1.00 83.10 248 PHE B C 1
ATOM 3213 O O . PHE B 1 237 ? -17.846 55.039 62.851 1.00 83.92 248 PHE B O 1
ATOM 3221 N N . ALA B 1 238 ? -18.345 56.651 64.312 1.00 84.99 249 ALA B N 1
ATOM 3222 C CA . ALA B 1 238 ? -17.609 55.998 65.378 1.00 89.29 249 ALA B CA 1
ATOM 3223 C C . ALA B 1 238 ? -18.082 54.545 65.580 1.00 90.13 249 ALA B C 1
ATOM 3224 O O . ALA B 1 238 ? -17.306 53.679 66.000 1.00 93.48 249 ALA B O 1
ATOM 3226 N N . HIS B 1 239 ? -19.331 54.269 65.208 1.00 88.04 250 HIS B N 1
ATOM 3227 C CA . HIS B 1 239 ? -19.979 53.026 65.604 1.00 87.91 250 HIS B CA 1
ATOM 3228 C C . HIS B 1 239 ? -20.508 52.182 64.446 1.00 85.23 250 HIS B C 1
ATOM 3229 O O . HIS B 1 239 ? -21.263 51.253 64.659 1.00 85.56 250 HIS B O 1
ATOM 3236 N N . VAL B 1 240 ? -20.124 52.504 63.225 1.00 83.82 251 VAL B N 1
ATOM 3237 C CA . VAL B 1 240 ? -20.577 51.724 62.088 1.00 83.11 251 VAL B CA 1
ATOM 3238 C C . VAL B 1 240 ? -20.004 50.314 62.141 1.00 85.96 251 VAL B C 1
ATOM 3239 O O . VAL B 1 240 ? -18.864 50.129 62.535 1.00 89.73 251 VAL B O 1
ATOM 3243 N N . LEU B 1 241 ? -20.816 49.321 61.773 1.00 85.77 252 LEU B N 1
ATOM 3244 C CA . LEU B 1 241 ? -20.399 47.917 61.790 1.00 87.27 252 LEU B CA 1
ATOM 3245 C C . LEU B 1 241 ? -20.772 47.218 60.492 1.00 86.88 252 LEU B C 1
ATOM 3246 O O . LEU B 1 241 ? -21.661 47.676 59.768 1.00 84.59 252 LEU B O 1
ATOM 3251 N N . ASP B 1 242 ? -20.062 46.143 60.158 1.00 90.05 253 ASP B N 1
ATOM 3252 C CA . ASP B 1 242 ? -20.437 45.347 58.980 1.00 90.55 253 ASP B CA 1
ATOM 3253 C C . ASP B 1 242 ? -21.809 44.771 59.208 1.00 89.83 253 ASP B C 1
ATOM 3254 O O . ASP B 1 242 ? -22.034 44.047 60.178 1.00 91.30 253 ASP B O 1
ATOM 3259 N N . GLY B 1 243 ? -22.763 45.194 58.395 1.00 87.82 254 GLY B N 1
ATOM 3260 C CA . GLY B 1 243 ? -24.095 44.603 58.446 1.00 87.60 254 GLY B CA 1
ATOM 3261 C C . GLY B 1 243 ? -24.005 43.327 57.671 1.00 88.36 254 GLY B C 1
ATOM 3262 O O . GLY B 1 243 ? -23.808 43.360 56.457 1.00 88.45 254 GLY B O 1
ATOM 3263 N N . ASN B 1 244 ? -23.959 42.207 58.373 1.00 89.36 255 ASN B N 1
ATOM 3264 C CA . ASN B 1 244 ? -23.500 40.993 57.738 1.00 89.84 255 ASN B CA 1
ATOM 3265 C C . ASN B 1 244 ? -24.612 40.377 56.948 1.00 88.48 255 ASN B C 1
ATOM 3266 O O . ASN B 1 244 ? -25.319 39.512 57.441 1.00 90.82 255 ASN B O 1
ATOM 3271 N N . GLY B 1 245 ? -24.816 40.893 55.742 1.00 85.19 256 GLY B N 1
ATOM 3272 C CA . GLY B 1 245 ? -25.977 40.532 54.924 1.00 83.95 256 GLY B CA 1
ATOM 3273 C C . GLY B 1 245 ? -27.350 40.772 55.570 1.00 83.09 256 GLY B C 1
ATOM 3274 O O . GLY B 1 245 ? -28.290 40.028 55.321 1.00 84.03 256 GLY B O 1
ATOM 3275 N N . VAL B 1 246 ? -27.469 41.818 56.386 1.00 81.12 257 VAL B N 1
ATOM 3276 C CA . VAL B 1 246 ? -28.764 42.196 56.983 1.00 79.33 257 VAL B CA 1
ATOM 3277 C C . VAL B 1 246 ? -28.944 43.720 56.899 1.00 76.48 257 VAL B C 1
ATOM 3278 O O . VAL B 1 246 ? -28.086 44.466 57.368 1.00 77.47 257 VAL B O 1
ATOM 3282 N N . ILE B 1 247 ? -30.030 44.182 56.270 1.00 73.32 258 ILE B N 1
ATOM 3283 C CA . ILE B 1 247 ? -30.212 45.614 56.041 1.00 68.55 258 ILE B CA 1
ATOM 3284 C C . ILE B 1 247 ? -30.218 46.354 57.368 1.00 70.05 258 ILE B C 1
ATOM 3285 O O . ILE B 1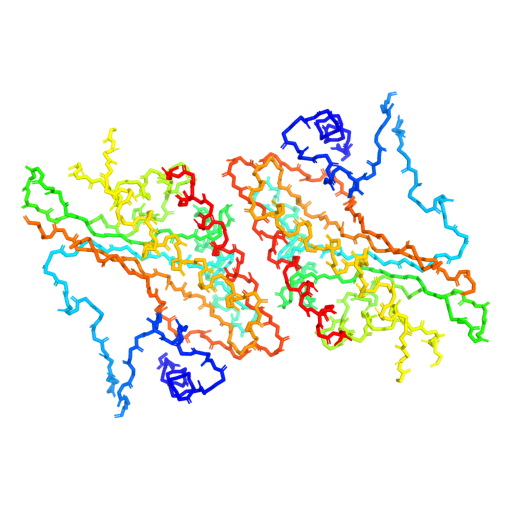 247 ? -30.494 45.762 58.416 1.00 70.49 258 ILE B O 1
ATOM 3290 N N . ASP B 1 248 ? -29.885 47.647 57.318 1.00 69.79 259 ASP B N 1
ATOM 3291 C CA . ASP B 1 248 ? -29.786 48.472 58.519 1.00 70.85 259 ASP B CA 1
ATOM 3292 C C . ASP B 1 248 ? -31.183 48.916 58.906 1.00 70.47 259 ASP B C 1
ATOM 3293 O O . ASP B 1 248 ? -31.593 50.025 58.623 1.00 69.91 259 ASP B O 1
ATOM 3298 N N . HIS B 1 249 ? -31.962 48.001 59.441 1.00 72.91 260 HIS B N 1
ATOM 3299 C CA . HIS B 1 249 ? -33.393 48.243 59.541 1.00 71.83 260 HIS B CA 1
ATOM 3300 C C . HIS B 1 249 ? -33.650 49.332 60.561 1.00 73.63 260 HIS B C 1
ATOM 3301 O O . HIS B 1 249 ? -34.525 50.192 60.377 1.00 73.93 260 HIS B O 1
ATOM 3308 N N . ASN B 1 250 ? -32.809 49.372 61.581 1.00 75.04 261 ASN B N 1
ATOM 3309 C CA . ASN B 1 250 ? -32.966 50.363 62.601 1.00 76.17 261 ASN B CA 1
ATOM 3310 C C . ASN B 1 250 ? -32.878 51.794 62.036 1.00 74.45 261 ASN B C 1
ATOM 3311 O O . ASN B 1 250 ? -33.658 52.671 62.411 1.00 75.28 261 ASN B O 1
ATOM 3316 N N . PHE B 1 251 ? -31.945 52.009 61.117 1.00 72.58 262 PHE B N 1
ATOM 3317 C CA . PHE B 1 251 ? -31.851 53.272 60.419 1.00 70.18 262 PHE B CA 1
ATOM 3318 C C . PHE B 1 251 ? -33.041 53.413 59.494 1.00 69.53 262 PHE B C 1
ATOM 3319 O O . PHE B 1 251 ? -33.748 54.419 59.528 1.00 69.45 262 PHE B O 1
ATOM 3327 N N . LEU B 1 252 ? -33.281 52.387 58.679 1.00 69.60 263 LEU B N 1
ATOM 3328 C CA . LEU B 1 252 ? -34.346 52.451 57.675 1.00 68.06 263 LEU B CA 1
ATOM 3329 C C . LEU B 1 252 ? -35.675 52.779 58.330 1.00 69.28 263 LEU B C 1
ATOM 3330 O O . LEU B 1 252 ? -36.479 53.534 57.780 1.00 68.78 263 LEU B O 1
ATOM 3335 N N . GLY B 1 253 ? -35.883 52.243 59.527 1.00 70.42 264 GLY B N 1
ATOM 3336 C CA . GLY B 1 253 ? -37.053 52.581 60.303 1.00 71.64 264 GLY B CA 1
ATOM 3337 C C . GLY B 1 253 ? -37.130 54.072 60.453 1.00 71.03 264 GLY B C 1
ATOM 3338 O O . GLY B 1 253 ? -37.987 54.724 59.863 1.00 69.96 264 GLY B O 1
ATOM 3339 N N . GLY B 1 254 ? -36.147 54.624 61.151 1.00 72.09 265 GLY B N 1
ATOM 3340 C CA . GLY B 1 254 ? -36.120 56.052 61.468 1.00 71.99 265 GLY B CA 1
ATOM 3341 C C . GLY B 1 254 ? -36.170 56.932 60.236 1.00 70.37 265 GLY B C 1
ATOM 3342 O O . GLY B 1 254 ? -36.856 57.948 60.223 1.00 71.33 265 GLY B O 1
ATOM 3343 N N . LEU B 1 255 ? -35.455 56.537 59.190 1.00 68.20 266 LEU B N 1
ATOM 3344 C CA . LEU B 1 255 ? -35.384 57.351 57.991 1.00 66.96 266 LEU B CA 1
ATOM 3345 C C . LEU B 1 255 ? -36.792 57.568 57.474 1.00 68.07 266 LEU B C 1
ATOM 3346 O O . LEU B 1 255 ? -37.199 58.694 57.200 1.00 68.56 266 LEU B O 1
ATOM 3351 N N . CYS B 1 256 ? -37.565 56.487 57.455 1.00 69.60 267 CYS B N 1
ATOM 3352 C CA . CYS B 1 256 ? -38.907 56.503 56.901 1.00 69.69 267 CYS B CA 1
ATOM 3353 C C . CYS B 1 256 ? -39.827 57.381 57.723 1.00 70.53 267 CYS B C 1
ATOM 3354 O O . CYS B 1 256 ? -40.583 58.182 57.169 1.00 70.97 267 CYS B O 1
ATOM 3357 N N . SER B 1 257 ? -39.748 57.250 59.044 1.00 70.52 268 SER B N 1
ATOM 3358 C CA . SER B 1 257 ? -40.490 58.119 59.917 1.00 72.44 268 SER B CA 1
ATOM 3359 C C . SER B 1 257 ? -40.148 59.560 59.568 1.00 73.17 268 SER B C 1
ATOM 3360 O O . SER B 1 257 ? -41.030 60.374 59.285 1.00 74.91 268 SER B O 1
ATOM 3363 N N . PHE B 1 258 ? -38.855 59.864 59.541 1.00 72.37 269 PHE B N 1
ATOM 3364 C CA . PHE B 1 258 ? -38.408 61.217 59.279 1.00 71.56 269 PHE B CA 1
ATOM 3365 C C . PHE B 1 258 ? -38.968 61.669 57.953 1.00 70.23 269 PHE B C 1
ATOM 3366 O O . PHE B 1 258 ? -39.501 62.758 57.837 1.00 71.54 269 PHE B O 1
ATOM 3374 N N . ILE B 1 259 ? -38.905 60.804 56.963 1.00 68.25 270 ILE B N 1
ATOM 3375 C CA . ILE B 1 259 ? -39.408 61.167 55.659 1.00 67.54 270 ILE B CA 1
ATOM 3376 C C . ILE B 1 259 ? -40.870 61.602 55.751 1.00 69.47 270 ILE B C 1
ATOM 3377 O O . ILE B 1 259 ? -41.241 62.651 55.226 1.00 70.68 270 ILE B O 1
ATOM 3382 N N . ASN B 1 260 ? -41.667 60.861 56.514 1.00 69.78 271 ASN B N 1
ATOM 3383 C CA . ASN B 1 260 ? -43.073 61.197 56.672 1.00 71.28 271 ASN B CA 1
ATOM 3384 C C . ASN B 1 260 ? -43.303 62.574 57.312 1.00 72.68 271 ASN B C 1
ATOM 3385 O O . ASN B 1 260 ? -44.233 63.293 56.929 1.00 73.41 271 ASN B O 1
ATOM 3390 N N . PHE B 1 261 ? -42.483 62.916 58.312 1.00 72.30 272 PHE B N 1
ATOM 3391 C CA . PHE B 1 261 ? -42.566 64.225 58.956 1.00 73.23 272 PHE B CA 1
ATOM 3392 C C . PHE B 1 261 ? -42.366 65.346 57.938 1.00 73.67 272 PHE B C 1
ATOM 3393 O O . PHE B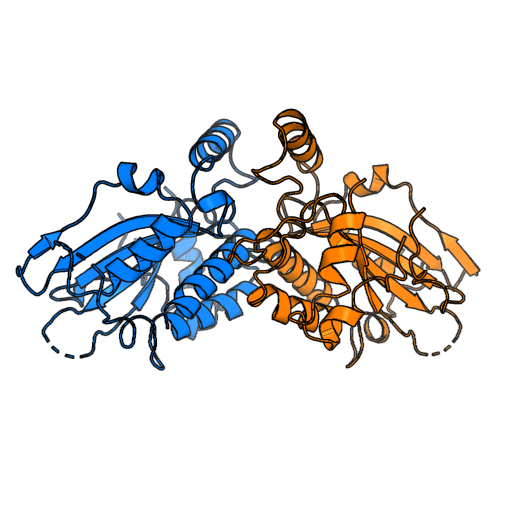 1 261 ? -43.076 66.357 57.957 1.00 75.78 272 PHE B O 1
ATOM 3401 N N . ILE B 1 262 ? -41.384 65.168 57.062 1.00 71.81 273 ILE B N 1
ATOM 3402 C CA . ILE B 1 262 ? -41.072 66.173 56.069 1.00 72.68 273 ILE B CA 1
ATOM 3403 C C . ILE B 1 262 ? -42.236 66.285 55.109 1.00 74.86 273 ILE B C 1
ATOM 3404 O O . ILE B 1 262 ? -42.585 67.379 54.658 1.00 75.91 273 ILE B O 1
ATOM 3409 N N . ARG B 1 263 ? -42.839 65.144 54.788 1.00 76.34 274 ARG B N 1
ATOM 3410 C CA . ARG B 1 263 ? -43.861 65.120 53.754 1.00 78.46 274 ARG B CA 1
ATOM 3411 C C . ARG B 1 263 ? -45.154 65.733 54.245 1.00 80.74 274 ARG B C 1
ATOM 3412 O O . ARG B 1 263 ? -45.893 66.330 53.471 1.00 81.67 274 ARG B O 1
ATOM 3420 N N . GLU B 1 264 ? -45.404 65.623 55.544 1.00 82.08 275 GLU B N 1
ATOM 3421 C CA . GLU B 1 264 ? -46.557 66.270 56.142 1.00 86.18 275 GLU B CA 1
ATOM 3422 C C . GLU B 1 264 ? -46.501 67.740 55.842 1.00 86.33 275 GLU B C 1
ATOM 3423 O O . GLU B 1 264 ? -47.471 68.340 55.370 1.00 89.15 275 GLU B O 1
ATOM 3429 N N . ILE B 1 265 ? -45.319 68.299 56.043 1.00 83.84 276 ILE B N 1
ATOM 3430 C CA . ILE B 1 265 ? -45.125 69.715 56.015 1.00 82.51 276 ILE B CA 1
ATOM 3431 C C . ILE B 1 265 ? -45.284 70.302 54.603 1.00 82.17 276 ILE B C 1
ATOM 3432 O O . ILE B 1 265 ? -45.784 71.393 54.450 1.00 84.86 276 ILE B O 1
ATOM 3437 N N . LEU B 1 266 ? -44.968 69.527 53.578 1.00 79.91 277 LEU B N 1
ATOM 3438 C CA . LEU B 1 266 ? -45.089 70.006 52.205 1.00 80.25 277 LEU B CA 1
ATOM 3439 C C . LEU B 1 266 ? -46.522 70.056 51.702 1.00 83.18 277 LEU B C 1
ATOM 3440 O O . LEU B 1 266 ? -47.378 69.265 52.134 1.00 86.82 277 LEU B O 1
#

Nearest PDB structures (foldseek):
  4frf-assembly1_A  TM=1.005E+00  e=1.391E-46  Arabidopsis thaliana
  4frf-assembly1_B  TM=1.002E+00  e=2.331E-42  Arabidopsis thaliana
  8v6w-assembly1_A  TM=8.430E-01  e=3.797E-17  Homo sapiens
  5w2i-assembly1_A  TM=8.594E-01  e=7.027E-17  Homo sapiens
  4o4b-assembly1_B  TM=8.098E-01  e=1.316E-14  Entamoeba histolytica HM-1:IMSS-A

Solvent-accessible surface area: 20037 Å² total; per-residue (Å²): 200,93,51,52,153,12,10,88,50,7,49,87,35,134,132,5,60,146,94,0,44,105,1,7,14,70,30,125,18,102,19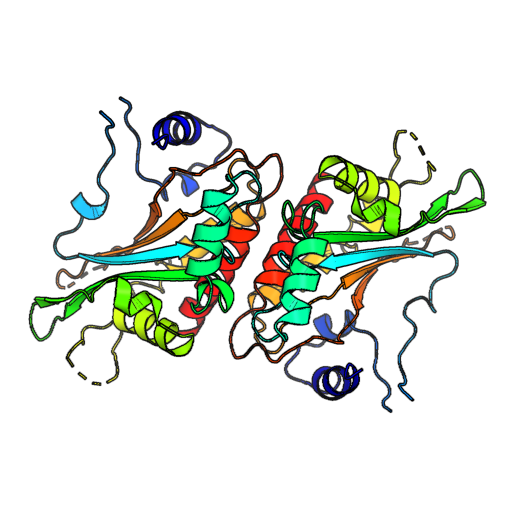7,66,78,57,55,94,30,64,83,90,18,90,74,25,0,27,0,30,0,57,4,3,8,34,12,42,24,64,117,16,72,120,157,52,29,98,121,6,46,167,96,5,100,66,15,5,1,17,44,0,0,0,5,5,7,2,11,50,2,31,6,63,169,86,83,55,80,84,136,19,118,134,152,128,12,74,64,40,92,34,101,13,2,46,84,5,0,82,62,0,0,2,30,58,34,184,169,46,45,69,59,8,88,60,0,0,9,54,91,147,3,0,27,49,6,0,66,60,0,32,79,18,0,30,72,11,33,46,9,38,1,14,18,0,4,0,21,0,4,3,23,8,93,151,162,14,103,13,45,0,22,0,31,77,1,39,52,15,74,98,5,119,21,6,2,6,7,11,0,0,1,0,0,7,0,0,5,16,4,0,105,101,19,92,198,98,43,44,150,12,6,86,53,4,48,89,32,132,128,3,50,138,90,0,30,100,0,8,14,75,31,120,17,96,193,74,70,63,55,100,28,63,77,97,20,86,72,24,0,27,0,30,0,46,4,2,10,30,9,39,26,64,117,14,78,129,154,55,30,101,124,4,40,162,92,6,94,65,14,6,1,20,42,0,0,0,3,4,12,2,13,48,2,28,8,68,179,117,83,55,80,87,138,21,121,132,162,130,14,78,65,36,90,33,100,16,1,41,92,7,0,81,63,1,0,2,31,59,82,167,43,47,70,58,7,88,61,0,0,8,56,90,152,3,1,26,58,11,0,61,66,0,28,77,22,0,25,58,12,28,49,10,38,0,9,14,0,4,0,21,0,2,4,23,8,95,157,155,18,82,15,34,1,26,0,25,72,1,43,48,20,74,100,3,119,32,7,1,6,6,5,0,0,2,0,0,6,1,0,4,15,5,0,85,85,21,88

Radius of gyration: 23.11 Å; Cα contacts (8 Å, |Δi|>4): 849; chains: 2; bounding box: 66×79×44 Å

GO terms:
  GO:0102732 inositol-1,2,3,4,6-pentakisphosphate 5-kinase activity (F, IDA)
  GO:0090406 pollen tube (C, IDA)
  GO:0000823 inositol-1,4,5-trisphosphate 6-kinase activity (F, IDA)
  GO:0000824 inositol-1,4,5,6-tetrakisphosphate 3-kinase activity (F, IDA)
  GO:0005634 nucleus (C, IDA)
  GO:0005886 plasma membrane (C, IDA)
  GO:0009555 pollen development (P, IGI)
  GO:0009793 embryo development ending in seed dormancy (P, IGI)
  GO:0010183 pollen tube guidance (P, IGI)
  GO:0009846 pollen germination (P, IMP)
  GO:0009860 pollen tube growth (P, IMP)

Organism: Arabidopsis thaliana (NCBI:txid3702)

B-factor: mean 99.94, std 24.93, range [51.95, 189.77]

Sequence (427 aa):
EIEVKFYESFSSNTEVPEHIHRYFPVYHGTMMVLENLLAEYTKPSVMDVKMGSRTWYPDASEEYIQKCLKKDTGTTTVSSGFRISGFEVYDHKESSFWKPERKLLRGLDVDGARLTLRKFVSSNSLPDSAFASSVYGGSHGILTQLLELKTWFENQTLYHFNSCSILMVYENESDARPQVKLVDFAHVLDGNGVIDHNFLGGLCSFINFIREILEIEVKFYESFSSNTEVPEHIHRYFPVYHGTMMVLENLLAEYTKPSVMDVKMGSRTWYPDASEEYIQKCLKKDTGTTTVSSGFRISGFEVYDHKESSFWKPERKLLRGLDVDGARLTLRKFVSSNSPDSAFASSVYGGSHGILTQLLELKTWFENQTLYHFNSCSILMVYENESDARPQVKLVDFAHVLDGNGVIDHNFLGGLCSFINFIREIL

Foldseek 3Di:
DPPPVVLVCVQPDPVDDPVLCQQAFDADDPVGDTDDPCPPEDDKKKWKKWFFCFQADDVDDPVVRVVRVVLCPQACSNVAGIFTQWIWAAQPVVRDIDIDDRVVSSNADPVSVLVVVQQSAANDDVPGDGPLCQAQNDCPHPLVVLVVVLVVLVQDQAKQQHRWIKMWMFYVPVSTPIGIHIDDRPPMDGSPRPGNVRRSRRSVRVSVSSVVVD/DVVVVVCVCPQVDPVPDDLLNVQEWHFDHPVGDTDDPCVPADDKKKWKKWFFCFQDDPPDDPVVRVVSVVLCPQACVNVAGIFTQWIWAAQPVVGDIDIDDRVVRSNADPVSVLVVVQCSAANDVVGDGPLCQALHDPPHDLVSLVVVLVCLVQDQQKAQHNWMKMWMFYDPVSRPIGIHIDDRPPMDGNPRPGNVRRSRRSVRVSVSSVVVD

CATH classification: 3.30.470.160